Protein 8FIR (pdb70)

Radius of gyration: 29.41 Å; Cα contacts (8 Å, |Δi|>4): 1510; chains: 2; bounding box: 49×55×97 Å

Solvent-accessible surface area: 27388 Å² total; per-residue (Å²): 149,76,22,57,90,35,4,26,142,82,0,45,120,38,71,71,72,0,0,2,7,3,0,53,29,70,60,4,0,41,0,0,93,50,0,47,168,81,76,0,9,50,99,2,20,0,1,4,47,74,177,61,0,107,101,14,3,123,162,28,57,12,99,28,112,108,18,48,41,25,27,4,44,111,16,186,32,97,102,92,0,10,77,94,16,43,82,44,31,104,130,137,68,50,62,87,77,83,0,40,110,26,5,109,30,42,2,58,1,0,0,0,1,0,31,53,38,56,1,26,0,0,3,0,0,3,88,23,56,70,73,89,0,31,142,5,0,92,25,2,12,24,40,55,138,66,6,187,11,11,0,0,0,7,0,0,15,7,84,52,98,208,38,40,25,21,150,0,14,0,0,0,0,4,0,41,40,20,54,58,3,72,17,84,53,1,0,3,1,0,15,0,0,0,62,5,0,82,38,10,21,52,90,120,4,12,0,0,1,0,2,26,0,3,95,30,84,29,30,111,101,28,147,41,0,57,37,1,37,65,0,12,120,12,0,122,123,78,219,34,120,20,51,17,10,4,1,0,20,0,8,0,1,33,36,55,157,27,0,117,159,59,2,85,185,12,73,0,38,51,129,3,4,0,0,1,2,3,14,6,5,0,0,11,0,1,18,12,1,3,48,82,4,26,128,7,60,21,44,36,53,19,11,7,4,15,41,75,19,2,7,23,17,81,146,75,8,56,32,82,76,0,0,27,13,0,0,6,2,0,18,49,52,159,75,22,64,97,23,3,49,111,73,0,43,121,36,71,71,76,0,0,1,10,4,0,54,25,88,59,5,0,41,0,0,83,34,0,46,173,89,75,0,8,52,101,3,25,0,1,3,59,80,190,75,0,101,80,22,2,116,187,42,71,14,88,31,112,114,15,55,42,28,21,5,63,106,6,185,32,104,102,87,0,8,77,96,19,43,86,48,35,102,129,134,69,47,62,87,76,87,0,25,95,25,6,113,34,41,5,59,1,0,0,0,4,0,32,45,37,56,2,23,0,0,4,0,0,2,79,27,68,68,73,98,0,33,141,6,0,93,28,1,10,21,38,57,139,59,6,170,14,13,1,0,0,8,0,0,24,6,83,64,103,220,45,32,25,17,151,0,16,0,0,0,0,4,0,41,45,17,58,62,2,73,16,79,53,1,0,3,0,0,10,0,0,0,53,4,0,89,33,7,9,56,85,118,4,9,0,0,0,0,2,26,0,4,95,30,85,31,30,102,105,26,114,39,0,58,24,1,65,72,0,12,120,10,0,112,114,76,215,35,125,17,54,17,10,3,1,0,19,0,9,0,1,28,24,51,118,19,0,115,137,80,2,83,184,13,76,0,41,52,112,5,2,0,0,1,2,3,13,6,6,1,0,12,0,0,17,14,1,3,47,80,6,26,124,7,65,22,49,36,64,26,15,6,4,12,36,73,16,2,12,33,17,82,141,73,11,52,33,86,76,0,2,27,16,0,1,8,2,1,22,44,62

Foldseek 3Di:
DDLLVVLQVLLLVLAFFEEEAVLLDLLSLVLLQVCVVSSSHNAYEYEADVVSNVVSCVVNVGDCPRYHYAQLVDHPCLLVQLVLLCVLCCVVPDDSVVSSVVCNRSLLVVLLCCQVVNGFEYEDALPDPPVVNVVSLCRRQNFDPVARDKAWWKWKAQVAQVQFAQRRIAIFPRQPPFFADALRVLLVGQLFSQLVCCLRVVDGAAEEEEDPDFPANVHDPDPLQVSSVSNQVVNVVVVDPGHYDDDYHPCLQRPQVNVCVRPNPRPRRRHHRYYRYRGNVCRNVVSVCSCPVHVMDIGDGFMTRGNGGYHHDHNPDGSVNRNSNRSSSSSSD/DDLLVVLQVLLLVLAFFEEEAVLLDQLQLVLVQVCVVSSSHNAYEYEEDPVSNVVSCVVNVGDQDRYHYAQCVDHPCLLVQLVLQCVLCCVVPDDSVVSSVVCRRSLLVRLQCCQVVNGFEYEDALPDPPVVNVVSLCSRQNFDPVARDKAWWKWKAQCDQVQAAQRRIAIFPRQPDFFADALRRLLRRQVFQQLVCCLRVNDAAAEAEEDPAFPANVHDPPVLQVRSVSNQVVNVVVVDDGHYDDDHHPCLQRPQVVVCPRPNPRPRRRHHRYYRYRGNVCRNVVSVCSCPVHPMDIGDGAMTRGNGGYHHDHNPDGSVRSNSNSSSSSSSD

InterPro domains:
  IPR002505 Phosphate acetyl/butaryl transferase [PF01515] (3-329)
  IPR004614 Phosphate acetyltransferase [TIGR00651] (18-330)
  IPR012147 Phosphate acetyl/butyryltransferase [PIRSF000428] (2-334)
  IPR042112 Phosphate acetyltransferase, domain 2 [G3DSA:3.40.50.10750] (143-306)
  IPR042113 Phosphate acetyltransferase, domain 1 [G3DSA:3.40.50.10950] (14-332)
  IPR050500 Phosphate Acetyltransferase/Butyryltransferase [PTHR43356] (1-334)

Organism: Treponema pallidum (strain Nichols) (NCBI:txid243276)

Secondary structure (DSSP, 8-state):
--HHHHHHHHHHHH--EEEES-TTSHHHHHHHHHHHHHT--SEEEEES-HHHHHHHHHHHT---TTSEEE-TTT-TTHHHHHHHHHHHHGGGT--HHHHHHHTTSHHHHHHHHHHTTS-SEEEE-SSS-HHHHHHHIIIII-B-TT-S--EEEEEEE-S-TTSSTBTTEEEEESSSS-SS--HHHHHHHHHHHHHHIIIII-S--EEEEE-S-STTTT-S--HHHHHHHHHHHHHHHHT-SSEEEEEE-HHHHH-HHHHHHHSTT-TTTTT--EEE-SSHHHHHHHHHHHHHSSS-EEEEEEEESBSS-EEE--TT--HHHHHHHHHHHHHH-/--HHHHHHHHHHHH--EEEES-TTSHHHHHHHHHHHHTT--SEEEEES-HHHHHHHHHHHT---TTSEEE-TTT-TTHHHHHHHHHHHHGGGT--HHHHHHHTTSHHHHHHHHHHTTS-SEEEE-SSS-HHHHHHHIIIII-B-TT-S--EEEEEEE-S-GGGSTBTTEEEEESSSS-SS--HHHHHHHHHHHHHHHHHHT-S--EEEEE-SSSTTTT-S--HHHHHHHHHHHHHHHTT-SSEEEEEE-HHHHH-HHHHHHHSTT-TTTTT--EEE-SSHHHHHHHHHHHHHHSS-EEEEEEEESBSS-EEEPPTT--HHHHHHHHHHHHHH-

B-factor: mean 36.68, std 13.77, range [14.58, 102.54]

Structure (mmCIF, N/CA/C/O backbone):
data_8FIR
#
_entry.id   8FIR
#
_cell.length_a   66.195
_cell.length_b   66.195
_cell.length_c   337.642
_cell.angle_alpha   90.000
_cell.angle_beta   90.000
_cell.angle_gamma   120.000
#
_symmetry.space_group_name_H-M   'P 32 2 1'
#
loop_
_entity.id
_entity.type
_entity.pdbx_description
1 polymer 'Phosphate acetyltransferase'
2 non-polymer 1,2-ETHANEDIOL
3 non-polymer 'CITRIC ACID'
4 water water
#
loop_
_atom_site.group_PDB
_atom_site.id
_atom_site.type_symbol
_atom_site.label_atom_id
_atom_site.label_alt_id
_atom_site.label_comp_id
_atom_site.label_asym_id
_atom_site.label_entity_id
_atom_site.label_seq_id
_atom_site.pdbx_PDB_ins_code
_atom_site.Cartn_x
_atom_site.Cartn_y
_atom_site.Cartn_z
_atom_site.occupancy
_atom_site.B_iso_or_equiv
_atom_site.auth_seq_id
_atom_site.auth_comp_id
_atom_site.auth_asym_id
_atom_site.auth_atom_id
_atom_site.pdbx_PDB_model_num
ATOM 1 N N . MET A 1 20 ? 12.63688 12.24516 14.41259 1.000 55.98240 1 MET A N 1
ATOM 2 C CA . MET A 1 20 ? 11.77613 11.27645 13.67492 1.000 47.38884 1 MET A CA 1
ATOM 3 C C . MET A 1 20 ? 11.68682 9.93414 14.41311 1.000 43.11423 1 MET A C 1
ATOM 4 O O . MET A 1 20 ? 12.45128 9.65267 15.34345 1.000 45.44034 1 MET A O 1
ATOM 18 N N . THR A 1 21 ? 10.73881 9.10910 13.98389 1.000 38.17391 2 THR A N 1
ATOM 19 C CA . THR A 1 21 ? 10.68857 7.71537 14.39304 1.000 37.74617 2 THR A CA 1
ATOM 20 C C . THR A 1 21 ? 11.84677 6.92659 13.76585 1.000 36.02188 2 THR A C 1
ATOM 21 O O . THR A 1 21 ? 12.51524 7.39068 12.83574 1.000 33.39247 2 THR A O 1
ATOM 32 N N . PHE A 1 22 ? 12.04195 5.69385 14.24548 1.000 30.21353 3 PHE A N 1
ATOM 33 C CA . PHE A 1 22 ? 13.07364 4.83190 13.67923 1.000 31.93785 3 PHE A CA 1
ATOM 34 C C . PHE A 1 22 ? 12.77893 4.52374 12.21567 1.000 27.00124 3 PHE A C 1
ATOM 35 O O . PHE A 1 22 ? 13.64201 4.68374 11.35359 1.000 26.16003 3 PHE A O 1
ATOM 52 N N . VAL A 1 23 ? 11.53911 4.09979 11.91329 1.000 23.05734 4 VAL A N 1
ATOM 53 C CA . VAL A 1 23 ? 11.16803 3.76074 10.53552 1.000 29.33585 4 VAL A CA 1
ATOM 54 C C . VAL A 1 23 ? 11.36370 4.95947 9.61628 1.000 25.05627 4 VAL A C 1
ATOM 55 O O . VAL A 1 23 ? 11.86089 4.82950 8.48302 1.000 26.99664 4 VAL A O 1
ATOM 68 N N . GLU A 1 24 ? 10.96570 6.15606 10.07585 1.000 27.59833 5 GLU A N 1
ATOM 69 C CA . GLU A 1 24 ? 11.13748 7.34882 9.25110 1.000 29.39315 5 GLU A CA 1
ATOM 70 C C . GLU A 1 24 ? 12.60825 7.63048 9.00423 1.000 25.94209 5 GLU A C 1
ATOM 71 O O . GLU A 1 24 ? 13.00699 8.00263 7.88652 1.000 25.55034 5 GLU A O 1
ATOM 83 N N . SER A 1 25 ? 13.41710 7.51669 10.04991 1.000 28.20584 6 SER A N 1
ATOM 84 C CA . SER A 1 25 ? 14.84260 7.77190 9.91817 1.000 28.45604 6 SER A CA 1
ATOM 85 C C . SER A 1 25 ? 15.48499 6.79118 8.95924 1.000 22.04764 6 SER A C 1
ATOM 86 O O . SER A 1 25 ? 16.30287 7.18522 8.12015 1.000 22.59249 6 SER A O 1
ATOM 94 N N . MET A 1 26 ? 15.12371 5.50316 9.06721 1.000 21.22718 7 MET A N 1
ATOM 95 C CA . MET A 1 26 ? 15.69729 4.51170 8.16120 1.000 21.33797 7 MET A CA 1
ATOM 96 C C . MET A 1 26 ? 15.29286 4.78791 6.71928 1.000 24.21288 7 MET A C 1
ATOM 97 O O . MET A 1 26 ? 16.10068 4.63758 5.80099 1.000 20.85250 7 MET A O 1
ATOM 111 N N . GLN A 1 27 ? 14.04203 5.19688 6.49208 1.000 20.26667 8 GLN A N 1
ATOM 112 C CA . GLN A 1 27 ? 13.65577 5.48355 5.12217 1.000 16.84292 8 GLN A CA 1
ATOM 113 C C . GLN A 1 27 ? 14.40382 6.70609 4.58227 1.000 21.54876 8 GLN A C 1
ATOM 114 O O . GLN A 1 27 ? 14.89098 6.67967 3.45228 1.000 20.10575 8 GLN A O 1
ATOM 128 N N . ARG A 1 28 ? 14.54520 7.76037 5.37756 1.000 22.32409 9 ARG A N 1
ATOM 129 C CA . ARG A 1 28 ? 15.30240 8.90086 4.89372 1.000 21.54120 9 ARG A CA 1
ATOM 130 C C . ARG A 1 28 ? 16.76362 8.52411 4.61339 1.000 21.79849 9 ARG A C 1
ATOM 131 O O . ARG A 1 28 ? 17.35936 8.99778 3.64776 1.000 21.43757 9 ARG A O 1
ATOM 152 N N . ARG A 1 29 ? 17.37236 7.70960 5.47370 1.000 20.11610 10 ARG A N 1
ATOM 153 C CA . ARG A 1 29 ? 18.75524 7.34484 5.23040 1.000 19.59926 10 ARG A CA 1
ATOM 154 C C . ARG A 1 29 ? 18.89884 6.48828 3.98296 1.000 21.36842 10 ARG A C 1
ATOM 155 O O . ARG A 1 29 ? 19.87855 6.62716 3.25076 1.000 20.79116 10 ARG A O 1
ATOM 176 N N . ALA A 1 30 ? 17.92131 5.59003 3.70440 1.000 16.63475 11 ALA A N 1
ATOM 177 C CA . ALA A 1 30 ? 17.97679 4.82207 2.45965 1.000 16.12304 11 ALA A CA 1
ATOM 178 C C . ALA A 1 30 ? 17.89642 5.73205 1.24466 1.000 17.71558 11 ALA A C 1
ATOM 179 O O . ALA A 1 30 ? 18.60536 5.51810 0.25111 1.000 16.02459 11 ALA A O 1
ATOM 186 N N . VAL A 1 31 ? 17.03309 6.75892 1.30514 1.000 21.40471 12 VAL A N 1
ATOM 187 C CA . VAL A 1 31 ? 16.93568 7.71544 0.19907 1.000 17.50574 12 VAL A CA 1
ATOM 188 C C . VAL A 1 31 ? 18.29385 8.36311 -0.03039 1.000 17.95184 12 VAL A C 1
ATOM 189 O O . VAL A 1 31 ? 18.74804 8.49807 -1.16711 1.000 19.75020 12 VAL A O 1
ATOM 202 N N . LEU A 1 32 ? 18.97246 8.72173 1.05351 1.000 21.39095 13 LEU A N 1
ATOM 203 C CA . LEU A 1 32 ? 20.28723 9.33403 0.92942 1.000 24.16772 13 LEU A CA 1
ATOM 204 C C . LEU A 1 32 ? 21.30739 8.34713 0.36362 1.000 25.25141 13 LEU A C 1
ATOM 205 O O . LEU A 1 32 ? 22.17189 8.73013 -0.41663 1.000 24.43093 13 LEU A O 1
ATOM 221 N N . ALA A 1 33 ? 21.21351 7.07019 0.73575 1.000 24.61096 14 ALA A N 1
ATOM 222 C CA . ALA A 1 33 ? 22.25657 6.10390 0.36470 1.000 20.63765 14 ALA A CA 1
ATOM 223 C C . ALA A 1 33 ? 22.21508 5.72711 -1.10833 1.000 23.67748 14 ALA A C 1
ATOM 224 O O . ALA A 1 33 ? 23.27109 5.43385 -1.69823 1.000 23.13268 14 ALA A O 1
ATOM 231 N N . GLN A 1 34 ? 21.03480 5.73919 -1.73932 1.000 18.78562 15 GLN A N 1
ATOM 232 C CA . GLN A 1 34 ? 20.88413 5.47546 -3.17954 1.000 21.26640 15 GLN A CA 1
ATOM 233 C C . GLN A 1 34 ? 21.61478 4.21873 -3.63881 1.000 25.05352 15 GLN A C 1
ATOM 234 O O . GLN A 1 34 ? 22.52105 4.26124 -4.47231 1.000 23.19704 15 GLN A O 1
ATOM 248 N N . LYS A 1 35 ? 21.17569 3.08470 -3.10931 1.000 24.00944 16 LYS A N 1
ATOM 249 C CA . LYS A 1 35 ? 21.69510 1.75543 -3.39703 1.000 24.66285 16 LYS A CA 1
ATOM 250 C C . LYS A 1 35 ? 20.69083 0.93944 -4.21423 1.000 22.36348 16 LYS A C 1
ATOM 251 O O . LYS A 1 35 ? 19.54175 1.34022 -4.43625 1.000 19.94501 16 LYS A O 1
ATOM 270 N N . ARG A 1 36 ? 21.14886 -0.23929 -4.64599 1.000 22.51880 17 ARG A N 1
ATOM 271 C CA . ARG A 1 36 ? 20.42826 -1.09473 -5.56825 1.000 21.15629 17 ARG A CA 1
ATOM 272 C C . ARG A 1 36 ? 19.74777 -2.24988 -4.83724 1.000 18.01080 17 ARG A C 1
ATOM 273 O O . ARG A 1 36 ? 20.41383 -3.06371 -4.19315 1.000 19.02926 17 ARG A O 1
ATOM 294 N N . LEU A 1 37 ? 18.44551 -2.38686 -5.03751 1.000 19.19107 18 LEU A N 1
ATOM 295 C CA . LEU A 1 37 ? 17.62561 -3.39297 -4.38121 1.000 20.19900 18 LEU A CA 1
ATOM 296 C C . LEU A 1 37 ? 17.21862 -4.49065 -5.34589 1.000 22.13955 18 LEU A C 1
ATOM 297 O O . LEU A 1 37 ? 16.85924 -4.22044 -6.50724 1.000 19.15909 18 LEU A O 1
ATOM 313 N N . VAL A 1 38 ? 17.25444 -5.74361 -4.86733 1.000 16.02194 19 VAL A N 1
ATOM 314 C CA . VAL A 1 38 ? 16.76032 -6.85707 -5.66075 1.000 15.43521 19 VAL A CA 1
ATOM 315 C C . VAL A 1 38 ? 15.67602 -7.58089 -4.89068 1.000 17.91990 19 VAL A C 1
ATOM 316 O O . VAL A 1 38 ? 15.79497 -7.82209 -3.67898 1.000 18.99114 19 VAL A O 1
ATOM 329 N N . LEU A 1 39 ? 14.60959 -7.91961 -5.61384 1.000 17.93158 20 LEU A N 1
ATOM 330 C CA . LEU A 1 39 ? 13.40604 -8.53086 -5.05921 1.000 18.59895 20 LEU A CA 1
ATOM 331 C C . LEU A 1 39 ? 13.05767 -9.78930 -5.83619 1.000 21.56980 20 LEU A C 1
ATOM 332 O O . LEU A 1 39 ? 12.53140 -9.70305 -6.95748 1.000 18.97179 20 LEU A O 1
ATOM 348 N N . PRO A 1 40 ? 13.36597 -10.97110 -5.29760 1.000 18.58663 21 PRO A N 1
ATOM 349 C CA . PRO A 1 40 ? 13.07547 -12.20687 -6.04145 1.000 17.74550 21 PRO A CA 1
ATOM 350 C C . PRO A 1 40 ? 11.64818 -12.68654 -5.93673 1.000 20.64834 21 PRO A C 1
ATOM 351 O O . PRO A 1 40 ? 11.29037 -13.63429 -6.64454 1.000 25.96468 21 PRO A O 1
ATOM 362 N N . GLU A 1 41 ? 10.81738 -12.09405 -5.08502 1.000 21.07297 22 GLU A N 1
ATOM 363 C CA . GLU A 1 41 ? 9.41949 -12.52786 -4.98004 1.000 24.20279 22 GLU A CA 1
ATOM 364 C C . GLU A 1 41 ? 8.49816 -11.60572 -5.77401 1.000 24.05871 22 GLU A C 1
ATOM 365 O O . GLU A 1 41 ? 7.42333 -11.22123 -5.32642 1.000 26.51934 22 GLU A O 1
ATOM 377 N N . ALA A 1 42 ? 8.94181 -11.31273 -7.00544 1.000 27.54778 23 ALA A N 1
ATOM 378 C CA . ALA A 1 42 ? 8.33081 -10.30410 -7.87617 1.000 32.34415 23 ALA A CA 1
ATOM 379 C C . ALA A 1 42 ? 7.00592 -10.71470 -8.50555 1.000 30.49781 23 ALA A C 1
ATOM 380 O O . ALA A 1 42 ? 6.32308 -9.84182 -9.04504 1.000 29.31008 23 ALA A O 1
ATOM 387 N N . CYS A 1 43 ? 6.62053 -11.99160 -8.46261 1.000 26.52018 24 CYS A N 1
ATOM 388 C CA . CYS A 1 43 ? 5.27742 -12.37647 -8.88068 1.000 28.73986 24 CYS A CA 1
ATOM 389 C C . CYS A 1 43 ? 4.24671 -12.22881 -7.78090 1.000 33.47280 24 CYS A C 1
ATOM 390 O O . CYS A 1 43 ? 3.07441 -12.54984 -7.99559 1.000 37.80042 24 CYS A O 1
ATOM 398 N N . GLU A 1 44 ? 4.64050 -11.77881 -6.60529 1.000 31.39731 25 GLU A N 1
ATOM 399 C CA . GLU A 1 44 ? 3.72389 -11.64717 -5.48404 1.000 30.43223 25 GLU A CA 1
ATOM 400 C C . GLU A 1 44 ? 3.23059 -10.20867 -5.38165 1.000 37.63327 25 GLU A C 1
ATOM 401 O O . GLU A 1 44 ? 4.00038 -9.25688 -5.51752 1.000 24.44093 25 GLU A O 1
ATOM 413 N N . GLN A 1 45 ? 1.92528 -10.06411 -5.14901 1.000 34.81506 26 GLN A N 1
ATOM 414 C CA . GLN A 1 45 ? 1.29137 -8.75438 -5.21301 1.000 33.80230 26 GLN A CA 1
ATOM 415 C C . GLN A 1 45 ? 1.90251 -7.77763 -4.21410 1.000 26.21123 26 GLN A C 1
ATOM 416 O O . GLN A 1 45 ? 2.21297 -6.62909 -4.55947 1.000 25.13566 26 GLN A O 1
ATOM 430 N N . ARG A 1 46 ? 2.02557 -8.19396 -2.94604 1.000 23.83486 27 ARG A N 1
ATOM 431 C CA . ARG A 1 46 ? 2.54718 -7.29100 -1.93105 1.000 28.21370 27 ARG A CA 1
ATOM 432 C C . ARG A 1 46 ? 3.95480 -6.80951 -2.27667 1.000 24.82825 27 ARG A C 1
ATOM 433 O O . ARG A 1 46 ? 4.30549 -5.64792 -2.03148 1.000 21.57714 27 ARG A O 1
ATOM 454 N N . THR A 1 47 ? 4.79631 -7.71477 -2.78471 1.000 27.39281 28 THR A N 1
ATOM 455 C CA . THR A 1 47 ? 6.15501 -7.34254 -3.15049 1.000 24.01696 28 THR A CA 1
ATOM 456 C C . THR A 1 47 ? 6.14993 -6.27600 -4.21989 1.000 18.62628 28 THR A C 1
ATOM 457 O O . THR A 1 47 ? 6.95878 -5.34260 -4.18348 1.000 21.89681 28 THR A O 1
ATOM 468 N N . LEU A 1 48 ? 5.28314 -6.41811 -5.22115 1.000 21.91484 29 LEU A N 1
ATOM 469 C CA . LEU A 1 48 ? 5.28478 -5.46791 -6.32298 1.000 21.27270 29 LEU A CA 1
ATOM 470 C C . LEU A 1 48 ? 4.74254 -4.10678 -5.87343 1.000 21.07060 29 LEU A C 1
ATOM 471 O O . LEU A 1 48 ? 5.22856 -3.05509 -6.31515 1.000 20.69076 29 LEU A O 1
ATOM 487 N N . GLU A 1 49 ? 3.70112 -4.12091 -5.03019 1.000 20.31733 30 GLU A N 1
ATOM 488 C CA . GLU A 1 49 ? 3.21745 -2.88149 -4.42023 1.000 22.25746 30 GLU A CA 1
ATOM 489 C C . GLU A 1 49 ? 4.30172 -2.21247 -3.59016 1.000 23.89593 30 GLU A C 1
ATOM 490 O O . GLU A 1 49 ? 4.42720 -0.98781 -3.59357 1.000 19.90974 30 GLU A O 1
ATOM 502 N N . ALA A 1 50 ? 5.08617 -2.99396 -2.85423 1.000 20.17667 31 ALA A N 1
ATOM 503 C CA . ALA A 1 50 ? 6.18563 -2.39501 -2.11300 1.000 19.82942 31 ALA A CA 1
ATOM 504 C C . ALA A 1 50 ? 7.20765 -1.79796 -3.06754 1.000 18.07310 31 ALA A C 1
ATOM 505 O O . ALA A 1 50 ? 7.74385 -0.71190 -2.81255 1.000 19.79362 31 ALA A O 1
ATOM 512 N N . ALA A 1 51 ? 7.50070 -2.50399 -4.16075 1.000 16.89846 32 ALA A N 1
ATOM 513 C CA . ALA A 1 51 ? 8.48500 -1.99280 -5.09626 1.000 18.77922 32 ALA A CA 1
ATOM 514 C C . ALA A 1 51 ? 8.05688 -0.63709 -5.63708 1.000 22.75476 32 ALA A C 1
ATOM 515 O O . ALA A 1 51 ? 8.88233 0.26559 -5.80544 1.000 20.70509 32 ALA A O 1
ATOM 522 N N . ARG A 1 52 ? 6.76408 -0.47118 -5.90587 1.000 23.55934 33 ARG A N 1
ATOM 523 C CA . ARG A 1 52 ? 6.28489 0.80466 -6.42244 1.000 25.88317 33 ARG A CA 1
ATOM 524 C C . ARG A 1 52 ? 6.42425 1.91575 -5.38680 1.000 17.69304 33 ARG A C 1
ATOM 525 O O . ARG A 1 52 ? 6.77228 3.04696 -5.72420 1.000 21.54013 33 ARG A O 1
ATOM 546 N N . LEU A 1 53 ? 6.16777 1.60617 -4.11626 1.000 18.79491 34 LEU A N 1
ATOM 547 C CA . LEU A 1 53 ? 6.32959 2.60985 -3.08828 1.000 21.54956 34 LEU A CA 1
ATOM 548 C C . LEU A 1 53 ? 7.79170 2.97023 -2.91219 1.000 24.52889 34 LEU A C 1
ATOM 549 O O . LEU A 1 53 ? 8.12132 4.13826 -2.70241 1.000 21.15149 34 LEU A O 1
ATOM 565 N N . ILE A 1 54 ? 8.69090 1.97979 -3.03632 1.000 20.23362 35 ILE A N 1
ATOM 566 C CA . ILE A 1 54 ? 10.13300 2.24493 -2.97324 1.000 20.76655 35 ILE A CA 1
ATOM 567 C C . ILE A 1 54 ? 10.55266 3.21635 -4.08535 1.000 19.36140 35 ILE A C 1
ATOM 568 O O . ILE A 1 54 ? 11.32195 4.15721 -3.86875 1.000 21.14234 35 ILE A O 1
ATOM 584 N N . VAL A 1 55 ? 10.07808 2.97846 -5.29442 1.000 19.82781 36 VAL A N 1
ATOM 585 C CA . VAL A 1 55 ? 10.35819 3.89643 -6.40125 1.000 22.46623 36 VAL A CA 1
ATOM 586 C C . VAL A 1 55 ? 9.76913 5.27243 -6.11264 1.000 23.81078 36 VAL A C 1
ATOM 587 O O . VAL A 1 55 ? 10.46056 6.29300 -6.18692 1.000 22.60466 36 VAL A O 1
ATOM 600 N N . PHE A 1 56 ? 8.49482 5.30875 -5.72753 1.000 21.42494 37 PHE A N 1
ATOM 601 C CA . PHE A 1 56 ? 7.84322 6.58134 -5.42481 1.000 23.66883 37 PHE A CA 1
ATOM 602 C C . PHE A 1 56 ? 8.56415 7.34809 -4.32258 1.000 24.01773 37 PHE A C 1
ATOM 603 O O . PHE A 1 56 ? 8.64982 8.57485 -4.35889 1.000 23.55580 37 PHE A O 1
ATOM 620 N N . ARG A 1 57 ? 9.04954 6.65836 -3.29968 1.000 21.64332 38 ARG A N 1
ATOM 621 C CA . ARG A 1 57 ? 9.74049 7.32984 -2.21375 1.000 19.98891 38 ARG A CA 1
ATOM 622 C C . ARG A 1 57 ? 11.22910 7.55192 -2.47486 1.000 18.85419 38 ARG A C 1
ATOM 623 O O . ARG A 1 57 ? 11.88675 8.16208 -1.63740 1.000 21.34442 38 ARG A O 1
ATOM 644 N N . ASN A 1 58 ? 11.75627 7.07555 -3.59597 1.000 21.86129 39 ASN A N 1
ATOM 645 C CA . ASN A 1 58 ? 13.17943 7.18138 -3.93208 1.000 23.73277 39 ASN A CA 1
ATOM 646 C C . ASN A 1 58 ? 14.06722 6.47300 -2.90501 1.000 22.88036 39 ASN A C 1
ATOM 647 O O . ASN A 1 58 ? 15.17611 6.94038 -2.61284 1.000 19.67735 39 ASN A O 1
ATOM 658 N N . ILE A 1 59 ? 13.56925 5.36580 -2.34868 1.000 18.69140 40 ILE A N 1
ATOM 659 C CA . ILE A 1 59 ? 14.28522 4.61883 -1.32353 1.000 19.13634 40 ILE A CA 1
ATOM 660 C C . ILE A 1 59 ? 15.44605 3.82749 -1.89730 1.000 18.52322 40 ILE A C 1
ATOM 661 O O . ILE A 1 59 ? 16.38984 3.49975 -1.14622 1.000 18.97427 40 ILE A O 1
ATOM 677 N N . ALA A 1 60 ? 15.42127 3.54430 -3.21140 1.000 16.23765 41 ALA A N 1
ATOM 678 C CA . ALA A 1 60 ? 16.49491 2.84580 -3.88553 1.000 20.36282 41 ALA A CA 1
ATOM 679 C C . ALA A 1 60 ? 16.83892 3.52124 -5.19747 1.000 25.99740 41 ALA A C 1
ATOM 680 O O . ALA A 1 60 ? 15.96562 4.07011 -5.87348 1.000 24.95179 41 ALA A O 1
ATOM 687 N N . ALA A 1 61 ? 18.12130 3.43513 -5.57584 1.000 26.13610 42 ALA A N 1
ATOM 688 C CA . ALA A 1 61 ? 18.56206 3.91601 -6.89485 1.000 24.25636 42 ALA A CA 1
ATOM 689 C C . ALA A 1 61 ? 18.08557 3.00663 -8.01734 1.000 27.38643 42 ALA A C 1
ATOM 690 O O . ALA A 1 61 ? 17.86154 3.46422 -9.14212 1.000 23.38396 42 ALA A O 1
ATOM 697 N N . LYS A 1 62 ? 17.95246 1.71162 -7.75710 1.000 20.34699 43 LYS A N 1
ATOM 698 C CA . LYS A 1 62 ? 17.49667 0.78149 -8.79195 1.000 20.66654 43 LYS A CA 1
ATOM 699 C C . LYS A 1 62 ? 16.69955 -0.29287 -8.08454 1.000 20.83471 43 LYS A C 1
ATOM 700 O O . LYS A 1 62 ? 17.05648 -0.65736 -6.96574 1.000 20.20708 43 LYS A O 1
ATOM 719 N N . VAL A 1 63 ? 15.63249 -0.77715 -8.72796 1.000 19.07755 44 VAL A N 1
ATOM 720 C CA . VAL A 1 63 ? 14.80915 -1.84855 -8.20163 1.000 23.28866 44 VAL A CA 1
ATOM 721 C C . VAL A 1 63 ? 14.79101 -2.95361 -9.23323 1.000 22.00299 44 VAL A C 1
ATOM 722 O O . VAL A 1 63 ? 14.23613 -2.77699 -10.33679 1.000 23.85840 44 VAL A O 1
ATOM 735 N N . PHE A 1 64 ? 15.42100 -4.08375 -8.90133 1.000 21.44025 45 PHE A N 1
ATOM 736 C CA . PHE A 1 64 ? 15.47288 -5.24975 -9.77383 1.000 19.03569 45 PHE A CA 1
ATOM 737 C C . PHE A 1 64 ? 14.40947 -6.24113 -9.33187 1.000 23.26087 45 PHE A C 1
ATOM 738 O O . PHE A 1 64 ? 14.38883 -6.67659 -8.16880 1.000 21.04808 45 PHE A O 1
ATOM 755 N N . LEU A 1 65 ? 13.54408 -6.61252 -10.25575 1.000 18.53482 46 LEU A N 1
ATOM 756 C CA . LEU A 1 65 ? 12.53412 -7.63456 -10.00521 1.000 23.21386 46 LEU A CA 1
ATOM 757 C C . LEU A 1 65 ? 13.01236 -8.90514 -10.69818 1.000 21.89250 46 LEU A C 1
ATOM 758 O O . LEU A 1 65 ? 13.22887 -8.90307 -11.91667 1.000 23.08322 46 LEU A O 1
ATOM 774 N N . VAL A 1 66 ? 13.17224 -9.97854 -9.93672 1.000 21.47310 47 VAL A N 1
ATOM 775 C CA . VAL A 1 66 ? 13.75271 -11.22216 -10.43004 1.000 23.61580 47 VAL A CA 1
ATOM 776 C C . VAL A 1 66 ? 12.66217 -12.27673 -10.52710 1.000 22.07740 47 VAL A C 1
ATOM 777 O O . VAL A 1 66 ? 11.98293 -12.57707 -9.53506 1.000 26.84281 47 VAL A O 1
ATOM 790 N N . GLY A 1 67 ? 12.52450 -12.85950 -11.71497 1.000 22.28690 48 GLY A N 1
ATOM 791 C CA . GLY A 1 67 ? 11.55167 -13.91368 -11.92364 1.000 26.78567 48 GLY A CA 1
ATOM 792 C C . GLY A 1 67 ? 11.20083 -14.05912 -13.39302 1.000 30.03216 48 GLY A C 1
ATOM 793 O O . GLY A 1 67 ? 11.79998 -13.43638 -14.27060 1.000 26.43144 48 GLY A O 1
ATOM 797 N N . CYS A 1 68 ? 10.21917 -14.91300 -13.63771 1.000 34.72202 49 CYS A N 1
ATOM 798 C CA . CYS A 1 68 ? 9.70478 -15.13034 -14.98674 1.000 38.30430 49 CYS A CA 1
ATOM 799 C C . CYS A 1 68 ? 9.02626 -13.85683 -15.48512 1.000 26.73604 49 CYS A C 1
ATOM 800 O O . CYS A 1 68 ? 8.02050 -13.42742 -14.90754 1.000 32.88973 49 CYS A O 1
ATOM 808 N N . GLU A 1 69 ? 9.58476 -13.25479 -16.53246 1.000 32.97773 50 GLU A N 1
ATOM 809 C CA . GLU A 1 69 ? 9.14708 -11.92806 -16.96139 1.000 38.54124 50 GLU A CA 1
ATOM 810 C C . GLU A 1 69 ? 7.63762 -11.84465 -17.18210 1.000 39.90706 50 GLU A C 1
ATOM 811 O O . GLU A 1 69 ? 6.99516 -10.87688 -16.77124 1.000 39.35740 50 GLU A O 1
ATOM 823 N N . ARG A 1 70 ? 7.04440 -12.83139 -17.84364 1.000 42.23779 51 ARG A N 1
ATOM 824 C CA . ARG A 1 70 ? 5.61733 -12.68019 -18.12466 1.000 43.82377 51 ARG A CA 1
ATOM 825 C C . ARG A 1 70 ? 4.75233 -12.96710 -16.89855 1.000 38.27522 51 ARG A C 1
ATOM 826 O O . ARG A 1 70 ? 3.65866 -12.39714 -16.79474 1.000 31.41914 51 ARG A O 1
ATOM 847 N N . ASP A 1 71 ? 5.22606 -13.77200 -15.93239 1.000 33.98875 52 ASP A N 1
ATOM 848 C CA . ASP A 1 71 ? 4.49032 -13.90092 -14.67621 1.000 36.95599 52 ASP A CA 1
ATOM 849 C C . ASP A 1 71 ? 4.49853 -12.58176 -13.90207 1.000 31.90805 52 ASP A C 1
ATOM 850 O O . ASP A 1 71 ? 3.49332 -12.19971 -13.28941 1.000 31.06664 52 ASP A O 1
ATOM 859 N N . ILE A 1 72 ? 5.63938 -11.89241 -13.89525 1.000 25.48068 53 ILE A N 1
ATOM 860 C CA . ILE A 1 72 ? 5.72492 -10.60083 -13.21805 1.000 28.93638 53 ILE A CA 1
ATOM 861 C C . ILE A 1 72 ? 4.81656 -9.58377 -13.90653 1.000 29.07742 53 ILE A C 1
ATOM 862 O O . ILE A 1 72 ? 4.04594 -8.86489 -13.25868 1.000 26.60508 53 ILE A O 1
ATOM 878 N N . LYS A 1 73 ? 4.93137 -9.48171 -15.22784 1.000 31.01519 54 LYS A N 1
ATOM 879 C CA . LYS A 1 73 ? 4.11443 -8.52558 -15.98075 1.000 35.70505 54 LYS A CA 1
ATOM 880 C C . LYS A 1 73 ? 2.63150 -8.80557 -15.80464 1.000 35.35700 54 LYS A C 1
ATOM 881 O O . LYS A 1 73 ? 1.82090 -7.87771 -15.66122 1.000 40.32145 54 LYS A O 1
ATOM 900 N N . ASN A 1 74 ? 2.26827 -10.08139 -15.74287 1.000 33.75831 55 ASN A N 1
ATOM 901 C CA . ASN A 1 74 ? 0.88919 -10.47508 -15.50841 1.000 32.32853 55 ASN A CA 1
ATOM 902 C C . ASN A 1 74 ? 0.40074 -10.02205 -14.14195 1.000 40.59702 55 ASN A C 1
ATOM 903 O O . ASN A 1 74 ? -0.70385 -9.47740 -14.01519 1.000 33.23840 55 ASN A O 1
ATOM 914 N N . THR A 1 75 ? 1.21013 -10.23083 -13.09350 1.000 29.17812 56 THR A N 1
ATOM 915 C CA . THR A 1 75 ? 0.82098 -9.77578 -11.76872 1.000 36.24209 56 THR A CA 1
ATOM 916 C C . THR A 1 75 ? 0.69238 -8.26407 -11.73604 1.000 36.42381 56 THR A C 1
ATOM 917 O O . THR A 1 75 ? -0.23510 -7.72303 -11.11664 1.000 36.40713 56 THR A O 1
ATOM 928 N N . ALA A 1 76 ? 1.62786 -7.56630 -12.37644 1.000 29.92470 57 ALA A N 1
ATOM 929 C CA . ALA A 1 76 ? 1.58464 -6.11082 -12.38955 1.000 35.63796 57 ALA A CA 1
ATOM 930 C C . ALA A 1 76 ? 0.34330 -5.61927 -13.11147 1.000 40.14119 57 ALA A C 1
ATOM 931 O O . ALA A 1 76 ? -0.35738 -4.73051 -12.62845 1.000 31.53621 57 ALA A O 1
ATOM 938 N N . ASP A 1 77 ? 0.06526 -6.19050 -14.28409 1.000 37.73587 58 ASP A N 1
ATOM 939 C CA . ASP A 1 77 ? -1.13780 -5.84660 -15.04213 1.000 39.97351 58 ASP A CA 1
ATOM 940 C C . ASP A 1 77 ? -2.38305 -5.99691 -14.18392 1.000 37.56808 58 ASP A C 1
ATOM 941 O O . ASP A 1 77 ? -3.19364 -5.07332 -14.07591 1.000 40.11470 58 ASP A O 1
ATOM 950 N N . ARG A 1 78 ? -2.52419 -7.13739 -13.51087 1.000 40.85495 59 ARG A N 1
ATOM 951 C CA . ARG A 1 78 ? -3.71430 -7.39947 -12.70615 1.000 43.23978 59 ARG A CA 1
ATOM 952 C C . ARG A 1 78 ? -3.80813 -6.51992 -11.46064 1.000 50.54035 59 ARG A C 1
ATOM 953 O O . ARG A 1 78 ? -4.91255 -6.35112 -10.93332 1.000 52.85291 59 ARG A O 1
ATOM 974 N N . CYS A 1 79 ? -2.69562 -5.97634 -10.95974 1.000 44.63373 60 CYS A N 1
ATOM 975 C CA . CYS A 1 79 ? -2.71067 -5.11534 -9.78167 1.000 43.98045 60 CYS A CA 1
ATOM 976 C C . CYS A 1 79 ? -2.57209 -3.63613 -10.13131 1.000 42.80138 60 CYS A C 1
ATOM 977 O O . CYS A 1 79 ? -2.55423 -2.79509 -9.22611 1.000 43.33509 60 CYS A O 1
ATOM 985 N N . GLY A 1 80 ? -2.47916 -3.30853 -11.41767 1.000 34.81370 61 GLY A N 1
ATOM 986 C CA . GLY A 1 80 ? -2.37754 -1.93303 -11.86742 1.000 41.93362 61 GLY A CA 1
ATOM 987 C C . GLY A 1 80 ? -1.10507 -1.22672 -11.46730 1.000 44.40618 61 GLY A C 1
ATOM 988 O O . GLY A 1 80 ? -1.14751 -0.08494 -10.99727 1.000 46.08004 61 GLY A O 1
ATOM 992 N N . ILE A 1 81 ? 0.03290 -1.89003 -11.64966 1.000 42.29205 62 ILE A N 1
ATOM 993 C CA . ILE A 1 81 ? 1.31745 -1.39963 -11.16055 1.000 38.37488 62 ILE A CA 1
ATOM 994 C C . ILE A 1 81 ? 2.18799 -1.12262 -12.35920 1.000 29.27190 62 ILE A C 1
ATOM 995 O O . ILE A 1 81 ? 2.44386 -2.02737 -13.16086 1.000 35.40626 62 ILE A O 1
ATOM 1011 N N . ASP A 1 82 ? 2.68489 0.11710 -12.45488 1.000 37.34330 63 ASP A N 1
ATOM 1012 C CA . ASP A 1 82 ? 3.61714 0.50231 -13.50594 1.000 45.29478 63 ASP A CA 1
ATOM 1013 C C . ASP A 1 82 ? 5.02622 0.06246 -13.12037 1.000 39.25985 63 ASP A C 1
ATOM 1014 O O . ASP A 1 82 ? 5.49554 0.36160 -12.01571 1.000 39.42012 63 ASP A O 1
ATOM 1023 N N . LEU A 1 83 ? 5.69972 -0.61190 -14.04279 1.000 41.45872 64 LEU A N 1
ATOM 1024 C CA . LEU A 1 83 ? 7.03643 -1.12825 -13.82476 1.000 41.35790 64 LEU A CA 1
ATOM 1025 C C . LEU A 1 83 ? 8.10714 -0.31774 -14.53481 1.000 47.02045 64 LEU A C 1
ATOM 1026 O O . LEU A 1 83 ? 9.26685 -0.74858 -14.57119 1.000 41.80531 64 LEU A O 1
ATOM 1042 N N . THR A 1 84 ? 7.75786 0.84958 -15.08909 1.000 44.85945 65 THR A N 1
ATOM 1043 C CA . THR A 1 84 ? 8.65907 1.46778 -16.05344 1.000 51.24479 65 THR A CA 1
ATOM 1044 C C . THR A 1 84 ? 9.97637 1.89670 -15.41370 1.000 45.85698 65 THR A C 1
ATOM 1045 O O . THR A 1 84 ? 11.00151 1.95716 -16.10583 1.000 47.08745 65 THR A O 1
ATOM 1056 N N . ASP A 1 85 ? 9.98531 2.19322 -14.10920 1.000 32.11593 66 ASP A N 1
ATOM 1057 C CA . ASP A 1 85 ? 11.23813 2.52227 -13.43407 1.000 42.61896 66 ASP A CA 1
ATOM 1058 C C . ASP A 1 85 ? 11.83314 1.32430 -12.68585 1.000 37.53759 66 ASP A C 1
ATOM 1059 O O . ASP A 1 85 ? 12.67804 1.50183 -11.80405 1.000 42.05944 66 ASP A O 1
ATOM 1068 N N . MET A 1 86 ? 11.41760 0.11239 -13.02656 1.000 31.11879 67 MET A N 1
ATOM 1069 C CA . MET A 1 86 ? 11.97353 -1.10265 -12.43663 1.000 26.60117 67 MET A CA 1
ATOM 1070 C C . MET A 1 86 ? 12.58506 -1.93431 -13.55377 1.000 32.37621 67 MET A C 1
ATOM 1071 O O . MET A 1 86 ? 12.25309 -1.78799 -14.73131 1.000 29.99178 67 MET A O 1
ATOM 1085 N N . VAL A 1 87 ? 13.52129 -2.79016 -13.16900 1.000 24.45636 68 VAL A N 1
ATOM 1086 C CA . VAL A 1 87 ? 14.24818 -3.62144 -14.10146 1.000 21.12917 68 VAL A CA 1
ATOM 1087 C C . VAL A 1 87 ? 13.86957 -5.05715 -13.82419 1.000 27.78152 68 VAL A C 1
ATOM 1088 O O . VAL A 1 87 ? 14.10442 -5.56618 -12.73127 1.000 23.24851 68 VAL A O 1
ATOM 1101 N N . VAL A 1 88 ? 13.24300 -5.69886 -14.79419 1.000 21.52353 69 VAL A N 1
ATOM 1102 C CA . VAL A 1 88 ? 12.89306 -7.10669 -14.67767 1.000 28.53638 69 VAL A CA 1
ATOM 1103 C C . VAL A 1 88 ? 14.07024 -7.93714 -15.16692 1.000 30.42070 69 VAL A C 1
ATOM 1104 O O . VAL A 1 88 ? 14.53433 -7.75419 -16.29116 1.000 28.00712 69 VAL A O 1
ATOM 1117 N N . ILE A 1 89 ? 14.56673 -8.83821 -14.32725 1.000 26.63885 70 ILE A N 1
ATOM 1118 C CA . ILE A 1 89 ? 15.64682 -9.74096 -14.69707 1.000 28.92042 70 ILE A CA 1
ATOM 1119 C C . ILE A 1 89 ? 15.12672 -11.16047 -14.61191 1.000 27.40466 70 ILE A C 1
ATOM 1120 O O . ILE A 1 89 ? 14.73792 -11.61035 -13.54221 1.000 24.66818 70 ILE A O 1
ATOM 1136 N N . ASP A 1 90 ? 15.15982 -11.88039 -15.74668 1.000 23.62254 71 ASP A N 1
ATOM 1137 C CA . ASP A 1 90 ? 14.63141 -13.23644 -15.83326 1.000 25.43011 71 ASP A CA 1
ATOM 1138 C C . ASP A 1 90 ? 15.79503 -14.21630 -15.77172 1.000 30.02049 71 ASP A C 1
ATOM 1139 O O . ASP A 1 90 ? 16.64695 -14.18773 -16.66906 1.000 26.89222 71 ASP A O 1
ATOM 1148 N N . PRO A 1 91 ? 15.88915 -15.07748 -14.74345 1.000 26.98709 72 PRO A N 1
ATOM 1149 C CA . PRO A 1 91 ? 17.08664 -15.94276 -14.61957 1.000 27.61993 72 PRO A CA 1
ATOM 1150 C C . PRO A 1 91 ? 17.29336 -16.88209 -15.80909 1.000 29.81182 72 PRO A C 1
ATOM 1151 O O . PRO A 1 91 ? 18.42123 -17.34153 -16.04816 1.000 30.49737 72 PRO A O 1
ATOM 1162 N N . SER A 1 92 ? 16.23709 -17.20840 -16.54394 1.000 28.58008 73 SER A N 1
ATOM 1163 C CA . SER A 1 92 ? 16.37587 -18.07437 -17.71804 1.000 36.28688 73 SER A CA 1
ATOM 1164 C C . SER A 1 92 ? 16.99951 -17.36250 -18.91250 1.000 36.96152 73 SER A C 1
ATOM 1165 O O . SER A 1 92 ? 17.56646 -18.02717 -19.77915 1.000 39.44067 73 SER A O 1
ATOM 1173 N N . VAL A 1 93 ? 16.91205 -16.03498 -18.97822 1.000 33.89263 74 VAL A N 1
ATOM 1174 C CA . VAL A 1 93 ? 17.34648 -15.27925 -20.14788 1.000 34.07627 74 VAL A CA 1
ATOM 1175 C C . VAL A 1 93 ? 18.49979 -14.33849 -19.85743 1.000 40.50397 74 VAL A C 1
ATOM 1176 O O . VAL A 1 93 ? 19.13491 -13.82800 -20.80097 1.000 31.63745 74 VAL A O 1
ATOM 1189 N N . SER A 1 94 ? 18.78239 -14.06165 -18.59990 1.000 31.88619 75 SER A N 1
ATOM 1190 C CA . SER A 1 94 ? 19.74467 -13.03796 -18.25101 1.000 32.25244 75 SER A CA 1
ATOM 1191 C C . SER A 1 94 ? 21.06388 -13.27954 -18.96453 1.000 31.62590 75 SER A C 1
ATOM 1192 O O . SER A 1 94 ? 21.48194 -14.42022 -19.18363 1.000 30.99142 75 SER A O 1
ATOM 1200 N N . LYS A 1 95 ? 21.74341 -12.18568 -19.27645 1.000 29.70106 76 LYS A N 1
ATOM 1201 C CA . LYS A 1 95 ? 23.08678 -12.29480 -19.81299 1.000 34.82453 76 LYS A CA 1
ATOM 1202 C C . LYS A 1 95 ? 24.05859 -12.88109 -18.79669 1.000 33.79456 76 LYS A C 1
ATOM 1203 O O . LYS A 1 95 ? 25.11140 -13.37779 -19.18949 1.000 32.30954 76 LYS A O 1
ATOM 1222 N N . HIS A 1 96 ? 23.70722 -12.89470 -17.50678 1.000 31.65166 77 HIS A N 1
ATOM 1223 C CA . HIS A 1 96 ? 24.58593 -13.43225 -16.48378 1.000 28.79019 77 HIS A CA 1
ATOM 1224 C C . HIS A 1 96 ? 24.33016 -14.90064 -16.18695 1.000 28.85953 77 HIS A C 1
ATOM 1225 O O . HIS A 1 96 ? 24.96008 -15.44725 -15.27216 1.000 31.61946 77 HIS A O 1
ATOM 1239 N N . ARG A 1 97 ? 23.37937 -15.52278 -16.87943 1.000 27.85278 78 ARG A N 1
ATOM 1240 C CA . ARG A 1 97 ? 22.96992 -16.89806 -16.57669 1.000 33.04835 78 ARG A CA 1
ATOM 1241 C C . ARG A 1 97 ? 24.14868 -17.86548 -16.53377 1.000 32.17933 78 ARG A C 1
ATOM 1242 O O . ARG A 1 97 ? 24.31133 -18.62935 -15.56890 1.000 29.31115 78 ARG A O 1
ATOM 1263 N N . ASP A 1 98 ? 24.97571 -17.86624 -17.57076 1.000 29.39846 79 ASP A N 1
ATOM 1264 C CA . ASP A 1 98 ? 26.05817 -18.84530 -17.64398 1.000 29.94222 79 ASP A CA 1
ATOM 1265 C C . ASP A 1 98 ? 27.11794 -18.57634 -16.58545 1.000 26.35054 79 ASP A C 1
ATOM 1266 O O . ASP A 1 98 ? 27.61581 -19.51046 -15.94110 1.000 29.71046 79 ASP A O 1
ATOM 1275 N N . GLN A 1 99 ? 27.48785 -17.31697 -16.37844 1.000 22.56997 80 GLN A N 1
ATOM 1276 C CA . GLN A 1 99 ? 28.44954 -17.01449 -15.33818 1.000 26.97421 80 GLN A CA 1
ATOM 1277 C C . GLN A 1 99 ? 27.89585 -17.34944 -13.94483 1.000 26.33833 80 GLN A C 1
ATOM 1278 O O . GLN A 1 99 ? 28.64506 -17.77677 -13.06280 1.000 22.22421 80 GLN A O 1
ATOM 1292 N N . PHE A 1 100 ? 26.59194 -17.13930 -13.72261 1.000 23.22081 81 PHE A N 1
ATOM 1293 C CA . PHE A 1 100 ? 26.02770 -17.42070 -12.40626 1.000 23.33403 81 PHE A CA 1
ATOM 1294 C C . PHE A 1 100 ? 25.97657 -18.92463 -12.12979 1.000 23.17698 81 PHE A C 1
ATOM 1295 O O . PHE A 1 100 ? 26.16107 -19.36077 -10.97713 1.000 21.09998 81 PHE A O 1
ATOM 1312 N N . ALA A 1 101 ? 25.63929 -19.71478 -13.14839 1.000 19.10437 82 ALA A N 1
ATOM 1313 C CA . ALA A 1 101 ? 25.61862 -21.16936 -12.99714 1.000 24.33242 82 ALA A CA 1
ATOM 1314 C C . ALA A 1 101 ? 27.00666 -21.68538 -12.63791 1.000 26.17331 82 ALA A C 1
ATOM 1315 O O . ALA A 1 101 ? 27.16147 -22.51209 -11.71956 1.000 24.16800 82 ALA A O 1
ATOM 1322 N N . GLU A 1 102 ? 28.03047 -21.14502 -13.29160 1.000 25.97521 83 GLU A N 1
ATOM 1323 C CA . GLU A 1 102 ? 29.41561 -21.52077 -13.01060 1.000 27.85299 83 GLU A CA 1
ATOM 1324 C C . GLU A 1 102 ? 29.84947 -21.10881 -11.60896 1.000 25.98528 83 GLU A C 1
ATOM 1325 O O . GLU A 1 102 ? 30.44889 -21.90314 -10.86349 1.000 25.53565 83 GLU A O 1
ATOM 1337 N N . ARG A 1 103 ? 29.53093 -19.89099 -11.19965 1.000 22.25057 84 ARG A N 1
ATOM 1338 C CA . ARG A 1 103 ? 29.90102 -19.47001 -9.85662 1.000 22.99995 84 ARG A CA 1
ATOM 1339 C C . ARG A 1 103 ? 29.21861 -20.34611 -8.79872 1.000 19.17859 84 ARG A C 1
ATOM 1340 O O . ARG A 1 103 ? 29.85730 -20.75351 -7.83695 1.000 22.75053 84 ARG A O 1
ATOM 1361 N N . TYR A 1 104 ? 27.95256 -20.70642 -9.00021 1.000 23.78114 85 TYR A N 1
ATOM 1362 C CA . TYR A 1 104 ? 27.26190 -21.54081 -8.02836 1.000 21.18519 85 TYR A CA 1
ATOM 1363 C C . TYR A 1 104 ? 27.85725 -22.94646 -7.97795 1.000 21.02834 85 TYR A C 1
ATOM 1364 O O . TYR A 1 104 ? 28.00139 -23.53874 -6.89628 1.000 19.25724 85 TYR A O 1
ATOM 1382 N N . PHE A 1 105 ? 28.25142 -23.47380 -9.12860 1.000 21.05785 86 PHE A N 1
ATOM 1383 C CA . PHE A 1 105 ? 28.91533 -24.78067 -9.18489 1.000 21.89237 86 PHE A CA 1
ATOM 1384 C C . PHE A 1 105 ? 30.22022 -24.76340 -8.39935 1.000 20.12797 86 PHE A C 1
ATOM 1385 O O . PHE A 1 105 ? 30.48919 -25.65850 -7.57983 1.000 23.95077 86 PHE A O 1
ATOM 1402 N N . GLN A 1 106 ? 31.05424 -23.73664 -8.61977 1.000 22.65325 87 GLN A N 1
ATOM 1403 C CA . GLN A 1 106 ? 32.26892 -23.61033 -7.82973 1.000 25.49957 87 GLN A CA 1
ATOM 1404 C C . GLN A 1 106 ? 31.96056 -23.50566 -6.33757 1.000 25.96730 87 GLN A C 1
ATOM 1405 O O . GLN A 1 106 ? 32.67735 -24.06889 -5.49596 1.000 26.22795 87 GLN A O 1
ATOM 1419 N N . LYS A 1 107 ? 30.89411 -22.78844 -5.97783 1.000 22.01155 88 LYS A N 1
ATOM 1420 C CA . LYS A 1 107 ? 30.55016 -22.68682 -4.56430 1.000 19.18972 88 LYS A CA 1
ATOM 1421 C C . LYS A 1 107 ? 30.13795 -24.03554 -3.97397 1.000 23.07031 88 LYS A C 1
ATOM 1422 O O . LYS A 1 107 ? 30.41673 -24.31872 -2.80117 1.000 22.83708 88 LYS A O 1
ATOM 1441 N N . ARG A 1 108 ? 29.41285 -24.84456 -4.73770 1.000 19.51379 89 ARG A N 1
ATOM 1442 C CA . ARG A 1 108 ? 28.71219 -26.00186 -4.19119 1.000 22.39604 89 ARG A CA 1
ATOM 1443 C C . ARG A 1 108 ? 29.27741 -27.34692 -4.64207 1.000 20.51820 89 ARG A C 1
ATOM 1444 O O . ARG A 1 108 ? 28.78911 -28.38664 -4.20122 1.000 22.16740 89 ARG A O 1
ATOM 1465 N N . LYS A 1 109 ? 30.28792 -27.36027 -5.50246 1.000 24.05814 90 LYS A N 1
ATOM 1466 C CA . LYS A 1 109 ? 30.77985 -28.64013 -6.02543 1.000 24.86928 90 LYS A CA 1
ATOM 1467 C C . LYS A 1 109 ? 31.35423 -29.51168 -4.92606 1.000 27.30728 90 LYS A C 1
ATOM 1468 O O . LYS A 1 109 ? 31.42204 -30.74336 -5.09742 1.000 23.17165 90 LYS A O 1
ATOM 1487 N N . HIS A 1 110 ? 31.72057 -28.90889 -3.78179 1.000 23.02774 91 HIS A N 1
ATOM 1488 C CA . HIS A 1 110 ? 32.20111 -29.66460 -2.64033 1.000 23.08851 91 HIS A CA 1
ATOM 1489 C C . HIS A 1 110 ? 31.10251 -30.46644 -1.95806 1.000 27.42386 91 HIS A C 1
ATOM 1490 O O . HIS A 1 110 ? 31.41103 -31.26256 -1.06543 1.000 23.88583 91 HIS A O 1
ATOM 1504 N N . LYS A 1 111 ? 29.83847 -30.30791 -2.35531 1.000 23.27131 92 LYS A N 1
ATOM 1505 C CA . LYS A 1 111 ? 28.75215 -31.18048 -1.89876 1.000 20.62262 92 LYS A CA 1
ATOM 1506 C C . LYS A 1 111 ? 28.30990 -32.17884 -2.98083 1.000 21.03189 92 LYS A C 1
ATOM 1507 O O . LYS A 1 111 ? 27.29473 -32.86786 -2.81724 1.000 23.06121 92 LYS A O 1
ATOM 1526 N N . GLY A 1 112 ? 29.02964 -32.23733 -4.08302 1.000 20.16751 93 GLY A N 1
ATOM 1527 C CA . GLY A 1 112 ? 28.82555 -33.24907 -5.08683 1.000 26.23693 93 GLY A CA 1
ATOM 1528 C C . GLY A 1 112 ? 27.79042 -32.94020 -6.13866 1.000 25.73461 93 GLY A C 1
ATOM 1529 O O . GLY A 1 112 ? 27.36794 -33.85957 -6.84528 1.000 23.64509 93 GLY A O 1
ATOM 1533 N N . ILE A 1 113 ? 27.35487 -31.68885 -6.28697 1.000 24.67671 94 ILE A N 1
ATOM 1534 C CA . ILE A 1 113 ? 26.39169 -31.42773 -7.35260 1.000 24.69148 94 ILE A CA 1
ATOM 1535 C C . ILE A 1 113 ? 27.12378 -31.27462 -8.68179 1.000 27.25208 94 ILE A C 1
ATOM 1536 O O . ILE A 1 113 ? 28.32258 -30.93968 -8.74011 1.000 25.53864 94 ILE A O 1
ATOM 1552 N N . SER A 1 114 ? 26.37648 -31.49618 -9.75750 1.000 22.20796 95 SER A N 1
ATOM 1553 C CA . SER A 1 114 ? 26.85704 -31.35246 -11.12015 1.000 21.55982 95 SER A CA 1
ATOM 1554 C C . SER A 1 114 ? 26.65681 -29.92670 -11.63392 1.000 27.53257 95 SER A C 1
ATOM 1555 O O . SER A 1 114 ? 25.85690 -29.16625 -11.11222 1.000 24.43827 95 SER A O 1
ATOM 1563 N N . LEU A 1 115 ? 27.37646 -29.58596 -12.69807 1.000 24.44646 96 LEU A N 1
ATOM 1564 C CA . LEU A 1 115 ? 27.20638 -28.26436 -13.30054 1.000 30.64963 96 LEU A CA 1
ATOM 1565 C C . LEU A 1 115 ? 25.78020 -28.04896 -13.81318 1.000 26.31955 96 LEU A C 1
ATOM 1566 O O . LEU A 1 115 ? 25.22133 -26.95600 -13.65126 1.000 23.05681 96 LEU A O 1
ATOM 1582 N N . ALA A 1 116 ? 25.16026 -29.08048 -14.40724 1.000 23.57049 97 ALA A N 1
ATOM 1583 C CA . ALA A 1 116 ? 23.78744 -28.93316 -14.89324 1.000 24.95083 97 ALA A CA 1
ATOM 1584 C C . ALA A 1 116 ? 22.80082 -28.77207 -13.74102 1.000 26.66817 97 ALA A C 1
ATOM 1585 O O . ALA A 1 116 ? 21.80691 -28.04261 -13.86294 1.000 22.40690 97 ALA A O 1
ATOM 1592 N N A GLN A 1 117 ? 23.04809 -29.43398 -12.61473 0.856 16.21335 98 GLN A N 1
ATOM 1593 C CA A GLN A 1 117 ? 22.21567 -29.20007 -11.44170 0.856 18.87583 98 GLN A CA 1
ATOM 1594 C C A GLN A 1 117 ? 22.39795 -27.76893 -10.95180 0.856 19.03336 98 GLN A C 1
ATOM 1595 O O A GLN A 1 117 ? 21.41691 -27.07935 -10.64340 0.856 16.89202 98 GLN A O 1
ATOM 1609 N N . ALA A 1 118 ? 23.62740 -27.27782 -10.94761 1.000 24.23132 99 ALA A N 1
ATOM 1610 C CA . ALA A 1 118 ? 23.86008 -25.88926 -10.57781 1.000 26.44706 99 ALA A CA 1
ATOM 1611 C C . ALA A 1 118 ? 23.11017 -24.92272 -11.49102 1.000 24.16341 99 ALA A C 1
ATOM 1612 O O . ALA A 1 118 ? 22.52429 -23.94335 -11.01202 1.000 23.05701 99 ALA A O 1
ATOM 1619 N N . ALA A 1 119 ? 23.13987 -25.15717 -12.81581 1.000 24.15037 100 ALA A N 1
ATOM 1620 C CA . ALA A 1 119 ? 22.44863 -24.27225 -13.74709 1.000 25.21068 100 ALA A CA 1
ATOM 1621 C C . ALA A 1 119 ? 20.94785 -24.25780 -13.48420 1.000 26.26663 100 ALA A C 1
ATOM 1622 O O . ALA A 1 119 ? 20.31839 -23.19642 -13.46481 1.000 25.77717 100 ALA A O 1
ATOM 1629 N N . GLU A 1 120 ? 20.35762 -25.42972 -13.25509 1.000 23.59669 101 GLU A N 1
ATOM 1630 C CA . GLU A 1 120 ? 18.93047 -25.50947 -12.93460 1.000 25.28183 101 GLU A CA 1
ATOM 1631 C C . GLU A 1 120 ? 18.61350 -24.81690 -11.61867 1.000 26.83678 101 GLU A C 1
ATOM 1632 O O . GLU A 1 120 ? 17.59933 -24.10113 -11.51409 1.000 24.73692 101 GLU A O 1
ATOM 1644 N N . ASP A 1 121 ? 19.45744 -25.00966 -10.59655 1.000 21.30381 102 ASP A N 1
ATOM 1645 C CA . ASP A 1 121 ? 19.23220 -24.35639 -9.31386 1.000 25.94002 102 ASP A CA 1
ATOM 1646 C C . ASP A 1 121 ? 19.25972 -22.83129 -9.45752 1.000 21.52293 102 ASP A C 1
ATOM 1647 O O . ASP A 1 121 ? 18.54903 -22.10927 -8.74187 1.000 25.37958 102 ASP A O 1
ATOM 1656 N N . MET A 1 122 ? 20.13975 -22.32255 -10.32689 1.000 22.18669 103 MET A N 1
ATOM 1657 C CA . MET A 1 122 ? 20.26457 -20.88539 -10.52454 1.000 21.73007 103 MET A CA 1
ATOM 1658 C C . MET A 1 122 ? 19.14271 -20.31142 -11.38187 1.000 23.45813 103 MET A C 1
ATOM 1659 O O . MET A 1 122 ? 19.17001 -19.11411 -11.67368 1.000 26.12514 103 MET A O 1
ATOM 1673 N N . ARG A 1 123 ? 18.16890 -21.11877 -11.79714 1.000 24.50334 104 ARG A N 1
ATOM 1674 C CA . ARG A 1 123 ? 16.94080 -20.54956 -12.34956 1.000 26.80947 104 ARG A CA 1
ATOM 1675 C C . ARG A 1 123 ? 15.97793 -20.10241 -11.25850 1.000 24.67148 104 ARG A C 1
ATOM 1676 O O . ARG A 1 123 ? 15.00577 -19.38836 -11.54900 1.000 24.00400 104 ARG A O 1
ATOM 1697 N N . ASP A 1 124 ? 16.24450 -20.47082 -10.02135 1.000 23.04480 105 ASP A N 1
ATOM 1698 C CA . ASP A 1 124 ? 15.40483 -20.05250 -8.90445 1.000 22.05197 105 ASP A CA 1
ATOM 1699 C C . ASP A 1 124 ? 15.60854 -18.56803 -8.62409 1.000 22.63267 105 ASP A C 1
ATOM 1700 O O . ASP A 1 124 ? 16.74261 -18.13121 -8.44015 1.000 19.37602 105 ASP A O 1
ATOM 1709 N N . PRO A 1 125 ? 14.53532 -17.76526 -8.55752 1.000 23.93035 106 PRO A N 1
ATOM 1710 C CA . PRO A 1 125 ? 14.73411 -16.32275 -8.33687 1.000 22.91142 106 PRO A CA 1
ATOM 1711 C C . PRO A 1 125 ? 15.47550 -15.99628 -7.05503 1.000 17.91589 106 PRO A C 1
ATOM 1712 O O . PRO A 1 125 ? 16.28734 -15.07312 -7.06259 1.000 20.54928 106 PRO A O 1
ATOM 1723 N N . LEU A 1 126 ? 15.20283 -16.70585 -5.95499 1.000 20.32015 107 LEU A N 1
ATOM 1724 C CA . LEU A 1 126 ? 15.90017 -16.45757 -4.69342 1.000 21.39691 107 LEU A CA 1
ATOM 1725 C C . LEU A 1 126 ? 17.40515 -16.66876 -4.83440 1.000 19.31553 107 LEU A C 1
ATOM 1726 O O . LEU A 1 126 ? 18.20281 -15.79785 -4.48319 1.000 18.00831 107 LEU A O 1
ATOM 1742 N N . ARG A 1 127 ? 17.82287 -17.81461 -5.37544 1.000 20.50464 108 ARG A N 1
ATOM 1743 C CA . ARG A 1 127 ? 19.25510 -18.00290 -5.58960 1.000 18.12052 108 ARG A CA 1
ATOM 1744 C C . ARG A 1 127 ? 19.82245 -16.96649 -6.55648 1.000 17.94663 108 ARG A C 1
ATOM 1745 O O . ARG A 1 127 ? 20.93294 -16.45462 -6.35908 1.000 16.69375 108 ARG A O 1
ATOM 1766 N N . PHE A 1 128 ? 19.07830 -16.63853 -7.60631 1.000 20.14048 109 PHE A N 1
ATOM 1767 C CA . PHE A 1 128 ? 19.60328 -15.69872 -8.58440 1.000 17.14142 109 PHE A CA 1
ATOM 1768 C C . PHE A 1 128 ? 19.77365 -14.30675 -7.96369 1.000 19.16441 109 PHE A C 1
ATOM 1769 O O . PHE A 1 128 ?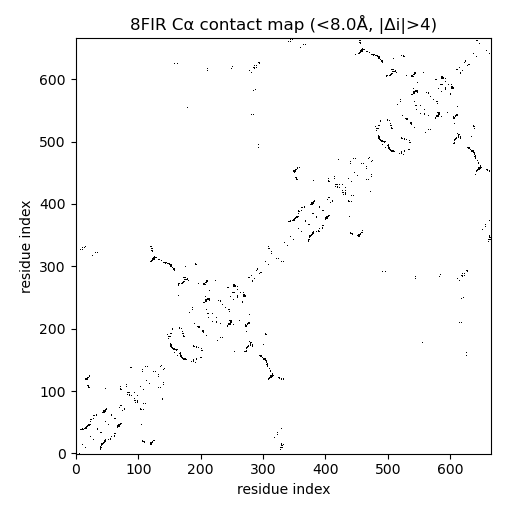 20.78483 -13.62830 -8.19081 1.000 20.00377 109 PHE A O 1
ATOM 1786 N N . ALA A 1 129 ? 18.82842 -13.88016 -7.13664 1.000 18.84815 110 ALA A N 1
ATOM 1787 C CA . ALA A 1 129 ? 18.99152 -12.59894 -6.48818 1.000 21.17320 110 ALA A CA 1
ATOM 1788 C C . ALA A 1 129 ? 20.16748 -12.61302 -5.50916 1.000 18.32804 110 ALA A C 1
ATOM 1789 O O . ALA A 1 129 ? 20.92197 -11.63936 -5.42124 1.000 15.24582 110 ALA A O 1
ATOM 1796 N N . ALA A 1 130 ? 20.32472 -13.69772 -4.74796 1.000 16.47142 111 ALA A N 1
ATOM 1797 C CA . ALA A 1 130 ? 21.45896 -13.75640 -3.83480 1.000 21.76794 111 ALA A CA 1
ATOM 1798 C C . ALA A 1 130 ? 22.76586 -13.69146 -4.60894 1.000 18.17261 111 ALA A C 1
ATOM 1799 O O . ALA A 1 130 ? 23.72798 -13.06000 -4.15525 1.000 20.91200 111 ALA A O 1
ATOM 1806 N N . MET A 1 131 ? 22.82000 -14.35233 -5.78180 1.000 18.79288 112 MET A N 1
ATOM 1807 C CA . MET A 1 131 ? 24.04169 -14.30942 -6.59625 1.000 18.68840 112 MET A CA 1
ATOM 1808 C C . MET A 1 131 ? 24.29608 -12.92406 -7.18482 1.000 20.68395 112 MET A C 1
ATOM 1809 O O . MET A 1 131 ? 25.45538 -12.50462 -7.31188 1.000 19.09654 112 MET A O 1
ATOM 1823 N N . MET A 1 132 ? 23.24095 -12.17824 -7.52039 1.000 17.26495 113 MET A N 1
ATOM 1824 C CA . MET A 1 132 ? 23.44203 -10.77403 -7.86066 1.000 17.24471 113 MET A CA 1
ATOM 1825 C C . MET A 1 132 ? 24.19745 -10.01819 -6.78647 1.000 20.07308 113 MET A C 1
ATOM 1826 O O . MET A 1 132 ? 25.08156 -9.21864 -7.09871 1.000 22.02013 113 MET A O 1
ATOM 1840 N N . LEU A 1 133 ? 23.87736 -10.25260 -5.50600 1.000 19.77739 114 LEU A N 1
ATOM 1841 C CA . LEU A 1 133 ? 24.63260 -9.60973 -4.44356 1.000 18.05864 114 LEU A CA 1
ATOM 1842 C C . LEU A 1 133 ? 26.08383 -10.09506 -4.40434 1.000 22.99370 114 LEU A C 1
ATOM 1843 O O . LEU A 1 133 ? 27.01779 -9.29556 -4.29794 1.000 20.63285 114 LEU A O 1
ATOM 1859 N N . ASP A 1 134 ? 26.28464 -11.41662 -4.42111 1.000 19.64920 115 ASP A N 1
ATOM 1860 C CA . ASP A 1 134 ? 27.64175 -11.96224 -4.41218 1.000 22.09601 115 ASP A CA 1
ATOM 1861 C C . ASP A 1 134 ? 28.48147 -11.39609 -5.55788 1.000 24.56819 115 ASP A C 1
ATOM 1862 O O . ASP A 1 134 ? 29.69075 -11.19778 -5.41371 1.000 25.79916 115 ASP A O 1
ATOM 1871 N N . GLN A 1 135 ? 27.87468 -11.18025 -6.70811 1.000 24.06148 116 GLN A N 1
ATOM 1872 C CA . GLN A 1 135 ? 28.62201 -10.76925 -7.90716 1.000 24.08882 116 GLN A CA 1
ATOM 1873 C C . GLN A 1 135 ? 28.64907 -9.24805 -8.12780 1.000 26.08242 116 GLN A C 1
ATOM 1874 O O . GLN A 1 135 ? 29.14597 -8.80044 -9.16042 1.000 24.37717 116 GLN A O 1
ATOM 1888 N N . GLY A 1 136 ? 28.12486 -8.45166 -7.20078 1.000 22.34253 117 GLY A N 1
ATOM 1889 C CA . GLY A 1 136 ? 28.21980 -7.00759 -7.29683 1.000 23.72833 117 GLY A CA 1
ATOM 1890 C C . GLY A 1 136 ? 27.22120 -6.31414 -8.19793 1.000 24.07821 117 GLY A C 1
ATOM 1891 O O . GLY A 1 136 ? 27.42903 -5.15131 -8.56456 1.000 23.14604 117 GLY A O 1
ATOM 1895 N N . HIS A 1 137 ? 26.11145 -6.96765 -8.55542 1.000 21.48164 118 HIS A N 1
ATOM 1896 C CA . HIS A 1 137 ? 25.10323 -6.34359 -9.40401 1.000 22.47481 118 HIS A CA 1
ATOM 1897 C C . HIS A 1 137 ? 23.94165 -5.72164 -8.64777 1.000 23.19291 118 HIS A C 1
ATOM 1898 O O . HIS A 1 137 ? 23.14733 -4.98658 -9.25299 1.000 20.36929 118 HIS A O 1
ATOM 1912 N N . ALA A 1 138 ? 23.82222 -5.99298 -7.36204 1.000 21.21571 119 ALA A N 1
ATOM 1913 C CA . ALA A 1 138 ? 22.88924 -5.28368 -6.48705 1.000 25.17246 119 ALA A CA 1
ATOM 1914 C C . ALA A 1 138 ? 23.49576 -5.25940 -5.08926 1.000 24.51073 119 ALA A C 1
ATOM 1915 O O . ALA A 1 138 ? 24.46779 -5.96827 -4.80448 1.000 22.76825 119 ALA A O 1
ATOM 1922 N N . ASP A 1 139 ? 22.89636 -4.46453 -4.20816 1.000 19.61875 120 ASP A N 1
ATOM 1923 C CA . ASP A 1 139 ? 23.45245 -4.17372 -2.89274 1.000 20.96431 120 ASP A CA 1
ATOM 1924 C C . ASP A 1 139 ? 22.68700 -4.76791 -1.72392 1.000 21.56895 120 ASP A C 1
ATOM 1925 O O . ASP A 1 139 ? 23.27430 -4.98492 -0.67726 1.000 23.46346 120 ASP A O 1
ATOM 1934 N N . ALA A 1 140 ? 21.38745 -5.00805 -1.87857 1.000 20.43186 121 ALA A N 1
ATOM 1935 C CA . ALA A 1 140 ? 20.50417 -5.40673 -0.79675 1.000 16.87157 121 ALA A CA 1
ATOM 1936 C C . ALA A 1 140 ? 19.43350 -6.31527 -1.38140 1.000 17.86462 121 ALA A C 1
ATOM 1937 O O . ALA A 1 140 ? 18.97969 -6.08987 -2.51887 1.000 20.36390 121 ALA A O 1
ATOM 1944 N N . MET A 1 141 ? 19.09826 -7.37465 -0.65228 1.000 17.38567 122 MET A N 1
ATOM 1945 C CA . MET A 1 141 ? 18.07247 -8.32515 -1.07667 1.000 17.93171 122 MET A CA 1
ATOM 1946 C C . MET A 1 141 ? 17.06501 -8.49853 0.05297 1.000 16.59557 122 MET A C 1
ATOM 1947 O O . MET A 1 141 ? 17.44231 -8.57977 1.22975 1.000 18.14714 122 MET A O 1
ATOM 1961 N N . VAL A 1 142 ? 15.78808 -8.60431 -0.30573 1.000 18.84008 123 VAL A N 1
ATOM 1962 C CA . VAL A 1 142 ? 14.72871 -8.82280 0.68118 1.000 20.25657 123 VAL A CA 1
ATOM 1963 C C . VAL A 1 142 ? 13.84725 -9.92510 0.12686 1.000 17.92201 123 VAL A C 1
ATOM 1964 O O . VAL A 1 142 ? 13.53009 -9.91826 -1.07045 1.000 19.30668 123 VAL A O 1
ATOM 1977 N N . ALA A 1 143 ? 13.51768 -10.89212 0.95201 1.000 17.02368 124 ALA A N 1
ATOM 1978 C CA . ALA A 1 143 ? 12.65914 -11.99770 0.55355 1.000 20.40543 124 ALA A CA 1
ATOM 1979 C C . ALA A 1 143 ? 11.99023 -12.54019 1.79868 1.000 19.74687 124 ALA A C 1
ATOM 1980 O O . ALA A 1 143 ? 12.26334 -12.09311 2.91104 1.000 20.06722 124 ALA A O 1
ATOM 1987 N N . GLY A 1 144 ? 11.13133 -13.53295 1.61093 1.000 21.70814 125 GLY A N 1
ATOM 1988 C CA . GLY A 1 144 ? 10.47770 -14.20145 2.72961 1.000 20.52430 125 GLY A CA 1
ATOM 1989 C C . GLY A 1 144 ? 8.99221 -13.94523 2.88640 1.000 23.36926 125 GLY A C 1
ATOM 1990 O O . GLY A 1 144 ? 8.36412 -14.55399 3.76304 1.000 27.80513 125 GLY A O 1
ATOM 1994 N N . ALA A 1 145 ? 8.40755 -13.05949 2.09086 1.000 25.43911 126 ALA A N 1
ATOM 1995 C CA . ALA A 1 145 ? 6.95138 -12.97303 2.02954 1.000 29.06570 126 ALA A CA 1
ATOM 1996 C C . ALA A 1 145 ? 6.32852 -14.26189 1.49493 1.000 27.65133 126 ALA A C 1
ATOM 1997 O O . ALA A 1 145 ? 5.18719 -14.58694 1.82989 1.000 33.73299 126 ALA A O 1
ATOM 2004 N N . GLU A 1 146 ? 7.03793 -14.98989 0.65111 1.000 24.00941 127 GLU A N 1
ATOM 2005 C CA . GLU A 1 146 ? 6.52478 -16.23906 0.11276 1.000 29.79934 127 GLU A CA 1
ATOM 2006 C C . GLU A 1 146 ? 7.47823 -17.41054 0.27300 1.000 33.27740 127 GLU A C 1
ATOM 2007 O O . GLU A 1 146 ? 7.00861 -18.54643 0.28532 1.000 45.27197 127 GLU A O 1
ATOM 2019 N N . ASN A 1 147 ? 8.76991 -17.18348 0.48388 1.000 29.07890 128 ASN A N 1
ATOM 2020 C CA . ASN A 1 147 ? 9.68748 -18.27565 0.79671 1.000 29.37091 128 ASN A CA 1
ATOM 2021 C C . ASN A 1 147 ? 9.81203 -18.48087 2.30425 1.000 27.68482 128 ASN A C 1
ATOM 2022 O O . ASN A 1 147 ? 9.59103 -17.56011 3.10018 1.000 27.55988 128 ASN A O 1
ATOM 2033 N N . THR A 1 148 ? 10.17968 -19.71107 2.68766 1.000 24.95175 129 THR A N 1
ATOM 2034 C CA . THR A 1 148 ? 10.39690 -20.00342 4.09789 1.000 28.51815 129 THR A CA 1
ATOM 2035 C C . THR A 1 148 ? 11.67603 -19.30908 4.58262 1.000 23.03726 129 THR A C 1
ATOM 2036 O O . THR A 1 148 ? 12.60358 -19.05400 3.81007 1.000 23.61515 129 THR A O 1
ATOM 2047 N N . THR A 1 149 ? 11.73556 -19.05994 5.88783 1.000 23.40967 130 THR A N 1
ATOM 2048 C CA . THR A 1 149 ? 12.93982 -18.50828 6.49140 1.000 26.04040 130 THR A CA 1
ATOM 2049 C C . THR A 1 149 ? 14.14037 -19.40101 6.21524 1.000 19.66710 130 THR A C 1
ATOM 2050 O O . THR A 1 149 ? 15.21376 -18.91595 5.86191 1.000 21.75353 130 THR A O 1
ATOM 2061 N N . ALA A 1 150 ? 13.95030 -20.71235 6.32726 1.000 26.18126 131 ALA A N 1
ATOM 2062 C CA . ALA A 1 150 ? 15.04061 -21.65333 6.09013 1.000 26.94200 131 ALA A CA 1
ATOM 2063 C C . ALA A 1 150 ? 15.62022 -21.47238 4.68898 1.000 23.84814 131 ALA A C 1
ATOM 2064 O O . ALA A 1 150 ? 16.84098 -21.40589 4.52991 1.000 28.44304 131 ALA A O 1
ATOM 2071 N N . ARG A 1 151 ? 14.75727 -21.33671 3.67813 1.000 22.74126 132 ARG A N 1
ATOM 2072 C CA . ARG A 1 151 ? 15.25293 -21.14319 2.31493 1.000 25.42455 132 ARG A CA 1
ATOM 2073 C C . ARG A 1 151 ? 15.98840 -19.81816 2.17158 1.000 21.15557 132 ARG A C 1
ATOM 2074 O O . ARG A 1 151 ? 17.03879 -19.75653 1.52908 1.000 21.61076 132 ARG A O 1
ATOM 2095 N N . VAL A 1 152 ? 15.46116 -18.74833 2.79016 1.000 22.89833 133 VAL A N 1
ATOM 2096 C CA . VAL A 1 152 ? 16.10884 -17.43956 2.66979 1.000 16.29106 133 VAL A CA 1
ATOM 2097 C C . VAL A 1 152 ? 17.49119 -17.45762 3.30517 1.000 20.25593 133 VAL A C 1
ATOM 2098 O O . VAL A 1 152 ? 18.46450 -16.99468 2.70225 1.000 19.23706 133 VAL A O 1
ATOM 2111 N N . LEU A 1 153 ? 17.59644 -17.97089 4.54668 1.000 20.20407 134 LEU A N 1
ATOM 2112 C CA . LEU A 1 153 ? 18.88237 -18.00641 5.22451 1.000 24.06147 134 LEU A CA 1
ATOM 2113 C C . LEU A 1 153 ? 19.86395 -18.93218 4.52072 1.000 19.86808 134 LEU A C 1
ATOM 2114 O O . LEU A 1 153 ? 21.05642 -18.62744 4.47209 1.000 23.88134 134 LEU A O 1
ATOM 2130 N N . ARG A 1 154 ? 19.36418 -20.02126 3.95288 1.000 21.58414 135 ARG A N 1
ATOM 2131 C CA . ARG A 1 154 ? 20.21641 -20.94892 3.21262 1.000 25.20288 135 ARG A CA 1
ATOM 2132 C C . ARG A 1 154 ? 20.79459 -20.30285 1.96045 1.000 24.80170 135 ARG A C 1
ATOM 2133 O O . ARG A 1 154 ? 22.00026 -20.42536 1.68951 1.000 22.97408 135 ARG A O 1
ATOM 2154 N N . ALA A 1 155 ? 19.95922 -19.63299 1.16754 1.000 22.52299 136 ALA A N 1
ATOM 2155 C CA . ALA A 1 155 ? 20.50637 -18.86732 0.04811 1.000 25.95943 136 ALA A CA 1
ATOM 2156 C C . ALA A 1 155 ? 21.55611 -17.88120 0.52644 1.000 25.02811 136 ALA A C 1
ATOM 2157 O O . ALA A 1 155 ? 22.60981 -17.72162 -0.10874 1.000 23.55889 136 ALA A O 1
ATOM 2164 N N . GLY A 1 156 ? 21.28494 -17.18265 1.62925 1.000 17.75869 137 GLY A N 1
ATOM 2165 C CA . GLY A 1 156 ? 22.25600 -16.23096 2.13808 1.000 22.26841 137 GLY A CA 1
ATOM 2166 C C . GLY A 1 156 ? 23.56379 -16.89714 2.52987 1.000 26.03736 137 GLY A C 1
ATOM 2167 O O . GLY A 1 156 ? 24.64325 -16.46995 2.11225 1.000 22.16484 137 GLY A O 1
ATOM 2171 N N . LEU A 1 157 ? 23.48054 -17.96008 3.33767 1.000 22.36050 138 LEU A N 1
ATOM 2172 C CA . LEU A 1 157 ? 24.68796 -18.62009 3.82430 1.000 23.54613 138 LEU A CA 1
ATOM 2173 C C . LEU A 1 157 ? 25.48434 -19.27167 2.69350 1.000 21.18052 138 LEU A C 1
ATOM 2174 O O . LEU A 1 157 ? 26.71077 -19.18464 2.66740 1.000 26.29312 138 LEU A O 1
ATOM 2190 N N . THR A 1 158 ? 24.82125 -19.92957 1.75921 1.000 18.48842 139 THR A N 1
ATOM 2191 C CA . THR A 1 158 ? 25.55513 -20.67274 0.74070 1.000 22.87635 139 THR A CA 1
ATOM 2192 C C . THR A 1 158 ? 25.96754 -19.84923 -0.47979 1.000 26.34955 139 THR A C 1
ATOM 2193 O O . THR A 1 158 ? 26.92180 -20.21997 -1.14994 1.000 20.53018 139 THR A O 1
ATOM 2204 N N . ILE A 1 159 ? 25.33324 -18.71808 -0.76308 1.000 18.48962 140 ILE A N 1
ATOM 2205 C CA . ILE A 1 159 ? 25.70696 -17.90303 -1.91348 1.000 23.56337 140 ILE A CA 1
ATOM 2206 C C . ILE A 1 159 ? 26.40613 -16.61221 -1.51276 1.000 25.25766 140 ILE A C 1
ATOM 2207 O O . ILE A 1 159 ? 27.45045 -16.27638 -2.07946 1.000 22.64615 140 ILE A O 1
ATOM 2223 N N . ILE A 1 160 ? 25.89719 -15.90692 -0.50198 1.000 20.65459 141 ILE A N 1
ATOM 2224 C CA . ILE A 1 160 ? 26.50772 -14.65250 -0.07566 1.000 21.70719 141 ILE A CA 1
ATOM 2225 C C . ILE A 1 160 ? 27.64340 -14.86565 0.92459 1.000 21.41735 141 ILE A C 1
ATOM 2226 O O . ILE A 1 160 ? 28.67837 -14.21836 0.82165 1.000 21.66455 141 ILE A O 1
ATOM 2242 N N . GLY A 1 161 ? 27.49697 -15.77632 1.87415 1.000 19.51602 142 GLY A N 1
ATOM 2243 C CA . GLY A 1 161 ? 28.52456 -16.00324 2.88488 1.000 21.90393 142 GLY A CA 1
ATOM 2244 C C . GLY A 1 161 ? 28.56909 -14.90653 3.94187 1.000 24.14990 142 GLY A C 1
ATOM 2245 O O . GLY A 1 161 ? 27.76609 -13.96384 3.96025 1.000 22.30671 142 GLY A O 1
ATOM 2249 N N . THR A 1 162 ? 29.55565 -15.01443 4.82606 1.000 21.47790 143 THR A N 1
ATOM 2250 C CA . THR A 1 162 ? 29.68568 -14.08722 5.94462 1.000 25.54773 143 THR A CA 1
ATOM 2251 C C . THR A 1 162 ? 30.81149 -13.09995 5.70330 1.000 25.53521 143 THR A C 1
ATOM 2252 O O . THR A 1 162 ? 31.66322 -13.30638 4.85689 1.000 24.11138 143 THR A O 1
ATOM 2263 N N . LEU A 1 163 ? 30.77599 -11.99862 6.46230 1.000 22.78613 144 LEU A N 1
ATOM 2264 C CA . LEU A 1 163 ? 31.89523 -11.08089 6.50466 1.000 26.50858 144 LEU A CA 1
ATOM 2265 C C . LEU A 1 163 ? 33.15357 -11.83225 6.96225 1.000 32.38746 144 LEU A C 1
ATOM 2266 O O . LEU A 1 163 ? 33.07917 -12.86014 7.63995 1.000 31.75747 144 LEU A O 1
ATOM 2282 N N . PRO A 1 164 ? 34.32829 -11.31997 6.61842 1.000 42.53384 145 PRO A N 1
ATOM 2283 C CA . PRO A 1 164 ? 35.55853 -12.02845 7.02185 1.000 42.19934 145 PRO A CA 1
ATOM 2284 C C . PRO A 1 164 ? 35.77454 -12.04836 8.53170 1.000 39.37190 145 PRO A C 1
ATOM 2285 O O . PRO A 1 164 ? 36.37514 -13.00319 9.03537 1.000 41.94990 145 PRO A O 1
ATOM 2296 N N . SER A 1 165 ? 35.26617 -11.03746 9.24676 1.000 35.01524 146 SER A N 1
ATOM 2297 C CA . SER A 1 165 ? 35.38262 -10.88344 10.68607 1.000 40.77906 146 SER A CA 1
ATOM 2298 C C . SER A 1 165 ? 34.53187 -11.83132 11.53200 1.000 37.78207 146 SER A C 1
ATOM 2299 O O . SER A 1 165 ? 34.70125 -11.84108 12.75294 1.000 40.06380 146 SER A O 1
ATOM 2307 N N . VAL A 1 166 ? 33.60681 -12.60432 10.94364 1.000 32.16857 147 VAL A N 1
ATOM 2308 C CA . VAL A 1 166 ? 32.81251 -13.58088 11.68989 1.000 25.15437 147 VAL A CA 1
ATOM 2309 C C . VAL A 1 166 ? 32.66072 -14.84388 10.85062 1.000 24.50575 147 VAL A C 1
ATOM 2310 O O . VAL A 1 166 ? 32.80331 -14.82651 9.63683 1.000 29.50861 147 VAL A O 1
ATOM 2323 N N . LYS A 1 167 ? 32.32710 -15.93966 11.50761 1.000 26.73925 148 LYS A N 1
ATOM 2324 C CA . LYS A 1 167 ? 32.01379 -17.18392 10.79987 1.000 29.89641 148 LYS A CA 1
ATOM 2325 C C . LYS A 1 167 ? 30.52722 -17.51090 10.88893 1.000 35.51322 148 LYS A C 1
ATOM 2326 O O . LYS A 1 167 ? 30.08853 -18.54946 10.39929 1.000 31.92700 148 LYS A O 1
ATOM 2345 N N . THR A 1 168 ? 29.74101 -16.60901 11.46869 1.000 26.70656 149 THR A N 1
ATOM 2346 C CA . THR A 1 168 ? 28.36722 -16.87006 11.85986 1.000 27.36281 149 THR A CA 1
ATOM 2347 C C . THR A 1 168 ? 27.48359 -15.71890 11.42382 1.000 23.94948 149 THR A C 1
ATOM 2348 O O . THR A 1 168 ? 27.79882 -14.55906 11.69014 1.000 28.07359 149 THR A O 1
ATOM 2359 N N . ALA A 1 169 ? 26.37678 -16.04026 10.76584 1.000 25.03356 150 ALA A N 1
ATOM 2360 C CA . ALA A 1 169 ? 25.33688 -15.06492 10.52391 1.000 27.03844 150 ALA A CA 1
ATOM 2361 C C . ALA A 1 169 ? 24.30686 -15.15818 11.64880 1.000 24.17931 150 ALA A C 1
ATOM 2362 O O . ALA A 1 169 ? 23.94552 -16.25545 12.10215 1.000 29.09291 150 ALA A O 1
ATOM 2369 N N . SER A 1 170 ? 23.80819 -14.00654 12.06442 1.000 19.91639 151 SER A N 1
ATOM 2370 C CA . SER A 1 170 ? 22.92876 -13.92481 13.22764 1.000 14.57970 151 SER A CA 1
ATOM 2371 C C . SER A 1 170 ? 21.87426 -12.86057 12.94155 1.000 17.28390 151 SER A C 1
ATOM 2372 O O . SER A 1 170 ? 21.63899 -12.49029 11.78415 1.000 17.84342 151 SER A O 1
ATOM 2380 N N . SER A 1 171 ? 21.26506 -12.33070 13.98552 1.000 16.95342 152 SER A N 1
ATOM 2381 C CA . SER A 1 171 ? 20.24492 -11.30862 13.84092 1.000 20.73837 152 SER A CA 1
ATOM 2382 C C . SER A 1 171 ? 20.13905 -10.48801 15.12014 1.000 22.78584 152 SER A C 1
ATOM 2383 O O . SER A 1 171 ? 20.63179 -10.88875 16.18911 1.000 19.91581 152 SER A O 1
ATOM 2391 N N . CYS A 1 172 ? 19.46560 -9.33787 14.99629 1.000 21.70156 153 CYS A N 1
ATOM 2392 C CA . CYS A 1 172 ? 19.18613 -8.50131 16.14955 1.000 17.23692 153 CYS A CA 1
ATOM 2393 C C . CYS A 1 172 ? 17.81328 -7.86862 15.99975 1.000 17.24496 153 CYS A C 1
ATOM 2394 O O . CYS A 1 172 ? 17.18763 -7.92045 14.93640 1.000 18.16398 153 CYS A O 1
ATOM 2402 N N . PHE A 1 173 ? 17.36233 -7.25766 17.09322 1.000 17.67084 154 PHE A N 1
ATOM 2403 C CA . PHE A 1 173 ? 16.25266 -6.31160 17.09409 1.000 19.86615 154 PHE A CA 1
ATOM 2404 C C . PHE A 1 173 ? 16.74777 -4.97233 17.58765 1.000 18.78779 154 PHE A C 1
ATOM 2405 O O . PHE A 1 173 ? 17.63163 -4.90954 18.45123 1.000 19.44133 154 PHE A O 1
ATOM 2422 N N . VAL A 1 174 ? 16.19416 -3.90546 17.03374 1.000 18.48206 155 VAL A N 1
ATOM 2423 C CA . VAL A 1 174 ? 16.34463 -2.57706 17.59645 1.000 16.96897 155 VAL A CA 1
ATOM 2424 C C . VAL A 1 174 ? 15.15680 -2.35744 18.53835 1.000 19.48602 155 VAL A C 1
ATOM 2425 O O . VAL A 1 174 ? 14.00916 -2.36489 18.09571 1.000 22.53109 155 VAL A O 1
ATOM 2438 N N . MET A 1 175 ? 15.44390 -2.13225 19.80999 1.000 18.66332 156 MET A N 1
ATOM 2439 C CA . MET A 1 175 ? 14.44178 -1.92980 20.84747 1.000 20.02443 156 MET A CA 1
ATOM 2440 C C . MET A 1 175 ? 14.44234 -0.45637 21.20344 1.000 22.79268 156 MET A C 1
ATOM 2441 O O . MET A 1 175 ? 15.47085 0.07563 21.64125 1.000 25.69517 156 MET A O 1
ATOM 2455 N N . ASP A 1 176 ? 13.28505 0.18519 21.04670 1.000 25.31817 157 ASP A N 1
ATOM 2456 C CA . ASP A 1 176 ? 13.09912 1.60708 21.35779 1.000 24.71111 157 ASP A CA 1
ATOM 2457 C C . ASP A 1 176 ? 12.15045 1.65731 22.54521 1.000 25.83778 157 ASP A C 1
ATOM 2458 O O . ASP A 1 176 ? 10.95354 1.40147 22.39588 1.000 25.18528 157 ASP A O 1
ATOM 2467 N N . THR A 1 177 ? 12.69595 1.94081 23.71538 1.000 23.73925 158 THR A N 1
ATOM 2468 C CA . THR A 1 177 ? 11.85273 2.00402 24.90529 1.000 38.62801 158 THR A CA 1
ATOM 2469 C C . THR A 1 177 ? 10.97318 3.26123 24.94044 1.000 40.90619 158 THR A C 1
ATOM 2470 O O . THR A 1 177 ? 10.13154 3.38018 25.84193 1.000 43.15374 158 THR A O 1
ATOM 2481 N N . ASN A 1 178 ? 11.12696 4.17008 23.96947 1.000 40.56422 159 ASN A N 1
ATOM 2482 C CA . ASN A 1 178 ? 10.43137 5.46278 23.97503 1.000 44.36910 159 ASN A CA 1
ATOM 2483 C C . ASN A 1 178 ? 10.53220 6.12722 25.34586 1.000 47.67108 159 ASN A C 1
ATOM 2484 O O . ASN A 1 178 ? 9.58221 6.75145 25.82026 1.000 55.45879 159 ASN A O 1
ATOM 2495 N N . ASN A 1 179 ? 11.69711 5.98476 25.98269 1.000 49.68028 160 ASN A N 1
ATOM 2496 C CA . ASN A 1 179 ? 11.94365 6.53312 27.31622 1.000 50.41929 160 ASN A CA 1
ATOM 2497 C C . ASN A 1 179 ? 13.43171 6.81908 27.47479 1.000 56.24692 160 ASN A C 1
ATOM 2498 O O . ASN A 1 179 ? 14.21424 5.93819 27.86548 1.000 51.92683 160 ASN A O 1
ATOM 2509 N N . PRO A 1 180 ? 13.86398 8.06599 27.19221 1.000 59.75763 161 PRO A N 1
ATOM 2510 C CA . PRO A 1 180 ? 15.27425 8.43957 27.40313 1.000 57.33918 161 PRO A CA 1
ATOM 2511 C C . PRO A 1 180 ? 15.91949 7.94465 28.68821 1.000 64.43212 161 PRO A C 1
ATOM 2512 O O . PRO A 1 180 ? 17.08257 7.51672 28.68198 1.000 60.22684 161 PRO A O 1
ATOM 2523 N N . ARG A 1 181 ? 15.17134 8.00518 29.79627 1.000 68.00809 162 ARG A N 1
ATOM 2524 C CA . ARG A 1 181 ? 15.74562 7.76249 31.11481 1.000 71.21382 162 ARG A CA 1
ATOM 2525 C C . ARG A 1 181 ? 16.12714 6.30442 31.35232 1.000 73.11604 162 ARG A C 1
ATOM 2526 O O . ARG A 1 181 ? 16.86913 6.02686 32.30621 1.000 74.75478 162 ARG A O 1
ATOM 2547 N N . LEU A 1 182 ? 15.64263 5.36978 30.52349 1.000 70.01922 163 LEU A N 1
ATOM 2548 C CA . LEU A 1 182 ? 15.93786 3.95363 30.73005 1.000 67.50364 163 LEU A CA 1
ATOM 2549 C C . LEU A 1 182 ? 17.32389 3.57156 30.21936 1.000 61.96541 163 LEU A C 1
ATOM 2550 O O . LEU A 1 182 ? 17.52151 2.44856 29.74938 1.000 66.22517 163 LEU A O 1
ATOM 2566 N N . GLY A 1 183 ? 18.28878 4.48139 30.32096 1.000 69.43152 164 GLY A N 1
ATOM 2567 C CA . GLY A 1 183 ? 19.65393 4.12002 29.97497 1.000 61.63134 164 GLY A CA 1
ATOM 2568 C C . GLY A 1 183 ? 19.78997 3.74285 28.50311 1.000 58.62571 164 GLY A C 1
ATOM 2569 O O . GLY A 1 183 ? 18.91414 3.98030 27.67052 1.000 54.43441 164 GLY A O 1
ATOM 2573 N N . GLY A 1 184 ? 20.93838 3.14961 28.19857 1.000 56.45303 165 GLY A N 1
ATOM 2574 C CA . GLY A 1 184 ? 21.22029 2.75896 26.82042 1.000 49.77754 165 GLY A CA 1
ATOM 2575 C C . GLY A 1 184 ? 21.70293 3.94547 26.02870 1.000 54.25842 165 GLY A C 1
ATOM 2576 O O . GLY A 1 184 ? 22.66943 4.62826 26.40290 1.000 59.33391 165 GLY A O 1
ATOM 2580 N N . THR A 1 185 ? 21.04027 4.19109 24.91076 1.000 50.53338 166 THR A N 1
ATOM 2581 C CA . THR A 1 185 ? 21.31557 5.34602 24.05765 1.000 52.92251 166 THR A CA 1
ATOM 2582 C C . THR A 1 185 ? 19.94813 5.99851 23.87986 1.000 46.86013 166 THR A C 1
ATOM 2583 O O . THR A 1 185 ? 19.21239 5.64787 22.95421 1.000 48.70763 166 THR A O 1
ATOM 2594 N N . ARG A 1 186 ? 19.60440 6.91804 24.78656 1.000 55.27751 167 ARG A N 1
ATOM 2595 C CA . ARG A 1 186 ? 18.27541 7.53987 24.83027 1.000 55.22135 167 ARG A CA 1
ATOM 2596 C C . ARG A 1 186 ? 17.17540 6.48127 24.67839 1.000 52.43180 167 ARG A C 1
ATOM 2597 O O . ARG A 1 186 ? 16.24392 6.60789 23.87783 1.000 48.81763 167 ARG A O 1
ATOM 2618 N N . GLY A 1 187 ? 17.30664 5.41304 25.46516 1.000 47.91624 168 GLY A N 1
ATOM 2619 C CA . GLY A 1 187 ? 16.34788 4.33144 25.44866 1.000 47.38396 168 GLY A CA 1
ATOM 2620 C C . GLY A 1 187 ? 16.36528 3.44303 24.22711 1.000 37.65108 168 GLY A C 1
ATOM 2621 O O . GLY A 1 187 ? 15.42516 2.66227 24.06000 1.000 31.28486 168 GLY A O 1
ATOM 2625 N N . LEU A 1 188 ? 17.39189 3.53456 23.37633 1.000 30.87804 169 LEU A N 1
ATOM 2626 C CA . LEU A 1 188 ? 17.56274 2.62816 22.23740 1.000 29.09034 169 LEU A CA 1
ATOM 2627 C C . LEU A 1 188 ? 18.58161 1.52585 22.55649 1.000 22.77897 169 LEU A C 1
ATOM 2628 O O . LEU A 1 188 ? 19.65907 1.81586 23.08774 1.000 26.57146 169 LEU A O 1
ATOM 2644 N N . PHE A 1 189 ? 18.23566 0.28709 22.24008 1.000 22.14721 170 PHE A N 1
ATOM 2645 C CA . PHE A 1 189 ? 19.11603 -0.85322 22.43877 1.000 18.83012 170 PHE A CA 1
ATOM 2646 C C . PHE A 1 189 ? 19.13609 -1.76037 21.22179 1.000 18.34015 170 PHE A C 1
ATOM 2647 O O . PHE A 1 189 ? 18.16938 -1.83252 20.46666 1.000 21.74544 170 PHE A O 1
ATOM 2664 N N . ILE A 1 190 ? 20.25577 -2.45828 21.05312 1.000 18.29446 171 ILE A N 1
ATOM 2665 C CA . ILE A 1 190 ? 20.34147 -3.64711 20.21384 1.000 15.66858 171 ILE A CA 1
ATOM 2666 C C . ILE A 1 190 ? 20.18070 -4.86787 21.12087 1.000 18.76492 171 ILE A C 1
ATOM 2667 O O . ILE A 1 190 ? 20.90376 -4.98301 22.12481 1.000 20.73971 171 ILE A O 1
ATOM 2683 N N . PHE A 1 191 ? 19.23236 -5.76541 20.78587 1.000 18.99308 172 PHE A N 1
ATOM 2684 C CA . PHE A 1 191 ? 19.09412 -7.07794 21.40755 1.000 17.03099 172 PHE A CA 1
ATOM 2685 C C . PHE A 1 191 ? 19.49375 -8.15030 20.38295 1.000 18.94741 172 PHE A C 1
ATOM 2686 O O . PHE A 1 191 ? 18.97065 -8.15139 19.27206 1.000 20.04876 172 PHE A O 1
ATOM 2703 N N . SER A 1 192 ? 20.38155 -9.08505 20.75628 1.000 17.24463 173 SER A N 1
ATOM 2704 C CA . SER A 1 192 ? 20.95404 -10.04979 19.81084 1.000 20.08635 173 SER A CA 1
ATOM 2705 C C . SER A 1 192 ? 21.38661 -11.29446 20.58037 1.000 18.70292 173 SER A C 1
ATOM 2706 O O . SER A 1 192 ? 21.87035 -11.15325 21.70040 1.000 19.27467 173 SER A O 1
ATOM 2714 N N . ASP A 1 193 ? 21.26199 -12.50342 20.00762 1.000 21.10235 174 ASP A N 1
ATOM 2715 C CA . ASP A 1 193 ? 20.59303 -12.88307 18.75519 1.000 21.59561 174 ASP A CA 1
ATOM 2716 C C . ASP A 1 193 ? 19.27133 -13.49001 19.18095 1.000 24.89134 174 ASP A C 1
ATOM 2717 O O . ASP A 1 193 ? 19.25072 -14.56498 19.81470 1.000 22.55055 174 ASP A O 1
ATOM 2726 N N . CYS A 1 194 ? 18.17304 -12.80991 18.88087 1.000 21.49175 175 CYS A N 1
ATOM 2727 C CA . CYS A 1 194 ? 16.86800 -13.21138 19.37822 1.000 25.26064 175 CYS A CA 1
ATOM 2728 C C . CYS A 1 194 ? 16.03232 -13.94626 18.33432 1.000 21.70171 175 CYS A C 1
ATOM 2729 O O . CYS A 1 194 ? 14.82863 -14.12018 18.54164 1.000 20.05937 175 CYS A O 1
ATOM 2737 N N . ALA A 1 195 ? 16.63122 -14.39266 17.23053 1.000 17.35234 176 ALA A N 1
ATOM 2738 C CA . ALA A 1 195 ? 15.84344 -15.06255 16.20893 1.000 20.11218 176 ALA A CA 1
ATOM 2739 C C . ALA A 1 195 ? 16.51577 -16.22820 15.47068 1.000 20.96742 176 ALA A C 1
ATOM 2740 O O . ALA A 1 195 ? 15.78880 -17.07592 14.95744 1.000 22.09978 176 ALA A O 1
ATOM 2747 N N . VAL A 1 196 ? 17.84801 -16.33919 15.37792 1.000 21.11482 177 VAL A N 1
ATOM 2748 C CA . VAL A 1 196 ? 18.48345 -17.28318 14.45318 1.000 24.40485 177 VAL A CA 1
ATOM 2749 C C . VAL A 1 196 ? 19.13538 -18.50111 15.17433 1.000 23.35367 177 VAL A C 1
ATOM 2750 O O . VAL A 1 196 ? 18.72363 -19.63626 14.94553 1.000 26.46711 177 VAL A O 1
ATOM 2763 N N . ILE A 1 197 ? 20.15347 -18.25155 15.98292 1.000 21.13735 178 ILE A N 1
ATOM 2764 C CA . ILE A 1 197 ? 21.03273 -19.35335 16.45214 1.000 25.77893 178 ILE A CA 1
ATOM 2765 C C . ILE A 1 197 ? 20.53051 -19.87965 17.79298 1.000 22.18720 178 ILE A C 1
ATOM 2766 O O . ILE A 1 197 ? 20.56605 -19.16553 18.79709 1.000 23.86212 178 ILE A O 1
ATOM 2782 N N . PRO A 1 198 ? 20.11198 -21.16076 17.84755 1.000 22.42421 179 PRO A N 1
ATOM 2783 C CA . PRO A 1 198 ? 19.50529 -21.68301 19.08332 1.000 26.18316 179 PRO A CA 1
ATOM 2784 C C . PRO A 1 198 ? 20.42313 -21.66897 20.29109 1.000 25.06366 179 PRO A C 1
ATOM 2785 O O . PRO A 1 198 ? 20.05578 -21.14125 21.34579 1.000 20.56121 179 PRO A O 1
ATOM 2796 N N . THR A 1 199 ? 21.62086 -22.22629 20.15952 1.000 22.76614 180 THR A N 1
ATOM 2797 C CA . THR A 1 199 ? 22.58731 -22.24836 21.24555 1.000 21.80967 180 THR A CA 1
ATOM 2798 C C . THR A 1 199 ? 23.97096 -21.93691 20.73242 1.000 24.88984 180 THR A C 1
ATOM 2799 O O . THR A 1 199 ? 24.72347 -22.83952 20.35155 1.000 27.43583 180 THR A O 1
ATOM 2810 N N . PRO A 1 200 ? 24.34223 -20.66529 20.70518 1.000 21.77734 181 PRO A N 1
ATOM 2811 C CA . PRO A 1 200 ? 25.65053 -20.29137 20.17051 1.000 23.72861 181 PRO A CA 1
ATOM 2812 C C . PRO A 1 200 ? 26.79904 -20.89320 20.96423 1.000 29.53205 181 PRO A C 1
ATOM 2813 O O . PRO A 1 200 ? 26.82500 -20.83491 22.19615 1.000 25.84704 181 PRO A O 1
ATOM 2824 N N . THR A 1 201 ? 27.77285 -21.45176 20.23734 1.000 28.39730 182 THR A N 1
ATOM 2825 C CA . THR A 1 201 ? 29.04040 -21.80686 20.85114 1.000 28.17204 182 THR A CA 1
ATOM 2826 C C . THR A 1 201 ? 29.70222 -20.53505 21.33872 1.000 28.13088 182 THR A C 1
ATOM 2827 O O . THR A 1 201 ? 29.28014 -19.43243 21.00609 1.000 26.47346 182 THR A O 1
ATOM 2838 N N . ALA A 1 202 ? 30.76812 -20.68677 22.13410 1.000 25.99437 183 ALA A N 1
ATOM 2839 C CA . ALA A 1 202 ? 31.45639 -19.50508 22.62846 1.000 26.90886 183 ALA A CA 1
ATOM 2840 C C . ALA A 1 202 ? 31.94535 -18.64499 21.47118 1.000 24.15972 183 ALA A C 1
ATOM 2841 O O . ALA A 1 202 ? 31.93572 -17.41220 21.54949 1.000 23.32564 183 ALA A O 1
ATOM 2848 N N . GLU A 1 203 ? 32.44998 -19.28792 20.40795 1.000 24.56158 184 GLU A N 1
ATOM 2849 C CA . GLU A 1 203 ? 32.93366 -18.57387 19.23286 1.000 28.07979 184 GLU A CA 1
ATOM 2850 C C . GLU A 1 203 ? 31.80046 -17.85837 18.49050 1.000 23.98008 184 GLU A C 1
ATOM 2851 O O . GLU A 1 203 ? 31.96681 -16.72804 18.02881 1.000 24.11818 184 GLU A O 1
ATOM 2863 N N . GLN A 1 204 ? 30.65695 -18.50915 18.36306 1.000 26.37603 185 GLN A N 1
ATOM 2864 C CA . GLN A 1 204 ? 29.49293 -17.87188 17.75911 1.000 27.68568 185 GLN A CA 1
ATOM 2865 C C . GLN A 1 204 ? 28.99399 -16.71030 18.59859 1.000 24.70863 185 GLN A C 1
ATOM 2866 O O . GLN A 1 204 ? 28.59364 -15.67772 18.05492 1.000 23.17120 185 GLN A O 1
ATOM 2880 N N . LEU A 1 205 ? 29.03690 -16.84486 19.94555 1.000 24.93694 186 LEU A N 1
ATOM 2881 C CA . LEU A 1 205 ? 28.61597 -15.75656 20.81895 1.000 23.50335 186 LEU A CA 1
ATOM 2882 C C . LEU A 1 205 ? 29.49793 -14.54001 20.63382 1.000 27.49570 186 LEU A C 1
ATOM 2883 O O . LEU A 1 205 ? 29.02077 -13.39731 20.67431 1.000 21.67357 186 LEU A O 1
ATOM 2899 N N . ALA A 1 206 ? 30.80634 -14.76417 20.48184 1.000 22.63339 187 ALA A N 1
ATOM 2900 C CA . ALA A 1 206 ? 31.69615 -13.65327 20.19307 1.000 22.51772 187 ALA A CA 1
ATOM 2901 C C . ALA A 1 206 ? 31.37845 -13.05139 18.82241 1.000 22.45447 187 ALA A C 1
ATOM 2902 O O . ALA A 1 206 ? 31.40087 -11.82508 18.67040 1.000 21.62619 187 ALA A O 1
ATOM 2909 N N . ASP A 1 207 ? 31.08868 -13.89920 17.82887 1.000 21.64639 188 ASP A N 1
ATOM 2910 C CA . ASP A 1 207 ? 30.63695 -13.39277 16.52582 1.000 25.03881 188 ASP A CA 1
ATOM 2911 C C . ASP A 1 207 ? 29.36614 -12.54065 16.67824 1.000 19.75960 188 ASP A C 1
ATOM 2912 O O . ASP A 1 207 ? 29.25484 -11.45799 16.09401 1.000 21.86406 188 ASP A O 1
ATOM 2921 N N . ILE A 1 208 ? 28.37331 -13.06660 17.39604 1.000 21.91319 189 ILE A N 1
ATOM 2922 C CA . ILE A 1 208 ? 27.12531 -12.32989 17.64289 1.000 25.03797 189 ILE A CA 1
ATOM 2923 C C . ILE A 1 208 ? 27.40843 -10.94553 18.24697 1.000 22.20381 189 ILE A C 1
ATOM 2924 O O . ILE A 1 208 ? 26.83448 -9.93153 17.81565 1.000 19.54326 189 ILE A O 1
ATOM 2940 N N . ALA A 1 209 ? 28.30583 -10.87871 19.24339 1.000 20.62575 190 ALA A N 1
ATOM 2941 C CA . ALA A 1 209 ? 28.66457 -9.59722 19.84475 1.000 18.80080 190 ALA A CA 1
ATOM 2942 C C . ALA A 1 209 ? 29.29495 -8.64797 18.83661 1.000 20.75468 190 ALA A C 1
ATOM 2943 O O . ALA A 1 209 ? 28.99247 -7.44659 18.83764 1.000 20.09047 190 ALA A O 1
ATOM 2950 N N . CYS A 1 210 ? 30.18891 -9.16902 17.97088 1.000 24.51748 191 CYS A N 1
ATOM 2951 C CA . CYS A 1 210 ? 30.82408 -8.32908 16.95388 1.000 21.12000 191 CYS A CA 1
ATOM 2952 C C . CYS A 1 210 ? 29.79000 -7.77754 15.96331 1.000 19.67913 191 CYS A C 1
ATOM 2953 O O . CYS A 1 210 ? 29.78975 -6.58717 15.63581 1.000 22.35226 191 CYS A O 1
ATOM 2961 N N . SER A 1 211 ? 28.91318 -8.64240 15.47995 1.000 20.32593 192 SER A N 1
ATOM 2962 C CA . SER A 1 211 ? 27.87674 -8.20150 14.53307 1.000 22.59871 192 SER A CA 1
ATOM 2963 C C . SER A 1 211 ? 26.86702 -7.26052 15.19297 1.000 19.18676 192 SER A C 1
ATOM 2964 O O . SER A 1 211 ? 26.38710 -6.31859 14.55504 1.000 22.22360 192 SER A O 1
ATOM 2972 N N . ALA A 1 212 ? 26.52461 -7.50212 16.47074 1.000 17.20252 193 ALA A N 1
ATOM 2973 C CA . ALA A 1 212 ? 25.60911 -6.61388 17.18324 1.000 17.24913 193 ALA A CA 1
ATOM 2974 C C . ALA A 1 212 ? 26.24191 -5.23997 17.37946 1.000 20.47859 193 ALA A C 1
ATOM 2975 O O . ALA A 1 212 ? 25.56955 -4.21554 17.27502 1.000 18.27551 193 ALA A O 1
ATOM 2982 N N . ALA A 1 213 ? 27.55598 -5.20201 17.60191 1.000 21.15514 194 ALA A N 1
ATOM 2983 C CA . ALA A 1 213 ? 28.27561 -3.93605 17.66999 1.000 19.97919 194 ALA A CA 1
ATOM 2984 C C . ALA A 1 213 ? 28.16570 -3.16565 16.36897 1.000 19.49206 194 ALA A C 1
ATOM 2985 O O . ALA A 1 213 ? 27.92913 -1.95384 16.38225 1.000 22.70656 194 ALA A O 1
ATOM 2992 N N . GLU A 1 214 ? 28.31837 -3.85066 15.22749 1.000 23.98273 195 GLU A N 1
ATOM 2993 C CA . GLU A 1 214 ? 28.15081 -3.18744 13.93571 1.000 22.64363 195 GLU A CA 1
ATOM 2994 C C . GLU A 1 214 ? 26.71055 -2.68904 13.76383 1.000 21.98092 195 GLU A C 1
ATOM 2995 O O . GLU A 1 214 ? 26.47310 -1.56215 13.29472 1.000 24.08649 195 GLU A O 1
ATOM 3007 N N . SER A 1 215 ? 25.74125 -3.52108 14.13396 1.000 23.08075 196 SER A N 1
ATOM 3008 C CA . SER A 1 215 ? 24.34229 -3.11779 14.06108 1.000 22.78761 196 SER A CA 1
ATOM 3009 C C . SER A 1 215 ? 24.05764 -1.89594 14.92387 1.000 21.66612 196 SER A C 1
ATOM 3010 O O . SER A 1 215 ? 23.28534 -1.01712 14.52612 1.000 19.39888 196 SER A O 1
ATOM 3018 N N . CYS A 1 216 ? 24.66013 -1.82703 16.11323 1.000 20.85153 197 CYS A N 1
ATOM 3019 C CA . CYS A 1 216 ? 24.48894 -0.64567 16.95495 1.000 20.01494 197 CYS A CA 1
ATOM 3020 C C . CYS A 1 216 ? 24.97119 0.60792 16.23094 1.000 22.01950 197 CYS A C 1
ATOM 3021 O O . CYS A 1 216 ? 24.27883 1.63082 16.20936 1.000 20.06305 197 CYS A O 1
ATOM 3029 N N . ARG A 1 217 ? 26.14521 0.53763 15.58951 1.000 20.47019 198 ARG A N 1
ATOM 3030 C CA . ARG A 1 217 ? 26.64308 1.70764 14.87099 1.000 24.95398 198 ARG A CA 1
ATOM 3031 C C . ARG A 1 217 ? 25.73793 2.07847 13.70236 1.000 20.19354 198 ARG A C 1
ATOM 3032 O O . ARG A 1 217 ? 25.46969 3.26245 13.47831 1.000 21.15424 198 ARG A O 1
ATOM 3053 N N . THR A 1 218 ? 25.21811 1.08870 12.97284 1.000 22.36849 199 THR A N 1
ATOM 3054 C CA . THR A 1 218 ? 24.39788 1.39123 11.80559 1.000 23.60750 199 THR A CA 1
ATOM 3055 C C . THR A 1 218 ? 23.02302 1.92571 12.21035 1.000 27.10796 199 THR A C 1
ATOM 3056 O O . THR A 1 218 ? 22.54896 2.91744 11.64472 1.000 24.35554 199 THR A O 1
ATOM 3067 N N . PHE A 1 219 ? 22.36574 1.28339 13.18537 1.000 22.90860 200 PHE A N 1
ATOM 3068 C CA . PHE A 1 219 ? 20.95118 1.54696 13.42978 1.000 21.87456 200 PHE A CA 1
ATOM 3069 C C . PHE A 1 219 ? 20.72791 2.57380 14.52163 1.000 22.97533 200 PHE A C 1
ATOM 3070 O O . PHE A 1 219 ? 19.84284 3.41157 14.40671 1.000 28.53668 200 PHE A O 1
ATOM 3087 N N . ILE A 1 220 ? 21.52581 2.54368 15.58247 1.000 25.87334 201 ILE A N 1
ATOM 3088 C CA . ILE A 1 220 ? 21.37055 3.53008 16.63059 1.000 25.64720 201 ILE A CA 1
ATOM 3089 C C . ILE A 1 220 ? 22.25930 4.73027 16.38590 1.000 30.83877 201 ILE A C 1
ATOM 3090 O O . ILE A 1 220 ? 21.91489 5.84979 16.77901 1.000 31.52623 201 ILE A O 1
ATOM 3106 N N . GLY A 1 221 ? 23.41284 4.50432 15.77469 1.000 25.35471 202 GLY A N 1
ATOM 3107 C CA . GLY A 1 221 ? 24.32787 5.58573 15.49171 1.000 28.80271 202 GLY A CA 1
ATOM 3108 C C . GLY A 1 221 ? 25.19707 6.01825 16.64564 1.000 31.45973 202 GLY A C 1
ATOM 3109 O O . GLY A 1 221 ? 25.80650 7.08613 16.55926 1.000 33.62649 202 GLY A O 1
ATOM 3113 N N . GLU A 1 222 ? 25.30777 5.20902 17.70462 1.000 29.88977 203 GLU A N 1
ATOM 3114 C CA . GLU A 1 222 ? 26.22516 5.48250 18.80201 1.000 27.54167 203 GLU A CA 1
ATOM 3115 C C . GLU A 1 222 ? 27.25062 4.36289 18.91861 1.000 23.36919 203 GLU A C 1
ATOM 3116 O O . GLU A 1 222 ? 27.06371 3.27624 18.37570 1.000 25.33289 203 GLU A O 1
ATOM 3128 N N . GLU A 1 223 ? 28.33505 4.64179 19.60886 1.000 26.37609 204 GLU A N 1
ATOM 3129 C CA . GLU A 1 223 ? 29.37684 3.63437 19.79878 1.000 27.37106 204 GLU A CA 1
ATOM 3130 C C . GLU A 1 223 ? 28.81883 2.49161 20.64690 1.000 27.62315 204 GLU A C 1
ATOM 3131 O O . GLU A 1 223 ? 28.07954 2.73549 21.61116 1.000 30.96377 204 GLU A O 1
ATOM 3143 N N . PRO A 1 224 ? 29.13714 1.24234 20.30090 1.000 27.55580 205 PRO A N 1
ATOM 3144 C CA . PRO A 1 224 ? 28.57053 0.10455 21.03519 1.000 26.80858 205 PRO A CA 1
ATOM 3145 C C . PRO A 1 224 ? 29.26842 -0.14692 22.36324 1.000 25.00953 205 PRO A C 1
ATOM 3146 O O . PRO A 1 224 ? 30.49309 -0.17498 22.45145 1.000 27.78097 205 PRO A O 1
ATOM 3157 N N . THR A 1 225 ? 28.46076 -0.35592 23.39450 1.000 23.22584 206 THR A N 1
ATOM 3158 C CA . THR A 1 225 ? 28.91962 -0.89621 24.66437 1.000 23.79768 206 THR A CA 1
ATOM 3159 C C . THR A 1 225 ? 28.08762 -2.13941 24.94402 1.000 22.79411 206 THR A C 1
ATOM 3160 O O . THR A 1 225 ? 26.85950 -2.04452 25.09926 1.000 21.88386 206 THR A O 1
ATOM 3171 N N . VAL A 1 226 ? 28.74271 -3.29383 24.99076 1.000 21.12019 207 VAL A N 1
ATOM 3172 C CA . VAL A 1 226 ? 28.08417 -4.58489 24.85054 1.000 21.10607 207 VAL A CA 1
ATOM 3173 C C . VAL A 1 226 ? 28.17024 -5.35852 26.16642 1.000 26.36394 207 VAL A C 1
ATOM 3174 O O . VAL A 1 226 ? 29.26097 -5.54394 26.72018 1.000 25.99915 207 VAL A O 1
ATOM 3187 N N . ALA A 1 227 ? 27.03487 -5.85920 26.64047 1.000 22.08466 208 ALA A N 1
ATOM 3188 C CA . ALA A 1 227 ? 26.98639 -6.75792 27.80337 1.000 21.50019 208 ALA A CA 1
ATOM 3189 C C . ALA A 1 227 ? 26.57424 -8.14726 27.33833 1.000 25.56474 208 ALA A C 1
ATOM 3190 O O . ALA A 1 227 ? 25.52811 -8.30027 26.70415 1.000 19.78116 208 ALA A O 1
ATOM 3197 N N . LEU A 1 228 ? 27.41424 -9.14946 27.61174 1.000 23.77626 209 LEU A N 1
ATOM 3198 C CA . LEU A 1 228 ? 27.06195 -10.54996 27.42431 1.000 24.15568 209 LEU A CA 1
ATOM 3199 C C . LEU A 1 228 ? 26.34357 -11.06184 28.67424 1.000 27.19007 209 LEU A C 1
ATOM 3200 O O . LEU A 1 228 ? 26.92535 -11.13248 29.77100 1.000 25.15543 209 LEU A O 1
ATOM 3216 N N . LEU A 1 229 ? 25.07734 -11.42000 28.51664 1.000 23.57524 210 LEU A N 1
ATOM 3217 C CA . LEU A 1 229 ? 24.20241 -11.64232 29.65126 1.000 21.93697 210 LEU A CA 1
ATOM 3218 C C . LEU A 1 229 ? 24.19327 -13.08859 30.12275 1.000 21.43931 210 LEU A C 1
ATOM 3219 O O . LEU A 1 229 ? 24.56359 -14.00575 29.40283 1.000 21.40970 210 LEU A O 1
ATOM 3235 N N . SER A 1 230 ? 23.71339 -13.27846 31.36431 1.000 23.72772 211 SER A N 1
ATOM 3236 C CA . SER A 1 230 ? 23.65327 -14.59197 32.00498 1.000 26.37983 211 SER A CA 1
ATOM 3237 C C . SER A 1 230 ? 22.78567 -14.44804 33.26068 1.000 21.53787 211 SER A C 1
ATOM 3238 O O . SER A 1 230 ? 22.37926 -13.34455 33.63208 1.000 18.78984 211 SER A O 1
ATOM 3246 N N . TYR A 1 231 ? 22.45489 -15.58303 33.87990 1.000 24.08641 212 TYR A N 1
ATOM 3247 C CA . TYR A 1 231 ? 21.95452 -15.50528 35.25128 1.000 23.51239 212 TYR A CA 1
ATOM 3248 C C . TYR A 1 231 ? 23.08464 -15.28172 36.24941 1.000 21.55437 212 TYR A C 1
ATOM 3249 O O . TYR A 1 231 ? 22.81331 -15.00054 37.42247 1.000 23.20998 212 TYR A O 1
ATOM 3267 N N . SER A 1 232 ? 24.33192 -15.36260 35.80452 1.000 25.93429 213 SER A N 1
ATOM 3268 C CA . SER A 1 232 ? 25.49773 -15.18271 36.65690 1.000 28.77105 213 SER A CA 1
ATOM 3269 C C . SER A 1 232 ? 26.14210 -13.83164 36.38396 1.000 30.92453 213 SER A C 1
ATOM 3270 O O . SER A 1 232 ? 26.13013 -13.36318 35.24584 1.000 23.85157 213 SER A O 1
ATOM 3278 N N . THR A 1 233 ? 26.67798 -13.18659 37.43123 1.000 24.87159 214 THR A N 1
ATOM 3279 C CA . THR A 1 233 ? 27.52332 -12.00560 37.25775 1.000 24.40818 214 THR A CA 1
ATOM 3280 C C . THR A 1 233 ? 28.94361 -12.28862 37.74415 1.000 36.48300 214 THR A C 1
ATOM 3281 O O . THR A 1 233 ? 29.17609 -12.43511 38.94663 1.000 29.50231 214 THR A O 1
ATOM 3292 N N . LYS A 1 234 ? 29.89784 -12.33281 36.82369 1.000 31.45261 215 LYS A N 1
ATOM 3293 C CA . LYS A 1 234 ? 31.31477 -12.42905 37.17681 1.000 39.61889 215 LYS A CA 1
ATOM 3294 C C . LYS A 1 234 ? 31.56185 -13.48620 38.25442 1.000 38.94424 215 LYS A C 1
ATOM 3295 O O . LYS A 1 234 ? 32.13861 -13.19684 39.29606 1.000 34.81246 215 LYS A O 1
ATOM 3314 N N . GLY A 1 235 ? 31.08766 -14.70873 38.02432 1.000 37.94430 216 GLY A N 1
ATOM 3315 C CA . GLY A 1 235 ? 31.37155 -15.83017 38.90114 1.000 38.61210 216 GLY A CA 1
ATOM 3316 C C . GLY A 1 235 ? 30.26179 -16.23337 39.85418 1.000 36.11824 216 GLY A C 1
ATOM 3317 O O . GLY A 1 235 ? 30.25907 -17.37717 40.31705 1.000 42.65473 216 GLY A O 1
ATOM 3321 N N . SER A 1 236 ? 29.32176 -15.33460 40.15169 1.000 33.43344 217 SER A N 1
ATOM 3322 C CA . SER A 1 236 ? 28.31279 -15.59682 41.16755 1.000 35.84788 217 SER A CA 1
ATOM 3323 C C . SER A 1 236 ? 27.54612 -16.90026 40.939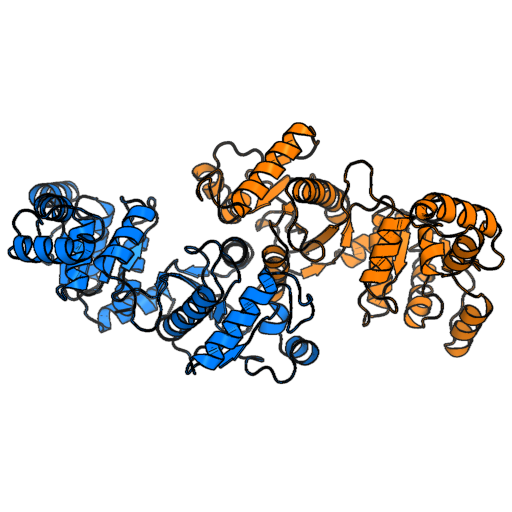53 1.000 40.89532 217 SER A C 1
ATOM 3324 O O . SER A 1 236 ? 27.01745 -17.46321 41.89514 1.000 44.15153 217 SER A O 1
ATOM 3332 N N . GLY A 1 237 ? 27.47258 -17.40673 39.71618 1.000 37.16618 218 GLY A N 1
ATOM 3333 C CA . GLY A 1 237 ? 26.73668 -18.62772 39.47588 1.000 27.51924 218 GLY A CA 1
ATOM 3334 C C . GLY A 1 237 ? 27.57821 -19.87845 39.50476 1.000 31.76086 218 GLY A C 1
ATOM 3335 O O . GLY A 1 237 ? 27.06543 -20.96947 39.24668 1.000 33.04279 218 GLY A O 1
ATOM 3339 N N . GLY A 1 238 ? 28.86014 -19.74990 39.76957 1.000 37.60572 219 GLY A N 1
ATOM 3340 C CA . GLY A 1 238 ? 29.73188 -20.89686 39.85881 1.000 37.45903 219 GLY A CA 1
ATOM 3341 C C . GLY A 1 238 ? 30.65146 -21.02914 38.66928 1.000 44.51851 219 GLY A C 1
ATOM 3342 O O . GLY A 1 238 ? 30.75835 -20.14646 37.80725 1.000 46.48236 219 GLY A O 1
ATOM 3346 N N . ASP A 1 239 ? 31.31456 -22.18606 38.62771 1.000 43.18171 220 ASP A N 1
ATOM 3347 C CA . ASP A 1 239 ? 32.31889 -22.47658 37.61906 1.000 38.97274 220 ASP A CA 1
ATOM 3348 C C . ASP A 1 239 ? 32.01486 -23.75951 36.86671 1.000 39.19550 220 ASP A C 1
ATOM 3349 O O . ASP A 1 239 ? 32.86885 -24.21576 36.10640 1.000 40.11158 220 ASP A O 1
ATOM 3358 N N . SER A 1 240 ? 30.85483 -24.38451 37.10079 1.000 32.43997 221 SER A N 1
ATOM 3359 C CA . SER A 1 240 ? 30.55512 -25.66786 36.47800 1.000 38.83876 221 SER A CA 1
ATOM 3360 C C . SER A 1 240 ? 29.51440 -25.61642 35.36916 1.000 38.01128 221 SER A C 1
ATOM 3361 O O . SER A 1 240 ? 29.57011 -26.44700 34.46470 1.000 43.75299 221 SER A O 1
ATOM 3369 N N . ASP A 1 241 ? 28.55419 -24.68634 35.41344 1.000 36.97013 222 ASP A N 1
ATOM 3370 C CA . ASP A 1 241 ? 27.47789 -24.66424 34.42213 1.000 34.22969 222 ASP A CA 1
ATOM 3371 C C . ASP A 1 241 ? 28.04105 -24.31167 33.05158 1.000 28.92861 222 ASP A C 1
ATOM 3372 O O . ASP A 1 241 ? 28.64467 -23.24713 32.88048 1.000 34.13940 222 ASP A O 1
ATOM 3381 N N . 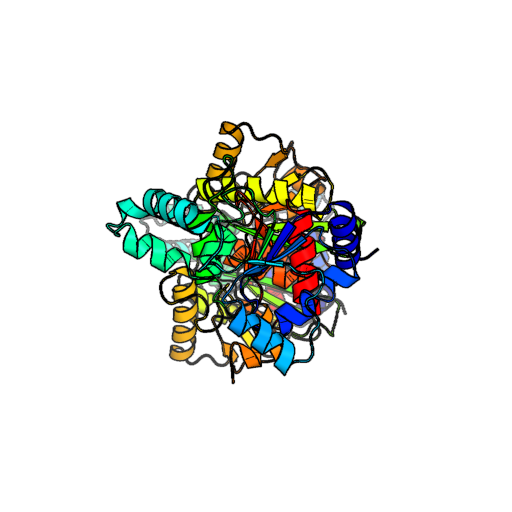GLU A 1 242 ? 27.87380 -25.21479 32.08712 1.000 30.80318 223 GLU A N 1
ATOM 3382 C CA . GLU A 1 242 ? 28.37103 -24.96104 30.73051 1.000 38.32888 223 GLU A CA 1
ATOM 3383 C C . GLU A 1 242 ? 27.82235 -23.65453 30.16146 1.000 32.60120 223 GLU A C 1
ATOM 3384 O O . GLU A 1 242 ? 28.53034 -22.92605 29.45513 1.000 35.94649 223 GLU A O 1
ATOM 3396 N N . ASN A 1 243 ? 26.56656 -23.33029 30.46663 1.000 35.11353 224 ASN A N 1
ATOM 3397 C CA . ASN A 1 243 ? 25.99566 -22.09093 29.95736 1.000 35.46665 224 ASN A CA 1
ATOM 3398 C C . ASN A 1 243 ? 26.75168 -20.86517 30.46382 1.000 36.07510 224 ASN A C 1
ATOM 3399 O O . ASN A 1 243 ? 26.93088 -19.89509 29.72158 1.000 40.05975 224 ASN A O 1
ATOM 3410 N N . ILE A 1 244 ? 27.20513 -20.87367 31.72216 1.000 28.45163 225 ILE A N 1
ATOM 3411 C CA . ILE A 1 244 ? 27.98947 -19.75453 32.21129 1.000 28.84346 225 ILE A CA 1
ATOM 3412 C C . ILE A 1 244 ? 29.34420 -19.72799 31.51822 1.000 36.07359 225 ILE A C 1
ATOM 3413 O O . ILE A 1 244 ? 29.83309 -18.66877 31.10402 1.000 33.08881 225 ILE A O 1
ATOM 3429 N N . LEU A 1 245 ? 29.97952 -20.88885 31.40631 1.000 35.81766 226 LEU A N 1
ATOM 3430 C CA . LEU A 1 245 ? 31.33068 -20.95329 30.86634 1.000 40.33606 226 LEU A CA 1
ATOM 3431 C C . LEU A 1 245 ? 31.34690 -20.56605 29.39880 1.000 32.81713 226 LEU A C 1
ATOM 3432 O O . LEU A 1 245 ? 32.28051 -19.89503 28.93702 1.000 34.17927 226 LEU A O 1
ATOM 3448 N N . ARG A 1 246 ? 30.31058 -20.95264 28.66615 1.000 31.86263 227 ARG A N 1
ATOM 3449 C CA . ARG A 1 246 ? 30.15299 -20.50848 27.28192 1.000 33.26433 227 ARG A CA 1
ATOM 3450 C C . ARG A 1 246 ? 30.22658 -18.98650 27.15717 1.000 34.42936 227 ARG A C 1
ATOM 3451 O O . ARG A 1 246 ? 30.90385 -18.45421 26.26813 1.000 29.83981 227 ARG A O 1
ATOM 3472 N N . VAL A 1 247 ? 29.51926 -18.26288 28.02861 1.000 29.33723 228 VAL A N 1
ATOM 3473 C CA . VAL A 1 247 ? 29.53595 -16.80324 27.95409 1.000 26.24231 228 VAL A CA 1
ATOM 3474 C C . VAL A 1 247 ? 30.89450 -16.27128 28.39236 1.000 31.33409 228 VAL A C 1
ATOM 3475 O O . VAL A 1 247 ? 31.42215 -15.32238 27.81545 1.000 28.30896 228 VAL A O 1
ATOM 3488 N N . ARG A 1 248 ? 31.46257 -16.84587 29.45753 1.000 28.73360 229 ARG A N 1
ATOM 3489 C CA . ARG A 1 248 ? 32.78343 -16.41993 29.90632 1.000 27.40820 229 ARG A CA 1
ATOM 3490 C C . ARG A 1 248 ? 33.82997 -16.61210 28.82521 1.000 24.71343 229 ARG A C 1
ATOM 3491 O O . ARG A 1 248 ? 34.67930 -15.73289 28.61282 1.000 33.66430 229 ARG A O 1
ATOM 3512 N N . GLU A 1 249 ? 33.79180 -17.75435 28.12996 1.000 28.78114 230 GLU A N 1
ATOM 3513 C CA . GLU A 1 249 ? 34.76320 -18.01944 27.07065 1.000 35.87018 230 GLU A CA 1
ATOM 3514 C C . GLU A 1 249 ? 34.60346 -17.03788 25.91431 1.000 32.86882 230 GLU A C 1
ATOM 3515 O O . GLU A 1 249 ? 35.60086 -16.56216 25.36022 1.000 26.66849 230 GLU A O 1
ATOM 3527 N N . ALA A 1 250 ? 33.35586 -16.70292 25.55244 1.000 27.86142 231 ALA A N 1
ATOM 3528 C CA . ALA A 1 250 ? 33.12470 -15.66721 24.53647 1.000 27.27953 231 ALA A CA 1
ATOM 3529 C C . ALA A 1 250 ? 33.79676 -14.36092 24.91814 1.000 23.13675 231 ALA A C 1
ATOM 3530 O O . ALA A 1 250 ? 34.38873 -13.67587 24.07076 1.000 25.79131 231 ALA A O 1
ATOM 3537 N N . VAL A 1 251 ? 33.72321 -13.99190 26.19694 1.000 24.69416 232 VAL A N 1
ATOM 3538 C CA . VAL A 1 251 ? 34.34288 -12.73927 26.62948 1.000 27.74708 232 VAL A CA 1
ATOM 3539 C C . VAL A 1 251 ? 35.85904 -12.81324 26.46776 1.000 31.87911 232 VAL A C 1
ATOM 3540 O O . VAL A 1 251 ? 36.49746 -11.85434 26.00999 1.000 25.65091 232 VAL A O 1
ATOM 3553 N N . ARG A 1 252 ? 36.45564 -13.96050 26.83199 1.000 33.40654 233 ARG A N 1
ATOM 3554 C CA . ARG A 1 252 ? 37.88832 -14.15872 26.61299 1.000 35.66815 233 ARG A CA 1
ATOM 3555 C C . ARG A 1 252 ? 38.23723 -14.05590 25.13054 1.000 26.51598 233 ARG A C 1
ATOM 3556 O O . ARG A 1 252 ? 39.22130 -13.40114 24.75365 1.000 30.35378 233 ARG A O 1
ATOM 3577 N N . ILE A 1 253 ? 37.42798 -14.69927 24.27485 1.000 28.47381 234 ILE A N 1
ATOM 3578 C CA . ILE A 1 253 ? 37.66137 -14.66225 22.81991 1.000 24.59750 234 ILE A CA 1
ATOM 3579 C C . ILE A 1 253 ? 37.61601 -13.24018 22.28700 1.000 32.01117 234 ILE A C 1
ATOM 3580 O O . ILE A 1 253 ? 38.35697 -12.88440 21.35061 1.000 29.78830 234 ILE A O 1
ATOM 3596 N N . LEU A 1 254 ? 36.72398 -12.41135 22.82739 1.000 29.17625 235 LEU A N 1
ATOM 3597 C CA . LEU A 1 254 ? 36.66316 -11.02453 22.36703 1.000 29.62864 235 LEU A CA 1
ATOM 3598 C C . LEU A 1 254 ? 37.94173 -10.26859 22.75061 1.000 26.94190 235 LEU A C 1
ATOM 3599 O O . LEU A 1 254 ? 38.45680 -9.47439 21.96331 1.000 30.21124 235 LEU A O 1
ATOM 3615 N N . HIS A 1 255 ? 38.45055 -10.49582 23.96029 1.000 31.42873 236 HIS A N 1
ATOM 3616 C CA . HIS A 1 255 ? 39.74789 -9.93823 24.33406 1.000 32.12317 236 HIS A CA 1
ATOM 3617 C C . HIS A 1 255 ? 40.83977 -10.42066 23.37971 1.000 29.37078 236 HIS A C 1
ATOM 3618 O O . HIS A 1 255 ? 41.65444 -9.63189 22.90668 1.000 34.16754 236 HIS A O 1
ATOM 3632 N N . GLU A 1 256 ? 40.87248 -11.72133 23.10159 1.000 30.45101 237 GLU A N 1
ATOM 3633 C CA . GLU A 1 256 ? 41.89749 -12.24895 22.22036 1.000 34.53530 237 GLU A CA 1
ATOM 3634 C C . GLU A 1 256 ? 41.82209 -11.58545 20.85705 1.000 39.31625 237 GLU A C 1
ATOM 3635 O O . GLU A 1 256 ? 42.85577 -11.28184 20.25283 1.000 34.80786 237 GLU A O 1
ATOM 3647 N N . ARG A 1 257 ? 40.60222 -11.32621 20.36297 1.000 33.26727 238 ARG A N 1
ATOM 3648 C CA . ARG A 1 257 ? 40.42634 -10.74076 19.04007 1.000 31.11728 238 ARG A CA 1
ATOM 3649 C C . ARG A 1 257 ? 40.78905 -9.26470 18.99862 1.000 27.01588 238 ARG A C 1
ATOM 3650 O O . ARG A 1 257 ? 40.84246 -8.68945 17.90354 1.000 37.53111 238 ARG A O 1
ATOM 3671 N N . ARG A 1 258 ? 41.02544 -8.63984 20.14354 1.000 27.33310 239 ARG A N 1
ATOM 3672 C CA . ARG A 1 258 ? 41.33349 -7.20953 20.20474 1.000 33.28602 239 ARG A CA 1
ATOM 3673 C C . ARG A 1 258 ? 40.28627 -6.37961 19.45237 1.000 37.22918 239 ARG A C 1
ATOM 3674 O O . ARG A 1 258 ? 40.60856 -5.57862 18.56602 1.000 36.75435 239 ARG A O 1
ATOM 3695 N N . VAL A 1 259 ? 39.01364 -6.58598 19.79175 1.000 31.80432 240 VAL A N 1
ATOM 3696 C CA . VAL A 1 259 ? 37.94248 -5.82494 19.13996 1.000 28.24642 240 VAL A CA 1
ATOM 3697 C C . VAL A 1 259 ? 37.99200 -4.36665 19.59241 1.000 31.02261 240 VAL A C 1
ATOM 3698 O O . VAL A 1 259 ? 38.55003 -4.02362 20.64214 1.000 31.41174 240 VAL A O 1
ATOM 3711 N N . ASP A 1 260 ? 37.40129 -3.48484 18.78942 1.000 31.59046 241 ASP A N 1
ATOM 3712 C CA . ASP A 1 260 ? 37.54370 -2.06132 19.06358 1.000 30.47036 241 ASP A CA 1
ATOM 3713 C C . ASP A 1 260 ? 36.35604 -1.47516 19.82170 1.000 33.87476 241 ASP A C 1
ATOM 3714 O O . ASP A 1 260 ? 36.26111 -0.25053 19.94160 1.000 38.83551 241 ASP A O 1
ATOM 3723 N N . PHE A 1 261 ? 35.47820 -2.30446 20.36857 1.000 30.49475 242 PHE A N 1
ATOM 3724 C CA . PHE A 1 261 ? 34.34617 -1.81507 21.14772 1.000 29.52135 242 PHE A CA 1
ATOM 3725 C C . PHE A 1 261 ? 34.45207 -2.26876 22.60448 1.000 29.26193 242 PHE A C 1
ATOM 3726 O O . PHE A 1 261 ? 35.19137 -3.19296 22.94339 1.000 26.30264 242 PHE A O 1
ATOM 3743 N N . THR A 1 262 ? 33.71104 -1.58531 23.48064 1.000 28.21097 243 THR A N 1
ATOM 3744 C CA . THR A 1 262 ? 33.70694 -1.91003 24.90171 1.000 28.64701 243 THR A CA 1
ATOM 3745 C C . THR A 1 262 ? 32.73661 -3.05775 25.16977 1.000 30.79020 243 THR A C 1
ATOM 3746 O O . THR A 1 262 ? 31.64206 -3.09919 24.61660 1.000 24.73538 243 THR A O 1
ATOM 3757 N N . PHE A 1 263 ? 33.14372 -4.00178 26.01765 1.000 28.67667 244 PHE A N 1
ATOM 3758 C CA . PHE A 1 263 ? 32.32989 -5.17012 26.30478 1.000 25.67782 244 PHE A CA 1
ATOM 3759 C C . PHE A 1 263 ? 32.69478 -5.72244 27.67302 1.000 32.64111 244 PHE A C 1
ATOM 3760 O O . PHE A 1 263 ? 33.77311 -5.45711 28.20275 1.000 28.05492 244 PHE A O 1
ATOM 3777 N N . ASP A 1 264 ? 31.77676 -6.50513 28.23523 1.000 25.69301 245 ASP A N 1
ATOM 3778 C CA . ASP A 1 264 ? 32.03766 -7.27010 29.44328 1.000 30.86074 245 ASP A CA 1
ATOM 3779 C C . ASP A 1 264 ? 30.99673 -8.37088 29.56931 1.000 27.30239 245 ASP A C 1
ATOM 3780 O O . ASP A 1 264 ? 29.89618 -8.28255 29.02699 1.000 26.43269 245 ASP A O 1
ATOM 3789 N N . GLY A 1 265 ? 31.37620 -9.41469 30.29621 1.000 25.74704 246 GLY A N 1
ATOM 3790 C CA . GLY A 1 265 ? 30.51292 -10.53408 30.65159 1.000 27.14229 246 GLY A CA 1
ATOM 3791 C C . GLY A 1 265 ? 31.28683 -11.43738 31.59350 1.000 29.19598 246 GLY A C 1
ATOM 3792 O O . GLY A 1 265 ? 32.48390 -11.23535 31.82073 1.000 30.14608 246 GLY A O 1
ATOM 3796 N N . GLU A 1 266 ? 30.58739 -12.42261 32.16888 1.000 27.10441 247 GLU A N 1
ATOM 3797 C CA . GLU A 1 266 ? 29.12924 -12.54565 32.06907 1.000 27.88611 247 GLU A CA 1
ATOM 3798 C C . GLU A 1 266 ? 28.43316 -11.65967 33.11187 1.000 26.93822 247 GLU A C 1
ATOM 3799 O O . GLU A 1 266 ? 28.89630 -11.52479 34.25021 1.000 32.15259 247 GLU A O 1
ATOM 3811 N N . LEU A 1 267 ? 27.30596 -11.05538 32.71012 1.000 20.14939 248 LEU A N 1
ATOM 3812 C CA . LEU A 1 267 ? 26.57980 -10.11762 33.53624 1.000 23.28736 248 LEU A CA 1
ATOM 3813 C C . LEU A 1 267 ? 25.09687 -10.45277 33.56440 1.000 26.77325 248 LEU A C 1
ATOM 3814 O O . LEU A 1 267 ? 24.49601 -10.77218 32.54505 1.000 22.06525 248 LEU A O 1
ATOM 3830 N N . GLN A 1 268 ? 24.51219 -10.37767 34.75239 1.000 21.93694 249 GLN A N 1
ATOM 3831 C CA . GLN A 1 268 ? 23.06409 -10.33755 34.87887 1.000 21.57854 249 GLN A CA 1
ATOM 3832 C C . GLN A 1 268 ? 22.55572 -9.01667 34.33346 1.000 22.69833 249 GLN A C 1
ATOM 3833 O O . GLN A 1 268 ? 23.29876 -8.03119 34.20870 1.000 21.93153 249 GLN A O 1
ATOM 3847 N N . LEU A 1 269 ? 21.26584 -9.01310 33.96310 1.000 21.78092 250 LEU A N 1
ATOM 3848 C CA . LEU A 1 269 ? 20.70569 -7.83126 33.31545 1.000 21.94404 250 LEU A CA 1
ATOM 3849 C C . LEU A 1 269 ? 20.78212 -6.60376 34.21586 1.000 24.50802 250 LEU A C 1
ATOM 3850 O O . LEU A 1 269 ? 21.00710 -5.49320 33.73045 1.000 24.13225 250 LEU A O 1
ATOM 3866 N N . ASP A 1 270 ? 20.51712 -6.76589 35.51794 1.000 25.25954 251 ASP A N 1
ATOM 3867 C CA . ASP A 1 270 ? 20.55043 -5.61264 36.42467 1.000 24.28612 251 ASP A CA 1
ATOM 3868 C C . ASP A 1 270 ? 21.98358 -5.11646 36.61830 1.000 24.74140 251 ASP A C 1
ATOM 3869 O O . ASP A 1 270 ? 22.23521 -3.90531 36.64044 1.000 25.20415 251 ASP A O 1
ATOM 3878 N N . ALA A 1 271 ? 22.94051 -6.02573 36.68614 1.000 26.66694 252 ALA A N 1
ATOM 3879 C CA . ALA A 1 271 ? 24.34122 -5.61429 36.70572 1.000 24.66924 252 ALA A CA 1
ATOM 3880 C C . ALA A 1 271 ? 24.75167 -4.90037 35.42437 1.000 25.54525 252 ALA A C 1
ATOM 3881 O O . ALA A 1 271 ? 25.65187 -4.04982 35.44937 1.000 26.21605 252 ALA A O 1
ATOM 3888 N N . ALA A 1 272 ? 24.14972 -5.25497 34.28359 1.000 24.69682 253 ALA A N 1
ATOM 3889 C CA . ALA A 1 272 ? 24.47306 -4.56075 33.04213 1.000 24.48608 253 ALA A CA 1
ATOM 3890 C C . ALA A 1 272 ? 23.92200 -3.13502 33.03172 1.000 24.43555 253 ALA A C 1
ATOM 3891 O O . ALA A 1 272 ? 24.59680 -2.20425 32.55594 1.000 24.54801 253 ALA A O 1
ATOM 3898 N N . LEU A 1 273 ? 22.70752 -2.93261 33.56785 1.000 27.57760 254 LEU A N 1
ATOM 3899 C CA . LEU A 1 273 ? 21.97889 -1.69323 33.31790 1.000 28.33630 254 LEU A CA 1
ATOM 3900 C C . LEU A 1 273 ? 21.85004 -0.75592 34.51656 1.000 25.43920 254 LEU A C 1
ATOM 3901 O O . LEU A 1 273 ? 21.39520 0.38424 34.32999 1.000 25.30228 254 LEU A O 1
ATOM 3917 N N . VAL A 1 274 ? 22.18960 -1.18226 35.72222 1.000 26.11118 255 VAL A N 1
ATOM 3918 C CA . VAL A 1 274 ? 22.00566 -0.36878 36.92861 1.000 28.87391 255 VAL A CA 1
ATOM 3919 C C . VAL A 1 274 ? 23.35582 -0.16565 37.58893 1.000 27.49501 255 VAL A C 1
ATOM 3920 O O . VAL A 1 274 ? 23.86630 -1.05521 38.27472 1.000 26.65647 255 VAL A O 1
ATOM 3933 N N . PRO A 1 275 ? 23.98185 1.00850 37.39417 1.000 28.39816 256 PRO A N 1
ATOM 3934 C CA . PRO A 1 275 ? 25.36674 1.18153 37.88028 1.000 30.31473 256 PRO A CA 1
ATOM 3935 C C . PRO A 1 275 ? 25.58144 0.86280 39.35619 1.000 29.68238 256 PRO A C 1
ATOM 3936 O O . PRO A 1 275 ? 26.61113 0.25992 39.69641 1.000 35.01449 256 PRO A O 1
ATOM 3947 N N . LYS A 1 276 ? 24.66319 1.25547 40.24631 1.000 34.27913 257 LYS A N 1
ATOM 3948 C CA . LYS A 1 276 ? 24.82054 0.89643 41.66029 1.000 40.68720 257 LYS A CA 1
ATOM 3949 C C . LYS A 1 276 ? 25.02708 -0.60220 41.82022 1.000 40.58909 257 LYS A C 1
ATOM 3950 O O . LYS A 1 276 ? 25.84425 -1.05231 42.63270 1.000 37.36346 257 LYS A O 1
ATOM 3969 N N . ILE A 1 277 ? 24.28678 -1.39747 41.05189 1.000 31.92715 258 ILE A N 1
ATOM 3970 C CA . ILE A 1 277 ? 24.44132 -2.84583 41.13745 1.000 29.04117 258 ILE A CA 1
ATOM 3971 C C . ILE A 1 277 ? 25.72247 -3.29563 40.45142 1.000 33.99792 258 ILE A C 1
ATOM 3972 O O . ILE A 1 277 ? 26.40353 -4.21108 40.93310 1.000 33.75159 258 ILE A O 1
ATOM 3988 N N . THR A 1 278 ? 26.07935 -2.68037 39.30994 1.000 33.64645 259 THR A N 1
ATOM 3989 C CA . THR A 1 278 ? 27.33809 -3.04702 38.66839 1.000 31.05718 259 THR A CA 1
ATOM 3990 C C . THR A 1 278 ? 28.50234 -2.87598 39.64682 1.000 34.28424 259 THR A C 1
ATOM 3991 O O . THR A 1 278 ? 29.47842 -3.63423 39.62560 1.000 32.90920 259 THR A O 1
ATOM 4002 N N . GLU A 1 279 ? 28.43632 -1.83867 40.47150 1.000 35.38126 260 GLU A N 1
ATOM 4003 C CA . GLU A 1 279 ? 29.56228 -1.53344 41.35431 1.000 40.92400 260 GLU A CA 1
ATOM 4004 C C . GLU A 1 279 ? 29.70170 -2.55050 42.47024 1.000 37.52324 260 GLU A C 1
ATOM 4005 O O . GLU A 1 279 ? 30.82783 -2.80353 42.92248 1.000 43.72003 260 GLU A O 1
ATOM 4017 N N . LYS A 1 280 ? 28.58998 -3.17324 42.89328 1.000 36.05083 261 LYS A N 1
ATOM 4018 C CA . LYS A 1 280 ? 28.66287 -4.24707 43.87954 1.000 36.36830 261 LYS A CA 1
ATOM 4019 C C . LYS A 1 280 ? 29.02083 -5.58659 43.23932 1.000 45.13287 261 LYS A C 1
ATOM 4020 O O . LYS A 1 280 ? 29.81145 -6.34825 43.79940 1.000 43.45630 261 LYS A O 1
ATOM 4039 N N . LYS A 1 281 ? 28.43148 -5.92157 42.08406 1.000 41.63910 262 LYS A N 1
ATOM 4040 C CA . LYS A 1 281 ? 28.58699 -7.27145 41.54895 1.000 36.93855 262 LYS A CA 1
ATOM 4041 C C . LYS A 1 281 ? 29.69651 -7.39076 40.50982 1.000 36.82164 262 LYS A C 1
ATOM 4042 O O . LYS A 1 281 ? 30.22892 -8.49236 40.32760 1.000 36.99123 262 LYS A O 1
ATOM 4061 N N . ALA A 1 282 ? 30.06067 -6.30378 39.82010 1.000 35.48555 263 ALA A N 1
ATOM 4062 C CA . ALA A 1 282 ? 31.11150 -6.33396 38.79499 1.000 36.44781 263 ALA A CA 1
ATOM 4063 C C . ALA A 1 282 ? 31.96265 -5.06844 38.88819 1.000 40.29396 263 ALA A C 1
ATOM 4064 O O . ALA A 1 282 ? 31.88467 -4.16905 38.04077 1.000 37.29601 263 ALA A O 1
ATOM 4071 N N . PRO A 1 283 ? 32.80682 -4.97421 39.91922 1.000 49.75380 264 PRO A N 1
ATOM 4072 C CA . PRO A 1 283 ? 33.57202 -3.73697 40.14012 1.000 42.64242 264 PRO A CA 1
ATOM 4073 C C . PRO A 1 283 ? 34.54871 -3.41316 39.02403 1.000 36.11281 264 PRO A C 1
ATOM 4074 O O . PRO A 1 283 ? 35.24732 -4.28217 38.50465 1.000 39.30288 264 PRO A O 1
ATOM 4085 N N . HIS A 1 284 ? 34.63500 -2.12484 38.70121 1.000 46.28365 265 HIS A N 1
ATOM 4086 C CA . HIS A 1 284 ? 35.52061 -1.61468 37.65718 1.000 44.21611 265 HIS A CA 1
ATOM 4087 C C . HIS A 1 284 ? 35.18263 -2.19254 36.28745 1.000 43.52936 265 HIS A C 1
ATOM 4088 O O . HIS A 1 284 ? 35.99348 -2.12381 35.36015 1.000 39.57423 265 HIS A O 1
ATOM 4102 N N . SER A 1 285 ? 33.99101 -2.75026 36.13589 1.000 34.42659 266 SER A N 1
ATOM 4103 C CA . SER A 1 285 ? 33.53666 -3.16523 34.82320 1.000 37.10922 266 SER A CA 1
ATOM 4104 C C . SER A 1 285 ? 33.61619 -1.98016 33.86006 1.000 27.68257 266 SER A C 1
ATOM 4105 O O . SER A 1 285 ? 33.13032 -0.89089 34.19101 1.000 34.63155 266 SER A O 1
ATOM 4113 N N . PRO A 1 286 ? 34.18726 -2.16162 32.66496 1.000 35.37578 267 PRO A N 1
ATOM 4114 C CA . PRO A 1 286 ? 34.24799 -1.04698 31.70325 1.000 32.29083 267 PRO A CA 1
ATOM 4115 C C . PRO A 1 286 ? 32.91429 -0.68382 31.05829 1.000 30.94516 267 PRO A C 1
ATOM 4116 O O . PRO A 1 286 ? 32.86951 0.33965 30.35847 1.000 29.86477 267 PRO A O 1
ATOM 4127 N N . ILE A 1 287 ? 31.82861 -1.42829 31.28126 1.000 30.48591 268 ILE A N 1
ATOM 4128 C CA . ILE A 1 287 ? 30.55082 -1.08506 30.65146 1.000 27.25677 268 ILE A CA 1
ATOM 4129 C C . ILE A 1 287 ? 29.63427 -0.24872 31.54324 1.000 27.99732 268 ILE A C 1
ATOM 4130 O O . ILE A 1 287 ? 28.57296 0.20060 31.07045 1.000 24.85739 268 ILE A O 1
ATOM 4146 N N . THR A 1 288 ? 30.00488 -0.01247 32.80399 1.000 30.72232 269 THR A N 1
ATOM 4147 C CA . THR A 1 288 ? 29.08691 0.57535 33.77091 1.000 27.67314 269 THR A CA 1
ATOM 4148 C C . THR A 1 288 ? 28.43695 1.85162 33.25625 1.000 30.08019 269 THR A C 1
ATOM 4149 O O . THR A 1 288 ? 29.11530 2.78743 32.82868 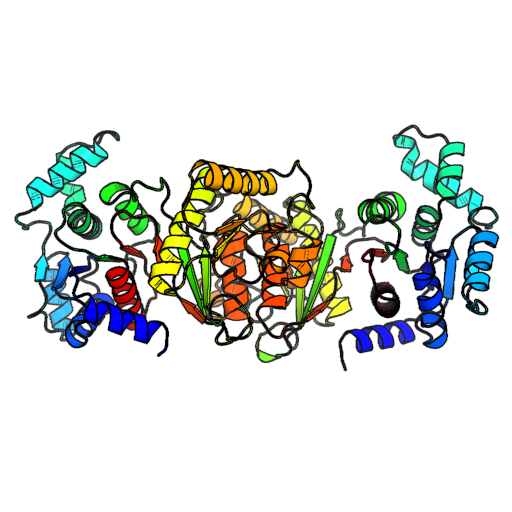1.000 35.92444 269 THR A O 1
ATOM 4160 N N . GLY A 1 289 ? 27.10557 1.87800 33.30406 1.000 28.28862 270 GLY A N 1
ATOM 4161 C CA . GLY A 1 289 ? 26.32803 3.04801 32.94420 1.000 26.27202 270 GLY A CA 1
ATOM 4162 C C . GLY A 1 289 ? 26.25857 3.36876 31.45794 1.000 28.78388 270 GLY A C 1
ATOM 4163 O O . GLY A 1 289 ? 25.60596 4.35101 31.09713 1.000 31.76981 270 GLY A O 1
ATOM 4167 N N . LYS A 1 290 ? 26.87048 2.56059 30.57698 1.000 27.96573 271 LYS A N 1
ATOM 4168 C CA . LYS A 1 290 ? 26.89070 2.86887 29.14591 1.000 30.24570 271 LYS A CA 1
ATOM 4169 C C . LYS A 1 290 ? 26.28980 1.80522 28.21225 1.000 29.05688 271 LYS A C 1
ATOM 4170 O O . LYS A 1 290 ? 26.28607 2.01040 26.99186 1.000 24.11054 271 LYS A O 1
ATOM 4189 N N . VAL A 1 291 ? 25.80176 0.67882 28.73577 1.000 28.54822 272 VAL A N 1
ATOM 4190 C CA . VAL A 1 291 ? 25.36630 -0.42086 27.87925 1.000 27.54525 272 VAL A CA 1
ATOM 4191 C C . VAL A 1 291 ? 24.23571 -0.00495 26.94253 1.000 25.01419 272 VAL A C 1
ATOM 4192 O O . VAL A 1 291 ? 23.19413 0.49545 27.38067 1.000 22.15245 272 VAL A O 1
ATOM 4205 N N . ASN A 1 292 ? 24.41231 -0.27563 25.63660 1.000 22.33074 273 ASN A N 1
ATOM 4206 C CA . ASN A 1 292 ? 23.33391 -0.14023 24.66473 1.000 23.31716 273 ASN A CA 1
ATOM 4207 C C . ASN A 1 292 ? 23.12710 -1.38510 23.81267 1.000 22.57377 273 ASN A C 1
ATOM 4208 O O . ASN A 1 292 ? 22.21518 -1.39816 22.98507 1.000 20.15550 273 ASN A O 1
ATOM 4219 N N . THR A 1 293 ? 23.88183 -2.45693 24.05344 1.000 18.80951 274 THR A N 1
ATOM 4220 C CA . THR A 1 293 ? 23.82241 -3.66724 23.24573 1.000 21.39730 274 THR A CA 1
ATOM 4221 C C . THR A 1 293 ? 23.83522 -4.86386 24.18750 1.000 22.05657 274 THR A C 1
ATOM 4222 O O . THR A 1 293 ? 24.74992 -5.00114 25.01045 1.000 21.24797 274 THR A O 1
ATOM 4233 N N . LEU A 1 294 ? 22.81339 -5.70968 24.07353 1.000 19.82810 275 LEU A N 1
ATOM 4234 C CA . LEU A 1 294 ? 22.63170 -6.86505 24.92552 1.000 19.72073 275 LEU A CA 1
ATOM 4235 C C . LEU A 1 294 ? 22.81265 -8.12426 24.10369 1.000 17.42244 275 LEU A C 1
ATOM 4236 O O . LEU A 1 294 ? 22.07439 -8.34434 23.13825 1.000 23.28571 275 LEU A O 1
ATOM 4252 N N . VAL A 1 295 ? 23.77011 -8.96732 24.50167 1.000 17.36430 276 VAL A N 1
ATOM 4253 C CA . VAL A 1 295 ? 23.97061 -10.25189 23.85618 1.000 16.55569 276 VAL A CA 1
ATOM 4254 C C . VAL A 1 295 ? 23.44004 -11.35063 24.74818 1.000 20.69058 276 VAL A C 1
ATOM 4255 O O . VAL A 1 295 ? 23.93003 -11.56147 25.86811 1.000 19.78312 276 VAL A O 1
ATOM 4268 N N . PHE A 1 296 ? 22.44185 -12.06788 24.23885 1.000 17.40514 277 PHE A N 1
ATOM 4269 C CA . PHE A 1 296 ? 21.80692 -13.10166 25.04431 1.000 18.81966 277 PHE A CA 1
ATOM 4270 C C . PHE A 1 296 ? 22.55892 -14.42175 24.90605 1.000 20.42015 277 PHE A C 1
ATOM 4271 O O . PHE A 1 296 ? 23.23557 -14.66747 23.89485 1.000 19.28612 277 PHE A O 1
ATOM 4288 N N . PRO A 1 297 ? 22.46321 -15.28154 25.92283 1.000 22.52454 278 PRO A N 1
ATOM 4289 C CA . PRO A 1 297 ? 23.26463 -16.52789 25.90217 1.000 19.02565 278 PRO A CA 1
ATOM 4290 C C . PRO A 1 297 ? 22.68076 -17.63572 25.04768 1.000 23.75144 278 PRO A C 1
ATOM 4291 O O . PRO A 1 297 ? 23.39662 -18.59799 24.72789 1.000 24.35480 278 PRO A O 1
ATOM 4302 N N . ASP A 1 298 ? 21.41517 -17.55960 24.67530 1.000 22.79488 279 ASP A N 1
ATOM 4303 C CA . ASP A 1 298 ? 20.77566 -18.58040 23.84559 1.000 24.35429 279 ASP A CA 1
ATOM 4304 C C . ASP A 1 298 ? 19.47260 -17.99916 23.31189 1.000 24.67880 279 ASP A C 1
ATOM 4305 O O . ASP A 1 298 ? 19.07209 -16.89228 23.66460 1.000 20.93856 279 ASP A O 1
ATOM 4314 N N . LEU A 1 299 ? 18.85019 -18.74064 22.40923 1.000 22.77288 280 LEU A N 1
ATOM 4315 C CA . LEU A 1 299 ? 17.74158 -18.19189 21.64375 1.000 21.68087 280 LEU A CA 1
ATOM 4316 C C . LEU A 1 299 ? 16.45933 -18.10192 22.45451 1.000 22.28962 280 LEU A C 1
ATOM 4317 O O . LEU A 1 299 ? 15.67608 -17.16709 22.26662 1.000 17.16292 280 LEU A O 1
ATOM 4333 N N . SER A 1 300 ? 16.23498 -19.01310 23.39577 1.000 22.93783 281 SER A N 1
ATOM 4334 C CA . SER A 1 300 ? 15.05676 -18.87303 24.24454 1.000 21.58899 281 SER A CA 1
ATOM 4335 C C . SER A 1 300 ? 15.14209 -17.61477 25.08895 1.000 21.17536 281 SER A C 1
ATOM 4336 O O . SER A 1 300 ? 14.16288 -16.86706 25.19228 1.000 20.33207 281 SER A O 1
ATOM 4344 N N . SER A 1 301 ? 16.30744 -17.34816 25.68140 1.000 21.27816 282 SER A N 1
ATOM 4345 C CA . SER A 1 301 ? 16.43393 -16.16392 26.52635 1.000 20.63129 282 SER A CA 1
ATOM 4346 C C . SER A 1 301 ? 16.26225 -14.89441 25.70365 1.000 20.73639 282 SER A C 1
ATOM 4347 O O . SER A 1 301 ? 15.59153 -13.95623 26.13383 1.000 18.50159 282 SER A O 1
ATOM 4355 N N . GLY A 1 302 ? 16.82268 -14.85622 24.49659 1.000 19.92801 283 GLY A N 1
ATOM 4356 C CA . GLY A 1 302 ? 16.65039 -13.65775 23.68392 1.000 19.39478 283 GLY A CA 1
ATOM 4357 C C . GLY A 1 302 ? 15.28475 -13.51256 23.03061 1.000 18.92651 283 GLY A C 1
ATOM 4358 O O . GLY A 1 302 ? 14.73441 -12.41230 22.98070 1.000 18.95761 283 GLY A O 1
ATOM 4362 N N . ASN A 1 303 ? 14.72781 -14.60146 22.50414 1.000 17.08228 284 ASN A N 1
ATOM 4363 C CA . ASN A 1 303 ? 13.40894 -14.52148 21.87516 1.000 18.80958 284 ASN A CA 1
ATOM 4364 C C . ASN A 1 303 ? 12.32050 -14.17568 22.90011 1.000 21.67057 284 ASN A C 1
ATOM 4365 O O . ASN A 1 303 ? 11.48303 -13.28546 22.65846 1.000 18.02832 284 ASN A O 1
ATOM 4376 N N . ILE A 1 304 ? 12.33400 -14.84019 24.06203 1.000 18.78915 285 ILE A N 1
ATOM 4377 C CA . ILE A 1 304 ? 11.42842 -14.47232 25.16216 1.000 18.15620 285 ILE A CA 1
ATOM 4378 C C . ILE A 1 304 ? 11.69872 -13.04526 25.64249 1.000 15.89772 285 ILE A C 1
ATOM 4379 O O . ILE A 1 304 ? 10.76835 -12.24958 25.84947 1.000 16.58126 285 ILE A O 1
ATOM 4395 N N . GLY A 1 305 ? 12.97633 -12.70434 25.82787 1.000 14.66225 286 GLY A N 1
ATOM 4396 C CA . GLY A 1 305 ? 13.33347 -11.41471 26.41484 1.000 17.55058 286 GLY A CA 1
ATOM 4397 C C . GLY A 1 305 ? 12.84960 -10.21111 25.62193 1.000 16.92427 286 GLY A C 1
ATOM 4398 O O . GLY A 1 305 ? 12.29380 -9.25231 26.18683 1.000 16.97980 286 GLY A O 1
ATOM 4402 N N . TYR A 1 306 ? 13.13355 -10.18869 24.31095 1.000 19.50050 287 TYR A N 1
ATOM 4403 C CA . TYR A 1 306 ? 12.72498 -9.02400 23.53699 1.000 17.17860 287 TYR A CA 1
ATOM 4404 C C . TYR A 1 306 ? 11.20690 -8.92961 23.46006 1.000 17.00280 287 TYR A C 1
ATOM 4405 O O . TYR A 1 306 ? 10.65640 -7.82769 23.46627 1.000 20.10298 287 TYR A O 1
ATOM 4423 N N . LYS A 1 307 ? 10.52344 -10.06294 23.40319 1.000 17.68254 288 LYS A N 1
ATOM 4424 C CA . LYS A 1 307 ? 9.06353 -10.03309 23.38846 1.000 21.27636 288 LYS A CA 1
ATOM 4425 C C . LYS A 1 307 ? 8.50043 -9.56247 24.72580 1.000 21.34486 288 LYS A C 1
ATOM 4426 O O . LYS A 1 307 ? 7.44992 -8.90433 24.75959 1.000 20.26374 288 LYS A O 1
ATOM 4445 N N . LEU A 1 308 ? 9.16068 -9.90969 25.83084 1.000 19.74156 289 LEU A N 1
ATOM 4446 C CA . LEU A 1 308 ? 8.72363 -9.40613 27.13022 1.000 22.05074 289 LEU A CA 1
ATOM 4447 C C . LEU A 1 308 ? 8.76319 -7.88670 27.12446 1.000 20.82809 289 LEU A C 1
ATOM 4448 O O . LEU A 1 308 ? 7.82664 -7.22889 27.58518 1.000 21.76057 289 LEU A O 1
ATOM 4464 N N . VAL A 1 309 ? 9.83872 -7.31075 26.57507 1.000 20.47690 290 VAL A N 1
ATOM 4465 C CA . VAL A 1 309 ? 9.95813 -5.86504 26.58731 1.000 21.21217 290 VAL A CA 1
ATOM 4466 C C . VAL A 1 309 ? 8.93227 -5.24633 25.65262 1.000 20.95653 290 VAL A C 1
ATOM 4467 O O . VAL A 1 309 ? 8.29425 -4.24061 25.97822 1.000 25.16471 290 VAL A O 1
ATOM 4480 N N . GLN A 1 310 ? 8.74944 -5.84594 24.47738 1.000 20.07887 291 GLN A N 1
ATOM 4481 C CA . GLN A 1 310 ? 7.77393 -5.33477 23.53028 1.000 20.22624 291 GLN A CA 1
ATOM 4482 C C . GLN A 1 310 ? 6.35386 -5.39187 24.09203 1.000 23.19270 291 GLN A C 1
ATOM 4483 O O . GLN A 1 310 ? 5.59867 -4.42408 23.98660 1.000 23.95921 291 GLN A O 1
ATOM 4497 N N . ARG A 1 311 ? 5.95764 -6.53361 24.64967 1.000 22.20915 292 ARG A N 1
ATOM 4498 C CA . ARG A 1 311 ? 4.54621 -6.767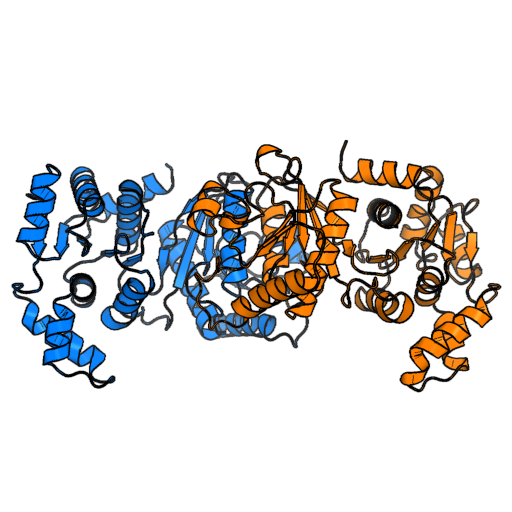10 24.95848 1.000 23.39810 292 ARG A CA 1
ATOM 4499 C C . ARG A 1 311 ? 4.11956 -6.29826 26.35533 1.000 29.73147 292 ARG A C 1
ATOM 4500 O O . ARG A 1 311 ? 2.92434 -6.06942 26.56942 1.000 28.35523 292 ARG A O 1
ATOM 4521 N N . LEU A 1 312 ? 5.04958 -6.14034 27.29791 1.000 25.99322 293 LEU A N 1
ATOM 4522 C CA . LEU A 1 312 ? 4.71331 -5.67986 28.64025 1.000 27.72042 293 LEU A CA 1
ATOM 4523 C C . LEU A 1 312 ? 5.21680 -4.27075 28.91198 1.000 26.08858 293 LEU A C 1
ATOM 4524 O O . LEU A 1 312 ? 5.28239 -3.85445 30.05737 1.000 28.21890 293 LEU A O 1
ATOM 4540 N N . SER A 1 313 ? 5.51583 -3.49091 27.87680 1.000 28.82777 294 SER A N 1
ATOM 4541 C CA . SER A 1 313 ? 5.88996 -2.10125 28.10044 1.000 28.46225 294 SER A CA 1
ATOM 4542 C C . SER A 1 313 ? 5.52523 -1.30295 26.87042 1.000 25.94995 294 SER A C 1
ATOM 4543 O O . SER A 1 313 ? 4.97434 -1.83349 25.89804 1.000 30.91195 294 SER A O 1
ATOM 4551 N N . ASP A 1 314 ? 5.79951 -0.01193 26.91639 1.000 29.64484 295 ASP A N 1
ATOM 4552 C CA . ASP A 1 314 ? 5.54087 0.86018 25.77989 1.000 32.61152 295 ASP A CA 1
ATOM 4553 C C . ASP A 1 314 ? 6.65077 0.81412 24.73374 1.000 28.43473 295 ASP A C 1
ATOM 4554 O O . ASP A 1 314 ? 6.61549 1.58562 23.76926 1.000 33.63810 295 ASP A O 1
ATOM 4563 N N . ALA A 1 315 ? 7.59469 -0.10355 24.88018 1.000 27.33629 296 ALA A N 1
ATOM 4564 C CA . ALA A 1 315 ? 8.68437 -0.25498 23.92511 1.000 27.57929 296 ALA A CA 1
ATOM 4565 C C . ALA A 1 315 ? 8.18811 -0.76417 22.58333 1.000 23.84762 296 ALA A C 1
ATOM 4566 O O . ALA A 1 315 ? 7.21379 -1.51113 22.49704 1.000 29.20183 296 ALA A O 1
ATOM 4573 N N . ASP A 1 316 ? 8.85788 -0.32974 21.51774 1.000 22.59554 297 ASP A N 1
ATOM 4574 C CA . ASP A 1 316 ? 8.70005 -0.86593 20.17298 1.000 21.66008 297 ASP A CA 1
ATOM 4575 C C . ASP A 1 316 ? 9.90792 -1.74661 19.84262 1.000 21.3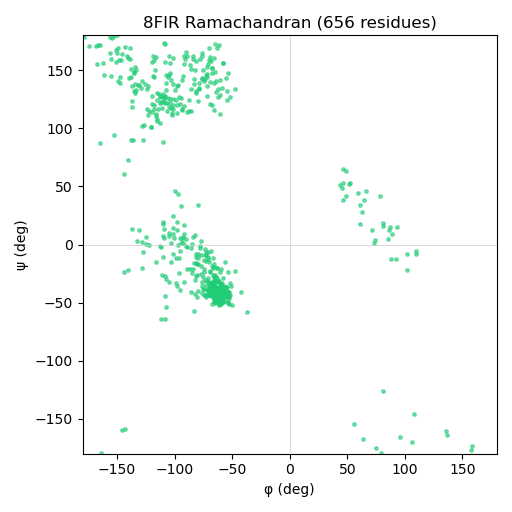0890 297 ASP A C 1
ATOM 4576 O O . ASP A 1 316 ? 11.02374 -1.47609 20.27896 1.000 25.14871 297 ASP A O 1
ATOM 4585 N N . ALA A 1 317 ? 9.67253 -2.80088 19.08024 1.000 21.04312 298 ALA A N 1
ATOM 4586 C CA . ALA A 1 317 ? 10.74267 -3.68770 18.62630 1.000 22.20748 298 ALA A CA 1
ATOM 4587 C C . ALA A 1 317 ? 10.75480 -3.66235 17.11070 1.000 22.01449 298 ALA A C 1
ATOM 4588 O O . ALA A 1 317 ? 9.71601 -3.86357 16.48936 1.000 24.72607 298 ALA A O 1
ATOM 4595 N N . TYR A 1 318 ? 11.91481 -3.40850 16.52675 1.000 18.76926 299 TYR A N 1
ATOM 4596 C CA . TYR A 1 318 ? 12.10544 -3.40334 15.07606 1.000 16.17163 299 TYR A CA 1
ATOM 4597 C C . TYR A 1 318 ? 13.05573 -4.53262 14.70681 1.000 20.16937 299 TYR A C 1
ATOM 4598 O O . TYR A 1 318 ? 14.13015 -4.65299 15.30993 1.000 19.85574 299 TYR A O 1
ATOM 4616 N N . GLY A 1 319 ? 12.65962 -5.33734 13.72216 1.000 18.46007 300 GLY A N 1
ATOM 4617 C CA . GLY A 1 319 ? 13.44622 -6.44977 13.21308 1.000 18.09632 300 GLY A CA 1
ATOM 4618 C C . GLY A 1 319 ? 12.58468 -7.67255 13.01809 1.000 21.01262 300 GLY A C 1
ATOM 4619 O O . GLY A 1 319 ? 11.36198 -7.58256 12.98054 1.000 24.13837 300 GLY A O 1
ATOM 4623 N N . PRO A 1 320 ? 13.19547 -8.85813 12.93736 1.000 19.23389 301 PRO A N 1
ATOM 4624 C CA . PRO A 1 320 ? 14.63604 -9.10521 13.13617 1.000 18.37014 301 PRO A CA 1
ATOM 4625 C C . PRO A 1 320 ? 15.43994 -8.65646 11.92574 1.000 19.58625 301 PRO A C 1
ATOM 4626 O O . PRO A 1 320 ? 15.00721 -8.79528 10.78939 1.000 21.48504 301 PRO A O 1
ATOM 4637 N N . PHE A 1 321 ? 16.61432 -8.11791 12.18711 1.000 20.49129 302 PHE A N 1
ATOM 4638 C CA . PHE A 1 321 ? 17.52880 -7.66907 11.14590 1.000 17.91326 302 PHE A CA 1
ATOM 4639 C C . PHE A 1 321 ? 18.69937 -8.63004 11.13268 1.000 18.47165 302 PHE A C 1
ATOM 4640 O O . PHE A 1 321 ? 19.31425 -8.86811 12.17090 1.000 15.79835 302 PHE A O 1
ATOM 4657 N N . LEU A 1 322 ? 18.99564 -9.17251 9.97335 1.000 20.18646 303 LEU A N 1
ATOM 4658 C CA . LEU A 1 322 ? 20.10745 -10.11935 9.82545 1.000 19.89429 303 LEU A CA 1
ATOM 4659 C C . LEU A 1 322 ? 21.41791 -9.34146 9.85562 1.000 20.54366 303 LEU A C 1
ATOM 4660 O O . LEU A 1 322 ? 21.48696 -8.17218 9.46192 1.000 20.04138 303 LEU A O 1
ATOM 4676 N N . GLN A 1 323 ? 22.45962 -10.00028 10.34948 1.000 18.30517 304 GLN A N 1
ATOM 4677 C CA . GLN A 1 323 ? 23.75781 -9.35799 10.51695 1.000 21.76052 304 GLN A CA 1
ATOM 4678 C C . GLN A 1 323 ? 24.82842 -10.42830 10.26979 1.000 17.98950 304 GLN A C 1
ATOM 4679 O O . GLN A 1 323 ? 24.57918 -11.63722 10.39155 1.000 18.41961 304 GLN A O 1
ATOM 4693 N N . GLY A 1 324 ? 26.02223 -9.97051 9.94404 1.000 19.05940 305 GLY A N 1
ATOM 4694 C CA . GLY A 1 324 ? 27.12099 -10.87794 9.67799 1.000 19.25668 305 GLY A CA 1
ATOM 4695 C C . GLY A 1 324 ? 27.23929 -11.35163 8.24124 1.000 24.18395 305 GLY A C 1
ATOM 4696 O O . GLY A 1 324 ? 28.25612 -11.95450 7.88927 1.000 21.67116 305 GLY A O 1
ATOM 4700 N N . PHE A 1 325 ? 26.22831 -11.13052 7.41355 1.000 21.56365 306 PHE A N 1
ATOM 4701 C CA . PHE A 1 325 ? 26.31951 -11.49512 6.01112 1.000 19.64221 306 PHE A CA 1
ATOM 4702 C C . PHE A 1 325 ? 27.24891 -10.54217 5.27226 1.000 21.19642 306 PHE A C 1
ATOM 4703 O O . PHE A 1 325 ? 27.34896 -9.34798 5.57921 1.000 20.53692 306 PHE A O 1
ATOM 4720 N N . ALA A 1 326 ? 27.96657 -11.10405 4.27344 1.000 20.24902 307 ALA A N 1
ATOM 4721 C CA . ALA A 1 326 ? 28.89314 -10.29248 3.49443 1.000 21.34673 307 ALA A CA 1
ATOM 4722 C C . ALA A 1 326 ? 28.16409 -9.18640 2.74575 1.000 24.77653 307 ALA A C 1
ATOM 4723 O O . ALA A 1 326 ? 28.73973 -8.13301 2.45522 1.000 20.47067 307 ALA A O 1
ATOM 4730 N N . LYS A 1 327 ? 26.94101 -9.43389 2.33105 1.000 18.58070 308 LYS A N 1
ATOM 4731 C CA . LYS A 1 327 ? 26.09439 -8.39531 1.75408 1.000 19.19737 308 LYS A CA 1
ATOM 4732 C C . LYS A 1 327 ? 24.70195 -8.51546 2.34978 1.000 22.47435 308 LYS A C 1
ATOM 4733 O O . LYS A 1 327 ? 24.25187 -9.61979 2.66505 1.000 20.28545 308 LYS A O 1
ATOM 4752 N N . PRO A 1 328 ? 23.99757 -7.39938 2.50515 1.000 17.22366 309 PRO A N 1
ATOM 4753 C CA . PRO A 1 328 ? 22.82428 -7.43298 3.39320 1.000 23.56914 309 PRO A CA 1
ATOM 4754 C C . PRO A 1 328 ? 21.59543 -8.06075 2.75751 1.000 19.78024 309 PRO A C 1
ATOM 4755 O O . PRO A 1 328 ? 21.26605 -7.84624 1.58903 1.000 18.53901 309 PRO A O 1
ATOM 4766 N N . LEU A 1 329 ? 20.90874 -8.85417 3.57311 1.000 17.42687 310 LEU A N 1
ATOM 4767 C CA . LEU A 1 329 ? 19.64175 -9.43854 3.18066 1.000 17.71189 310 LEU A CA 1
ATOM 4768 C C . LEU A 1 329 ? 18.71193 -9.41910 4.38058 1.000 18.65894 310 LEU A C 1
ATOM 4769 O O . LEU A 1 329 ? 19.13562 -9.26223 5.53223 1.000 18.18444 310 LEU A O 1
ATOM 4785 N N . SER A 1 330 ? 17.43833 -9.57426 4.08668 1.000 18.47770 311 SER A N 1
ATOM 4786 C CA . SER A 1 330 ? 16.40890 -9.60533 5.11913 1.000 19.34327 311 SER A CA 1
ATOM 4787 C C . SER A 1 330 ? 15.41323 -10.70929 4.77827 1.000 23.09444 311 SER A C 1
ATOM 4788 O O . SER A 1 330 ? 15.12619 -10.95638 3.59995 1.000 20.99714 311 SER A O 1
ATOM 4796 N N . ASP A 1 331 ? 14.92259 -11.36456 5.81158 1.000 18.13305 312 ASP A N 1
ATOM 4797 C CA . ASP A 1 331 ? 13.86330 -12.36200 5.74302 1.000 24.26746 312 ASP A CA 1
ATOM 4798 C C . ASP A 1 331 ? 12.58931 -11.83617 6.39684 1.000 26.64137 312 ASP A C 1
ATOM 4799 O O . ASP A 1 331 ? 12.54892 -11.60087 7.61279 1.000 28.30232 312 ASP A O 1
ATOM 4808 N N . LEU A 1 332 ? 11.54917 -11.72225 5.60063 1.000 23.88112 313 LEU A N 1
ATOM 4809 C CA . LEU A 1 332 ? 10.24501 -11.22225 6.02202 1.000 24.22654 313 LEU A CA 1
ATOM 4810 C C . LEU A 1 332 ? 9.41159 -12.33620 6.64131 1.000 30.86549 313 LEU A C 1
ATOM 4811 O O . LEU A 1 332 ? 9.62798 -13.52691 6.39790 1.000 23.47704 313 LEU A O 1
ATOM 4827 N N . SER A 1 333 ? 8.42029 -11.93150 7.42911 1.000 27.56445 314 SER A N 1
ATOM 4828 C CA . SER A 1 333 ? 7.36494 -12.84709 7.81976 1.000 30.34140 314 SER A CA 1
ATOM 4829 C C . SER A 1 333 ? 6.47389 -13.12991 6.61795 1.000 28.82706 314 SER A C 1
ATOM 4830 O O . SER A 1 333 ? 6.24640 -12.26162 5.76555 1.000 26.61563 314 SER A O 1
ATOM 4838 N N . ARG A 1 334 ? 5.94502 -14.34971 6.55194 1.000 28.96477 315 ARG A N 1
ATOM 4839 C CA . ARG A 1 334 ? 5.07807 -14.67184 5.42092 1.000 26.18645 315 ARG A CA 1
ATOM 4840 C C . ARG A 1 334 ? 3.73623 -13.92106 5.47816 1.000 23.54450 315 ARG A C 1
ATOM 4841 O O . ARG A 1 334 ? 3.14021 -13.64893 4.42643 1.000 31.66465 315 ARG A O 1
ATOM 4862 N N . GLY A 1 335 ? 3.30659 -13.49059 6.65091 1.000 28.71845 316 GLY A N 1
ATOM 4863 C CA . GLY A 1 335 ? 2.12491 -12.64453 6.70518 1.000 42.94621 316 GLY A CA 1
ATOM 4864 C C . GLY A 1 335 ? 2.38221 -11.14525 6.71476 1.000 44.12171 316 GLY A C 1
ATOM 4865 O O . GLY A 1 335 ? 1.60709 -10.39818 7.31849 1.000 39.34327 316 GLY A O 1
ATOM 4869 N N . CYS A 1 336 ? 3.43599 -10.67051 6.03953 1.000 32.19274 317 CYS A N 1
ATOM 4870 C CA . CYS A 1 336 ? 3.84065 -9.27778 6.22620 1.000 26.72860 317 CYS A CA 1
ATOM 4871 C C . CYS A 1 336 ? 2.99165 -8.34527 5.37058 1.000 22.00238 317 CYS A C 1
ATOM 4872 O O . CYS A 1 336 ? 2.55419 -8.69678 4.27477 1.000 26.54711 317 CYS A O 1
ATOM 4880 N N . SER A 1 337 ? 2.81262 -7.13102 5.86144 1.000 26.04574 318 SER A N 1
ATOM 4881 C CA . SER A 1 337 ? 2.19586 -6.04975 5.10569 1.000 27.58379 318 SER A CA 1
ATOM 4882 C C . SER A 1 337 ? 3.14713 -5.45983 4.06984 1.000 30.14923 318 SER A C 1
ATOM 4883 O O . SER A 1 337 ? 4.36443 -5.61649 4.14366 1.000 25.73263 318 SER A O 1
ATOM 4891 N N . VAL A 1 338 ? 2.57307 -4.74332 3.10459 1.000 22.45400 319 VAL A N 1
ATOM 4892 C CA . VAL A 1 338 ? 3.38501 -3.99916 2.14482 1.000 22.94088 319 VAL A CA 1
ATOM 4893 C C . VAL A 1 338 ? 4.35811 -3.08374 2.86478 1.000 23.25590 319 VAL A C 1
ATOM 4894 O O . VAL A 1 338 ? 5.54089 -3.01711 2.50999 1.000 23.12038 319 VAL A O 1
ATOM 4907 N N . GLU A 1 339 ? 3.89834 -2.38168 3.90671 1.000 22.76773 320 GLU A N 1
ATOM 4908 C CA . GLU A 1 339 ? 4.78123 -1.41026 4.55649 1.000 24.90101 320 GLU A CA 1
ATOM 4909 C C . GLU A 1 339 ? 5.90425 -2.09744 5.31651 1.000 24.68648 320 GLU A C 1
ATOM 4910 O O . GLU A 1 339 ? 7.00484 -1.54421 5.42175 1.000 20.91889 320 GLU A O 1
ATOM 4922 N N . ASP A 1 340 ? 5.63741 -3.29040 5.86617 1.000 23.92532 321 ASP A N 1
ATOM 4923 C CA . ASP A 1 340 ? 6.70604 -4.10424 6.44540 1.000 27.16061 321 ASP A CA 1
ATOM 4924 C C . ASP A 1 340 ? 7.78064 -4.39686 5.40182 1.000 18.89845 321 ASP A C 1
ATOM 4925 O O . ASP A 1 340 ? 8.98021 -4.33684 5.70627 1.000 21.34374 321 ASP A O 1
ATOM 4934 N N . ILE A 1 341 ? 7.37357 -4.75700 4.18313 1.000 20.17950 322 ILE A N 1
ATOM 4935 C CA . ILE A 1 341 ? 8.34317 -4.98492 3.11536 1.000 21.29076 322 ILE A CA 1
ATOM 4936 C C . ILE A 1 341 ? 9.15477 -3.71800 2.85544 1.000 23.84199 322 ILE A C 1
ATOM 4937 O O . ILE A 1 341 ? 10.38565 -3.75739 2.74458 1.000 16.78790 322 ILE A O 1
ATOM 4953 N N . VAL A 1 342 ? 8.48434 -2.57318 2.74276 1.000 19.97186 323 VAL A N 1
ATOM 4954 C CA . VAL A 1 342 ? 9.20438 -1.32834 2.46152 1.000 19.52933 323 VAL A CA 1
ATOM 4955 C C . VAL A 1 342 ? 10.21243 -1.04459 3.57014 1.000 18.56519 323 VAL A C 1
ATOM 4956 O O . VAL A 1 342 ? 11.36485 -0.69565 3.30267 1.000 19.05500 323 VAL A O 1
ATOM 4969 N N . ALA A 1 343 ? 9.77232 -1.17770 4.82180 1.000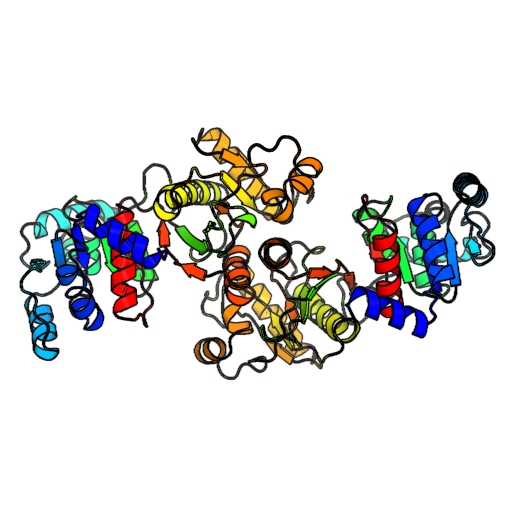 19.01865 324 ALA A N 1
ATOM 4970 C CA . ALA A 1 343 ? 10.62953 -0.94587 5.97480 1.000 19.57743 324 ALA A CA 1
ATOM 4971 C C . ALA A 1 343 ? 11.84888 -1.87002 5.96578 1.000 19.48902 324 ALA A C 1
ATOM 4972 O O . ALA A 1 343 ? 12.97923 -1.42780 6.22862 1.000 17.35051 324 ALA A O 1
ATOM 4979 N N . ALA A 1 344 ? 11.64214 -3.15107 5.66053 1.000 18.36614 325 ALA A N 1
ATOM 4980 C CA . ALA A 1 344 ? 12.76375 -4.08707 5.59202 1.000 18.92687 325 ALA A CA 1
ATOM 4981 C C . ALA A 1 344 ? 13.73800 -3.72627 4.47278 1.000 20.63262 325 ALA A C 1
ATOM 4982 O O . ALA A 1 344 ? 14.95718 -3.86590 4.62723 1.000 19.21753 325 ALA A O 1
ATOM 4989 N N . CYS A 1 345 ? 13.22482 -3.26265 3.33858 1.000 18.90512 326 CYS A N 1
ATOM 4990 C CA . CYS A 1 345 ? 14.10859 -2.87074 2.26019 1.000 18.24587 326 CYS A CA 1
ATOM 4991 C C . CYS A 1 345 ? 14.95473 -1.68092 2.65446 1.000 17.89727 326 CYS A C 1
ATOM 4992 O O . CYS A 1 345 ? 16.15277 -1.64130 2.35528 1.000 20.04054 326 CYS A O 1
ATOM 5000 N N . ALA A 1 346 ? 14.34636 -0.67895 3.29231 1.000 19.78255 327 ALA A N 1
ATOM 5001 C CA . ALA A 1 346 ? 15.08577 0.51009 3.67998 1.000 19.64575 327 ALA A CA 1
ATOM 5002 C C . ALA A 1 346 ? 16.22449 0.14799 4.61843 1.000 19.21293 327 ALA A C 1
ATOM 5003 O O . ALA A 1 346 ? 17.34979 0.61986 4.44318 1.000 17.20259 327 ALA A O 1
ATOM 5010 N N . VAL A 1 347 ? 15.93940 -0.67727 5.62554 1.000 19.20022 328 VAL A N 1
ATOM 5011 C CA . VAL A 1 347 ? 16.96267 -1.03313 6.60933 1.000 19.68846 328 VAL A CA 1
ATOM 5012 C C . VAL A 1 347 ? 18.11602 -1.78411 5.94333 1.000 17.41324 328 VAL A C 1
ATOM 5013 O O . VAL A 1 347 ? 19.29463 -1.51671 6.22253 1.000 20.51455 328 VAL A O 1
ATOM 5026 N N . THR A 1 348 ? 17.79275 -2.73874 5.05774 1.000 17.62290 329 THR A N 1
ATOM 5027 C CA . THR A 1 348 ? 18.81559 -3.52880 4.37528 1.000 18.79083 329 THR A CA 1
ATOM 5028 C C . THR A 1 348 ? 19.66316 -2.65172 3.44910 1.000 22.84004 329 THR A C 1
ATOM 5029 O O . THR A 1 348 ? 20.88787 -2.79394 3.40558 1.000 20.07036 329 THR A O 1
ATOM 5040 N N . LEU A 1 349 ? 19.04327 -1.68289 2.75795 1.000 19.01896 330 LEU A N 1
ATOM 5041 C CA . LEU A 1 349 ? 19.80308 -0.73706 1.95659 1.000 18.34407 330 LEU A CA 1
ATOM 5042 C C . LEU A 1 349 ? 20.71937 0.13004 2.81134 1.000 19.57870 330 LEU A C 1
ATOM 5043 O O . LEU A 1 349 ? 21.84281 0.43760 2.39369 1.000 20.90579 330 LEU A O 1
ATOM 5059 N N . VAL A 1 350 ? 20.25728 0.56700 3.98551 1.000 16.34613 331 VAL A N 1
ATOM 5060 C CA . VAL A 1 350 ? 21.10041 1.34930 4.88906 1.000 16.29616 331 VAL A CA 1
ATOM 5061 C C . VAL A 1 350 ? 22.24174 0.49867 5.42924 1.000 20.19372 331 VAL A C 1
ATOM 5062 O O . VAL A 1 350 ? 23.34970 1.00644 5.66545 1.000 21.06180 331 VAL A O 1
ATOM 5075 N N . GLN A 1 351 ? 22.01669 -0.80471 5.58574 1.000 18.23493 332 GLN A N 1
ATOM 5076 C CA . GLN A 1 351 ? 23.09064 -1.69766 6.00251 1.000 22.47367 332 GLN A CA 1
ATOM 5077 C C . GLN A 1 351 ? 24.19383 -1.83326 4.95335 1.000 22.51831 332 GLN A C 1
ATOM 5078 O O . GLN A 1 351 ? 25.32458 -2.19110 5.30643 1.000 23.16323 332 GLN A O 1
ATOM 5092 N N . SER A 1 352 ? 23.89663 -1.63278 3.66865 1.000 24.47519 333 SER A N 1
ATOM 5093 C CA . SER A 1 352 ? 24.95386 -1.85756 2.67591 1.000 26.36817 333 SER A CA 1
ATOM 5094 C C . SER A 1 352 ? 25.98678 -0.71398 2.57906 1.000 36.12490 333 SER A C 1
ATOM 5095 O O . SER A 1 352 ? 25.76408 0.45900 2.90422 1.000 28.81228 333 SER A O 1
ATOM 5103 N N . MET B 1 20 ? -4.75907 -0.65515 47.19179 1.000 48.59830 1 MET B N 1
ATOM 5104 C CA . MET B 1 20 ? -3.90965 -1.34195 48.20354 1.000 52.24121 1 MET B CA 1
ATOM 5105 C C . MET B 1 20 ? -2.68512 -2.04726 47.59752 1.000 51.64150 1 MET B C 1
ATOM 5106 O O . MET B 1 20 ? -2.82810 -2.98079 46.80357 1.000 52.82734 1 MET B O 1
ATOM 5120 N N . THR B 1 21 ? -1.48322 -1.62114 47.99721 1.000 51.28051 2 THR B N 1
ATOM 5121 C CA . THR B 1 21 ? -0.27246 -2.17223 47.40280 1.000 52.74055 2 THR B CA 1
ATOM 5122 C C . THR B 1 21 ? -0.18690 -3.68313 47.66408 1.000 47.96509 2 THR B C 1
ATOM 5123 O O . THR B 1 21 ? -0.96897 -4.25968 48.42708 1.000 49.46477 2 THR B O 1
ATOM 5134 N N . PHE B 1 22 ? 0.78965 -4.32889 47.01862 1.000 40.70956 3 PHE B N 1
ATOM 5135 C CA . PHE B 1 22 ? 0.95626 -5.77164 47.20987 1.000 43.38907 3 PHE B CA 1
ATOM 5136 C C . PHE B 1 22 ? 1.52001 -6.09332 48.59240 1.000 40.14461 3 PHE B C 1
ATOM 5137 O O . PHE B 1 22 ? 1.12770 -7.08563 49.22020 1.000 39.76416 3 PHE B O 1
ATOM 5154 N N . VAL B 1 23 ? 2.46448 -5.28150 49.08209 1.000 43.61739 4 VAL B N 1
ATOM 5155 C CA . VAL B 1 23 ? 3.07276 -5.56748 50.38088 1.000 42.60857 4 VAL B CA 1
ATOM 5156 C C . VAL B 1 23 ? 2.06353 -5.35014 51.50775 1.000 41.20816 4 VAL B C 1
ATOM 5157 O O . VAL B 1 23 ? 2.09207 -6.04012 52.52885 1.000 44.05680 4 VAL B O 1
ATOM 5170 N N . GLU B 1 24 ? 1.19605 -4.35164 51.36082 1.000 40.04963 5 GLU B N 1
ATOM 5171 C CA . GLU B 1 24 ? 0.17055 -4.09180 52.35840 1.000 46.26861 5 GLU B CA 1
ATOM 5172 C C . GLU B 1 24 ? -0.92051 -5.14215 52.30584 1.000 47.45218 5 GLU B C 1
ATOM 5173 O O . GLU B 1 24 ? -1.45359 -5.53011 53.35226 1.000 42.97925 5 GLU B O 1
ATOM 5185 N N . SER B 1 25 ? -1.23346 -5.63880 51.11303 1.000 44.04714 6 SER B N 1
ATOM 5186 C CA . SER B 1 25 ? -2.20453 -6.71729 50.97123 1.000 39.38894 6 SER B CA 1
ATOM 5187 C C . SER B 1 25 ? -1.73836 -7.96683 51.70548 1.000 36.81393 6 SER B C 1
ATOM 5188 O O . SER B 1 25 ? -2.51325 -8.60928 52.42092 1.000 41.29035 6 SER B O 1
ATOM 5196 N N . MET B 1 26 ? -0.46567 -8.33256 51.52830 1.000 33.91235 7 MET B N 1
ATOM 5197 C CA . MET B 1 26 ? 0.06601 -9.52506 52.18632 1.000 38.84396 7 MET B CA 1
ATOM 5198 C C . MET B 1 26 ? 0.15024 -9.34361 53.69900 1.000 35.36062 7 MET B C 1
ATOM 5199 O O . MET B 1 26 ? -0.09330 -10.29542 54.45503 1.000 28.99001 7 MET B O 1
ATOM 5213 N N . GLN B 1 27 ? 0.54819 -8.14486 54.14980 1.000 37.82597 8 GLN B N 1
ATOM 5214 C CA . GLN B 1 27 ? 0.60160 -7.85462 55.57962 1.000 37.99163 8 GLN B CA 1
ATOM 5215 C C . GLN B 1 27 ? -0.77872 -8.01198 56.21088 1.000 42.34739 8 GLN B C 1
ATOM 5216 O O . GLN B 1 27 ? -0.92556 -8.62694 57.27460 1.000 37.12954 8 GLN B O 1
ATOM 5230 N N . ARG B 1 28 ? -1.80418 -7.43992 55.57283 1.000 32.76493 9 ARG B N 1
ATOM 5231 C CA . ARG B 1 28 ? -3.16852 -7.60403 56.06376 1.000 40.39265 9 ARG B CA 1
ATOM 5232 C C . ARG B 1 28 ? -3.57766 -9.07198 56.09643 1.000 39.04047 9 ARG B C 1
ATOM 5233 O O . ARG B 1 28 ? -4.21932 -9.52859 57.04979 1.000 30.46058 9 ARG B O 1
ATOM 5254 N N . ARG B 1 29 ? -3.24076 -9.82479 55.05881 1.000 34.51252 10 ARG B N 1
ATOM 5255 C CA . ARG B 1 29 ? -3.68072 -11.21237 54.98623 1.000 30.51732 10 ARG B CA 1
ATOM 5256 C C . ARG B 1 29 ? -2.99669 -12.08630 56.03009 1.000 27.60372 10 ARG B C 1
ATOM 5257 O O . ARG B 1 29 ? -3.59110 -13.06676 56.51019 1.000 30.17186 10 ARG B O 1
ATOM 5278 N N . ALA B 1 30 ? -1.74111 -11.78270 56.35512 1.000 30.52717 11 ALA B N 1
ATOM 5279 C CA . ALA B 1 30 ? -1.05722 -12.52484 57.40244 1.000 30.12567 11 ALA B CA 1
ATOM 5280 C C . ALA B 1 30 ? -1.73214 -12.26290 58.74999 1.000 31.64973 11 ALA B C 1
ATOM 5281 O O . ALA B 1 30 ? -1.89061 -13.17946 59.55740 1.000 31.46203 11 ALA B O 1
ATOM 5288 N N . VAL B 1 31 ? -2.15723 -11.01965 58.98831 1.000 32.14101 12 VAL B N 1
ATOM 5289 C CA . VAL B 1 31 ? -2.87068 -10.69856 60.22689 1.000 32.40754 12 VAL B CA 1
ATOM 5290 C C . VAL B 1 31 ? -4.12476 -11.54701 60.33083 1.000 38.10577 12 VAL B C 1
ATOM 5291 O O . VAL B 1 31 ? -4.38498 -12.16624 61.36695 1.000 33.22033 12 VAL B O 1
ATOM 5304 N N . LEU B 1 32 ? -4.89123 -11.64657 59.23983 1.000 34.14442 13 LEU B N 1
ATOM 5305 C CA . LEU B 1 32 ? -6.09262 -12.47691 59.27234 1.000 35.73929 13 LEU B CA 1
ATOM 5306 C C . LEU B 1 32 ? -5.75890 -13.94709 59.44349 1.000 34.51864 13 LEU B C 1
ATOM 5307 O O . LEU B 1 32 ? -6.52769 -14.69839 60.06425 1.000 36.05207 13 LEU B O 1
ATOM 5323 N N . ALA B 1 33 ? -4.62922 -14.38422 58.90019 1.000 28.65085 14 ALA B N 1
ATOM 5324 C CA . ALA B 1 33 ? -4.31619 -15.81077 58.88786 1.000 32.48800 14 ALA B CA 1
ATOM 5325 C C . ALA B 1 33 ? -3.86451 -16.33609 60.25643 1.000 29.70154 14 ALA B C 1
ATOM 5326 O O . ALA B 1 33 ? -4.05779 -17.52381 60.54888 1.000 31.92209 14 ALA B O 1
ATOM 5333 N N . GLN B 1 34 ? -3.26359 -15.48870 61.08825 1.000 35.76155 15 GLN B N 1
ATOM 5334 C CA . GLN B 1 34 ? -2.87250 -15.83857 62.46866 1.000 36.28593 15 GLN B CA 1
ATOM 5335 C C . GLN B 1 34 ? -2.15708 -17.18413 62.55529 1.000 35.69955 15 GLN B C 1
ATOM 5336 O O . GLN B 1 34 ? -2.63378 -18.13574 63.18476 1.000 30.79446 15 GLN B O 1
ATOM 5350 N N . LYS B 1 35 ? -0.98059 -17.24912 61.93214 1.000 31.81274 16 LYS B N 1
ATOM 5351 C CA . LYS B 1 35 ? -0.15479 -18.44101 61.86633 1.000 31.38322 16 LYS B CA 1
ATOM 5352 C C . LYS B 1 35 ? 1.08449 -18.28308 62.75529 1.000 27.27618 16 LYS B C 1
ATOM 5353 O O . LYS B 1 35 ? 1.38930 -17.20266 63.24296 1.000 32.54398 16 LYS B O 1
ATOM 5372 N N . ARG B 1 36 ? 1.83265 -19.37038 62.88572 1.000 32.06451 17 ARG B N 1
ATOM 5373 C CA . ARG B 1 36 ? 2.99610 -19.45418 63.76582 1.000 33.71294 17 ARG B CA 1
ATOM 5374 C C . ARG B 1 36 ? 4.29360 -19.31727 62.97398 1.000 28.24616 17 ARG B C 1
ATOM 5375 O O . ARG B 1 36 ? 4.57181 -20.13628 62.08011 1.000 29.59885 17 ARG B O 1
ATOM 5396 N N . LEU B 1 37 ? 5.08177 -18.29320 63.31908 1.000 29.62862 18 LEU B N 1
ATOM 5397 C CA . LEU B 1 37 ? 6.34949 -17.94666 62.67777 1.000 24.49147 18 LEU B CA 1
ATOM 5398 C C . LEU B 1 37 ? 7.53482 -18.42350 63.50685 1.000 33.70706 18 LEU B C 1
ATOM 5399 O O . LEU B 1 37 ? 7.54507 -18.28397 64.74185 1.000 30.26481 18 LEU B O 1
ATOM 5415 N N . VAL B 1 38 ? 8.54954 -18.96455 62.83708 1.000 29.41617 19 VAL B N 1
ATOM 5416 C CA . VAL B 1 38 ? 9.79024 -19.35779 63.50884 1.000 28.49509 19 VAL B CA 1
ATOM 5417 C C . VAL B 1 38 ? 10.98195 -18.66841 62.86359 1.000 34.97323 19 VAL B C 1
ATOM 5418 O O . VAL B 1 38 ? 11.11138 -18.63142 61.63087 1.000 27.33432 19 VAL B O 1
ATOM 5431 N N . LEU B 1 39 ? 11.85650 -18.12420 63.70449 1.000 29.18341 20 LEU B N 1
ATOM 5432 C CA . LEU B 1 39 ? 13.00550 -17.32584 63.27819 1.000 28.12834 20 LEU B CA 1
ATOM 5433 C C . LEU B 1 39 ? 14.29618 -17.87182 63.88114 1.000 33.02307 20 LEU B C 1
ATOM 5434 O O . LEU B 1 39 ? 14.58015 -17.63450 65.06691 1.000 34.28568 20 LEU B O 1
ATOM 5450 N N . PRO B 1 40 ? 15.09974 -18.60072 63.09960 1.000 28.05782 21 PRO B N 1
ATOM 5451 C CA . PRO B 1 40 ? 16.32752 -19.17416 63.65246 1.000 27.16881 21 PRO B CA 1
ATOM 5452 C C . PRO B 1 40 ? 17.49419 -18.21031 63.76882 1.000 32.88101 21 PRO B C 1
ATOM 5453 O O . PRO B 1 40 ? 18.48936 -18.56232 64.41671 1.000 33.12298 21 PRO B O 1
ATOM 5464 N N . GLU B 1 41 ? 17.42475 -17.02501 63.17348 1.000 28.18075 22 GLU B N 1
ATOM 5465 C CA . GLU B 1 41 ? 18.50480 -16.03914 63.25886 1.000 35.30850 22 GLU B CA 1
ATOM 5466 C C . GLU B 1 41 ? 18.20977 -15.02778 64.35752 1.000 35.17367 22 GLU B C 1
ATOM 5467 O O . GLU B 1 41 ? 18.38334 -13.81697 64.20010 1.000 31.64102 22 GLU B O 1
ATOM 5479 N N . ALA B 1 42 ? 17.75141 -15.54214 65.50106 1.000 35.64397 23 ALA B N 1
ATOM 5480 C CA . ALA B 1 42 ? 17.25364 -14.72908 66.59767 1.000 37.48755 23 ALA B CA 1
ATOM 5481 C C . ALA B 1 42 ? 18.34481 -13.95657 67.32022 1.000 42.44196 23 ALA B C 1
ATOM 5482 O O . ALA B 1 42 ? 18.02246 -13.07150 68.11736 1.000 36.58883 23 ALA B O 1
ATOM 5489 N N . CYS B 1 43 ? 19.61227 -14.26687 67.08021 1.000 36.79617 24 CYS B N 1
ATOM 5490 C CA . CYS B 1 43 ? 20.69501 -13.46036 67.61369 1.000 36.56735 24 CYS B CA 1
ATOM 5491 C C . CYS B 1 43 ? 21.12357 -12.34983 66.68305 1.000 42.41950 24 CYS B C 1
ATOM 5492 O O . CYS B 1 43 ? 22.11183 -11.66832 66.96853 1.000 42.76605 24 CYS B O 1
ATOM 5500 N N . GLU B 1 44 ? 20.43742 -12.16742 65.56830 1.000 37.74993 25 GLU B N 1
ATOM 5501 C CA . GLU B 1 44 ? 20.75185 -11.09794 64.63721 1.000 37.86517 25 GLU B CA 1
ATOM 5502 C C . GLU B 1 44 ? 19.82037 -9.93175 64.92851 1.000 36.31785 25 GLU B C 1
ATOM 5503 O O . GLU B 1 44 ? 18.62351 -10.11788 65.15736 1.000 36.17408 25 GLU B O 1
ATOM 5515 N N . GLN B 1 45 ? 20.38170 -8.72874 64.92203 1.000 35.64618 26 GLN B N 1
ATOM 5516 C CA . GLN B 1 45 ? 19.65794 -7.54819 65.37893 1.000 39.28589 26 GLN B CA 1
ATOM 5517 C C . GLN B 1 45 ? 18.47377 -7.20799 64.47336 1.000 44.43399 26 GLN B C 1
ATOM 5518 O O . GLN B 1 45 ? 17.37289 -6.90784 64.96484 1.000 35.57108 26 GLN B O 1
ATOM 5532 N N . ARG B 1 46 ? 18.67619 -7.21143 63.14658 1.000 38.90079 27 ARG B N 1
ATOM 5533 C CA . ARG B 1 46 ? 17.56887 -6.87679 62.25526 1.000 39.55456 27 ARG B CA 1
ATOM 5534 C C . ARG B 1 46 ? 16.41005 -7.85281 62.44919 1.000 31.57473 27 ARG B C 1
ATOM 5535 O O . ARG B 1 46 ? 15.24211 -7.45382 62.43161 1.000 33.04611 27 ARG B O 1
ATOM 5556 N N . THR B 1 47 ? 16.72211 -9.13089 62.66736 1.000 34.60103 28 THR B N 1
ATOM 5557 C CA . THR B 1 47 ? 15.68178 -10.13913 62.86248 1.000 29.88614 28 THR B CA 1
ATOM 5558 C C . THR B 1 47 ? 14.88402 -9.87749 64.12895 1.000 34.58655 28 THR B C 1
ATOM 5559 O O . THR B 1 47 ? 13.65468 -9.99494 64.12253 1.000 28.82066 28 THR B O 1
ATOM 5570 N N . LEU B 1 48 ? 15.55757 -9.49936 65.22762 1.000 36.13295 29 LEU B N 1
ATOM 5571 C CA . LEU B 1 48 ? 14.82365 -9.17182 66.45364 1.000 35.64263 29 LEU B CA 1
ATOM 5572 C C . LEU B 1 48 ? 14.03116 -7.87234 66.29183 1.000 30.15703 29 LEU B C 1
ATOM 5573 O O . LEU B 1 48 ? 12.90420 -7.74986 66.79232 1.000 30.47362 29 LEU B O 1
ATOM 5589 N N . GLU B 1 49 ? 14.59262 -6.88665 65.59341 1.000 31.58963 30 GLU B N 1
ATOM 5590 C CA . GLU B 1 49 ? 13.81230 -5.67654 65.34117 1.000 33.92595 30 GLU B CA 1
ATOM 5591 C C . GLU B 1 49 ? 12.59251 -5.99227 64.47529 1.000 42.47795 30 GLU B C 1
ATOM 5592 O O . GLU B 1 49 ? 11.49620 -5.45795 64.70587 1.000 37.80811 30 GLU B O 1
ATOM 5604 N N . ALA B 1 50 ? 12.75452 -6.88388 63.48693 1.000 36.78463 31 ALA B N 1
ATOM 5605 C CA . ALA B 1 50 ? 11.60192 -7.30817 62.69548 1.000 39.59966 31 ALA B CA 1
ATOM 5606 C C . ALA B 1 50 ? 10.60078 -8.06341 63.55845 1.000 32.49289 31 ALA B C 1
ATOM 5607 O O . ALA B 1 50 ? 9.38639 -7.82027 63.48166 1.000 28.25138 31 ALA B O 1
ATOM 5614 N N . ALA B 1 51 ? 11.08476 -9.00674 64.36700 1.000 32.60517 32 ALA B N 1
ATOM 5615 C CA . ALA B 1 51 ? 10.19085 -9.74590 65.25788 1.000 31.46174 32 ALA B CA 1
ATOM 5616 C C . ALA B 1 51 ? 9.30151 -8.80218 66.07135 1.000 32.83070 32 ALA B C 1
ATOM 5617 O O . ALA B 1 51 ? 8.11477 -9.08104 66.28175 1.000 28.74106 32 ALA B O 1
ATOM 5624 N N A ARG B 1 52 ? 9.85710 -7.68157 66.54625 0.402 39.30797 33 ARG B N 1
ATOM 5625 N N B ARG B 1 52 ? 9.87408 -7.69570 66.55174 0.598 39.29567 33 ARG B N 1
ATOM 5626 C CA A ARG B 1 52 ? 9.05320 -6.76426 67.35632 0.402 44.30009 33 ARG B CA 1
ATOM 5627 C CA B ARG B 1 52 ? 9.10680 -6.73345 67.34086 0.598 44.32786 33 ARG B CA 1
ATOM 5628 C C A ARG B 1 52 ? 7.94302 -6.12035 66.53065 0.402 42.93394 33 ARG B C 1
ATOM 5629 C C B ARG B 1 52 ? 7.96081 -6.14201 66.52884 0.598 42.94175 33 ARG B C 1
ATOM 5630 O O A ARG B 1 52 ? 6.80605 -5.99059 67.00535 0.402 39.02963 33 ARG B O 1
ATOM 5631 O O B ARG B 1 52 ? 6.82258 -6.05795 67.00656 0.598 39.02144 33 ARG B O 1
ATOM 5672 N N . LEU B 1 53 ? 8.26103 -5.67858 65.30996 1.000 43.11080 34 LEU B N 1
ATOM 5673 C CA . LEU B 1 53 ? 7.22522 -5.12740 64.43600 1.000 41.36852 34 LEU B CA 1
ATOM 5674 C C . LEU B 1 53 ? 6.14994 -6.15897 64.15131 1.000 30.30151 34 LEU B C 1
ATOM 5675 O O . LEU B 1 53 ? 4.96054 -5.83619 64.11782 1.000 37.64438 34 LEU B O 1
ATOM 5692 N N . ILE B 1 54 ? 6.54963 -7.42144 63.96829 1.000 35.46872 35 ILE B N 1
ATOM 5693 C CA . ILE B 1 54 ? 5.57740 -8.47899 63.68626 1.000 30.68637 35 ILE B CA 1
ATOM 5694 C C . ILE B 1 54 ? 4.61103 -8.65451 64.85021 1.000 39.13638 35 ILE B C 1
ATOM 5695 O O . ILE B 1 54 ? 3.40778 -8.86471 64.64970 1.000 36.26445 35 ILE B O 1
ATOM 5711 N N . VAL B 1 55 ? 5.12867 -8.62816 66.08221 1.000 38.76704 36 VAL B N 1
ATOM 5712 C CA . VAL B 1 55 ? 4.24759 -8.70383 67.24735 1.000 39.87184 36 VAL B CA 1
ATOM 5713 C C . VAL B 1 55 ? 3.37236 -7.46020 67.31247 1.000 32.48054 36 VAL B C 1
ATOM 5714 O O . VAL B 1 55 ? 2.15470 -7.54631 67.49180 1.000 35.30333 36 VAL B O 1
ATOM 5727 N N . PHE B 1 56 ? 3.98957 -6.28728 67.13268 1.000 37.18978 37 PHE B N 1
ATOM 5728 C CA . PHE B 1 56 ? 3.27989 -5.01189 67.21578 1.000 40.73345 37 PHE B CA 1
ATOM 5729 C C . PHE B 1 56 ? 2.15682 -4.91712 66.19211 1.000 47.30049 37 PHE B C 1
ATOM 5730 O O . PHE B 1 56 ? 1.11636 -4.30730 66.46170 1.000 45.29540 37 PHE B O 1
ATOM 5747 N N . ARG B 1 57 ? 2.36239 -5.47198 64.99386 1.000 43.98919 38 ARG B N 1
ATOM 5748 C CA . ARG B 1 57 ? 1.35948 -5.42378 63.93128 1.000 40.26323 38 ARG B CA 1
ATOM 5749 C C . ARG B 1 57 ? 0.45438 -6.64894 63.91950 1.000 40.60829 38 ARG B C 1
ATOM 5750 O O . ARG B 1 57 ? -0.37460 -6.77896 63.01797 1.000 43.41122 38 ARG B O 1
ATOM 5771 N N . ASN B 1 58 ? 0.59879 -7.54099 64.90535 1.000 31.82302 39 ASN B N 1
ATOM 5772 C CA . ASN B 1 58 ? -0.13850 -8.81074 64.96554 1.000 39.30974 39 ASN B CA 1
ATOM 5773 C C . ASN B 1 58 ? -0.09042 -9.59189 63.64485 1.000 40.95507 39 ASN B C 1
ATOM 5774 O O . ASN B 1 58 ? -1.06994 -10.22109 63.21689 1.000 34.75116 39 ASN B O 1
ATOM 5785 N N . ILE B 1 59 ? 1.08811 -9.61682 63.02456 1.000 35.10967 40 ILE B N 1
ATOM 5786 C CA . ILE B 1 59 ? 1.23176 -10.33521 61.75317 1.000 39.42169 40 ILE B CA 1
ATOM 5787 C C . ILE B 1 59 ? 1.31438 -11.83522 61.95705 1.000 37.58694 40 ILE B C 1
ATOM 5788 O O . ILE B 1 59 ? 1.06438 -12.59114 61.00708 1.000 34.42249 40 ILE B O 1
ATOM 5804 N N . ALA B 1 60 ? 1.63319 -12.28646 63.18363 1.000 34.17227 41 ALA B N 1
ATOM 5805 C CA . ALA B 1 60 ? 1.67883 -13.69844 63.51341 1.000 26.04800 41 ALA B CA 1
ATOM 5806 C C . ALA B 1 60 ? 0.94683 -13.94416 64.82187 1.000 34.26389 41 ALA B C 1
ATOM 5807 O O . ALA B 1 60 ? 0.92080 -13.08282 65.69771 1.000 35.76265 41 ALA B O 1
ATOM 5814 N N . ALA B 1 61 ? 0.37704 -15.13381 64.94522 1.000 31.58637 42 ALA B N 1
ATOM 5815 C CA . ALA B 1 61 ? -0.17353 -15.58300 66.22029 1.000 37.54182 42 ALA B CA 1
ATOM 5816 C C . ALA B 1 61 ? 0.93244 -15.87823 67.23184 1.000 42.78886 42 ALA B C 1
ATOM 5817 O O . ALA B 1 61 ? 0.80280 -15.55174 68.41830 1.000 41.31495 42 ALA B O 1
ATOM 5824 N N . LYS B 1 62 ? 2.02260 -16.50242 66.79292 1.000 36.56685 43 LYS B N 1
ATOM 5825 C CA . LYS B 1 62 ? 3.13887 -16.82587 67.66673 1.000 39.82450 43 LYS B CA 1
ATOM 5826 C C . LYS B 1 62 ? 4.43673 -16.50632 66.94288 1.000 40.38024 43 LYS B C 1
ATOM 5827 O O . LYS B 1 62 ? 4.57600 -16.80222 65.75627 1.000 35.51630 43 LYS B O 1
ATOM 5846 N N . VAL B 1 63 ? 5.37795 -15.88785 67.66285 1.000 35.98629 44 VAL B N 1
ATOM 5847 C CA . VAL B 1 63 ? 6.72980 -15.64623 67.16755 1.000 26.70383 44 VAL B CA 1
ATOM 5848 C C . VAL B 1 63 ? 7.71768 -16.44345 68.02133 1.000 32.89363 44 VAL B C 1
ATOM 5849 O O . VAL B 1 63 ? 7.94688 -16.12661 69.19105 1.000 34.49716 44 VAL B O 1
ATOM 5862 N N . PHE B 1 64 ? 8.27613 -17.49342 67.43499 1.000 28.25458 45 PHE B N 1
ATOM 5863 C CA . PHE B 1 64 ? 9.28479 -18.33135 68.05695 1.000 30.57863 45 PHE B CA 1
ATOM 5864 C C . PHE B 1 64 ? 10.67814 -17.88259 67.64173 1.000 31.46120 45 PHE B C 1
ATOM 5865 O O . PHE B 1 64 ? 11.01270 -17.86656 66.44142 1.000 29.92931 45 PHE B O 1
ATOM 5882 N N . LEU B 1 65 ? 11.48847 -17.52047 68.62177 1.000 29.44501 46 LEU B N 1
ATOM 5883 C CA . LEU B 1 65 ? 12.90242 -17.24265 68.42626 1.000 24.78267 46 LEU B CA 1
ATOM 5884 C C . LEU B 1 65 ? 13.68833 -18.48879 68.80621 1.000 32.67449 46 LEU B C 1
ATOM 5885 O O . LEU B 1 65 ? 13.61506 -18.94396 69.94687 1.000 34.29682 46 LEU B O 1
ATOM 5901 N N . VAL B 1 66 ? 14.43613 -19.04918 67.86211 1.000 30.07248 47 VAL B N 1
ATOM 5902 C CA . VAL B 1 66 ? 15.10068 -20.32972 68.06812 1.000 29.03830 47 VAL B CA 1
ATOM 5903 C C . VAL B 1 66 ? 16.58164 -20.06375 68.27010 1.000 37.05854 47 VAL B C 1
ATOM 5904 O O . VAL B 1 66 ? 17.22007 -19.40449 67.43837 1.000 37.03989 47 VAL B O 1
ATOM 5917 N N . GLY B 1 67 ? 17.12030 -20.56205 69.36695 1.000 35.19583 48 GLY B N 1
ATOM 5918 C CA . GLY B 1 67 ? 18.54015 -20.40638 69.62918 1.000 37.22589 48 GLY B CA 1
ATOM 5919 C C . GLY B 1 67 ? 18.85461 -20.54266 71.09347 1.000 41.57816 48 GLY B C 1
ATOM 5920 O O . GLY B 1 67 ? 17.99826 -20.84014 71.93714 1.000 33.73391 48 GLY B O 1
ATOM 5924 N N . CYS B 1 68 ? 20.13431 -20.34049 71.39306 1.000 43.47192 49 CYS B N 1
ATOM 5925 C CA . CYS B 1 68 ? 20.59595 -20.25965 72.77843 1.000 49.94897 49 CYS B CA 1
ATOM 5926 C C . CYS B 1 68 ? 19.90774 -19.09424 73.48600 1.000 43.12718 49 CYS B C 1
ATOM 5927 O O . CYS B 1 68 ? 20.13719 -17.93216 73.13622 1.000 60.18837 49 CYS B O 1
ATOM 5935 N N . GLU B 1 69 ? 19.04492 -19.40142 74.46899 1.000 44.62361 50 GLU B N 1
ATOM 5936 C CA . GLU B 1 69 ? 18.26032 -18.35798 75.12703 1.000 42.03586 50 GLU B CA 1
ATOM 5937 C C . GLU B 1 69 ? 19.14698 -17.21233 75.60090 1.000 51.47908 50 GLU B C 1
ATOM 5938 O O . GLU B 1 69 ? 18.75290 -16.03958 75.55821 1.000 42.72069 50 GLU B O 1
ATOM 5950 N N . ARG B 1 70 ? 20.36080 -17.54798 76.04942 1.000 51.04802 51 ARG B N 1
ATOM 5951 C CA . ARG B 1 70 ? 21.24274 -16.54292 76.62872 1.000 55.56801 51 ARG B CA 1
ATOM 5952 C C . ARG B 1 70 ? 21.82818 -15.64948 75.55340 1.000 43.45225 51 ARG B C 1
ATOM 5953 O O . ARG B 1 70 ? 21.91051 -14.42590 75.72577 1.000 45.19569 51 ARG B O 1
ATOM 5974 N N . ASP B 1 71 ? 22.25869 -16.24079 74.44537 1.000 48.81498 52 ASP B N 1
ATOM 5975 C CA . ASP B 1 71 ? 22.73399 -15.45345 73.31469 1.000 46.82980 52 ASP B CA 1
ATOM 5976 C C . ASP B 1 71 ? 21.63405 -14.55558 72.75991 1.000 44.39617 52 ASP B C 1
ATOM 5977 O O . ASP B 1 71 ? 21.89780 -13.40875 72.38223 1.000 41.23833 52 ASP B O 1
ATOM 5985 N N . ILE B 1 72 ? 20.39522 -15.06073 72.70622 1.000 39.39488 53 ILE B N 1
ATOM 5986 C CA . ILE B 1 72 ? 19.26488 -14.26034 72.22900 1.000 38.04950 53 ILE B CA 1
ATOM 5987 C C . ILE B 1 72 ? 18.96304 -13.11865 73.19587 1.000 40.02228 53 ILE B C 1
ATOM 5988 O O . ILE B 1 72 ? 18.81721 -11.95842 72.78870 1.000 33.41354 53 ILE B O 1
ATOM 6004 N N . LYS B 1 73 ? 18.81474 -13.43635 74.48871 1.000 42.63502 54 LYS B N 1
ATOM 6005 C CA . LYS B 1 73 ? 18.57026 -12.38039 75.46796 1.000 44.10044 54 LYS B CA 1
ATOM 6006 C C . LYS B 1 73 ? 19.71090 -11.36669 75.45162 1.000 39.23778 54 LYS B C 1
ATOM 6007 O O . LYS B 1 73 ? 19.47638 -10.15467 75.53668 1.000 42.54500 54 LYS B O 1
ATOM 6026 N N . ASN B 1 74 ? 20.95551 -11.84580 75.31143 1.000 38.88336 55 ASN B N 1
ATOM 6027 C CA . ASN B 1 74 ? 22.09965 -10.94092 75.26531 1.000 40.02339 55 ASN B CA 1
ATOM 6028 C C . ASN B 1 74 ? 22.00008 -9.98249 74.08649 1.000 45.73524 55 ASN B C 1
ATOM 6029 O O . ASN B 1 74 ? 22.20931 -8.77674 74.24197 1.000 40.66146 55 ASN B O 1
ATOM 6040 N N . THR B 1 75 ? 21.69329 -10.49994 72.88767 1.000 40.21208 56 THR B N 1
ATOM 6041 C CA . THR B 1 75 ? 21.51003 -9.61650 71.74510 1.000 34.39462 56 THR B CA 1
ATOM 6042 C C . THR B 1 75 ? 20.41958 -8.59902 72.02888 1.000 27.90708 56 THR B C 1
ATOM 6043 O O . THR B 1 75 ? 20.59843 -7.39611 71.79421 1.000 32.14911 56 THR B O 1
ATOM 6054 N N . ALA B 1 76 ? 19.26846 -9.07306 72.51214 1.000 32.51403 57 ALA B N 1
ATOM 6055 C CA . ALA B 1 76 ? 18.15173 -8.19046 72.81500 1.000 39.95319 57 ALA B CA 1
ATOM 6056 C C . ALA B 1 76 ? 18.57965 -7.06768 73.75463 1.000 40.89845 57 ALA B C 1
ATOM 6057 O O . ALA B 1 76 ? 18.34349 -5.88598 73.48084 1.000 41.67693 57 ALA B O 1
ATOM 6064 N N . ASP B 1 77 ? 19.24171 -7.42094 74.85654 1.000 40.52482 58 ASP B N 1
ATOM 6065 C CA . ASP B 1 77 ? 19.65110 -6.39876 75.81887 1.000 41.32783 58 ASP B CA 1
ATOM 6066 C C . ASP B 1 77 ? 20.65798 -5.42673 75.20512 1.000 35.27378 58 ASP B C 1
ATOM 6067 O O . ASP B 1 77 ? 20.55896 -4.21044 75.39807 1.000 38.91527 58 ASP B O 1
ATOM 6076 N N . ARG B 1 78 ? 21.60986 -5.93157 74.42130 1.000 38.67610 59 ARG B N 1
ATOM 6077 C CA . ARG B 1 78 ? 22.59533 -5.03176 73.83061 1.000 36.00771 59 ARG B CA 1
ATOM 6078 C C . ARG B 1 78 ? 21.95632 -4.01173 72.89457 1.000 42.16630 59 ARG B C 1
ATOM 6079 O O . ARG B 1 78 ? 22.48368 -2.89497 72.74274 1.000 33.73763 59 ARG B O 1
ATOM 6100 N N . CYS B 1 79 ? 20.85368 -4.38823 72.22491 1.000 35.89604 60 CYS B N 1
ATOM 6101 C CA . CYS B 1 79 ? 20.19509 -3.54073 71.23623 1.000 43.44929 60 CYS B CA 1
ATOM 6102 C C . CYS B 1 79 ? 18.98691 -2.78795 71.77526 1.000 42.19126 60 CYS B C 1
ATOM 6103 O O . CYS B 1 79 ? 18.46308 -1.90986 71.07533 1.000 43.64335 60 CYS B O 1
ATOM 6111 N N . GLY B 1 80 ? 18.51417 -3.13727 72.96626 1.000 46.07940 61 GLY B N 1
ATOM 6112 C CA . GLY B 1 80 ? 17.35879 -2.48152 73.54933 1.000 54.01065 61 GLY B CA 1
ATOM 6113 C C . GLY B 1 80 ? 16.02744 -2.93720 72.99933 1.000 48.42009 61 GLY B C 1
ATOM 6114 O O . GLY B 1 80 ? 15.13346 -2.10673 72.80145 1.000 48.15611 61 GLY B O 1
ATOM 6118 N N . ILE B 1 81 ? 15.86097 -4.24324 72.78105 1.000 49.55515 62 ILE B N 1
ATOM 6119 C CA . ILE B 1 81 ? 14.69268 -4.81129 72.11692 1.000 45.12009 62 ILE B CA 1
ATOM 6120 C C . ILE B 1 81 ? 13.89295 -5.62462 73.12236 1.000 47.34627 62 ILE B C 1
ATOM 6121 O O . ILE B 1 81 ? 14.43314 -6.52555 73.77187 1.000 48.80113 62 ILE B O 1
ATOM 6137 N N . ASP B 1 82 ? 12.60146 -5.33333 73.22197 1.000 53.51657 63 ASP B N 1
ATOM 6138 C CA . ASP B 1 82 ? 11.70982 -6.03918 74.13239 1.000 59.13264 63 ASP B CA 1
ATOM 6139 C C . ASP B 1 82 ? 11.18621 -7.30060 73.45592 1.000 52.61360 63 ASP B C 1
ATOM 6140 O O . ASP B 1 82 ? 10.74347 -7.25230 72.30291 1.000 58.72684 63 ASP B O 1
ATOM 6149 N N . LEU B 1 83 ? 11.22639 -8.41737 74.19093 1.000 48.89657 64 LEU B N 1
ATOM 6150 C CA . LEU B 1 83 ? 10.92430 -9.74334 73.67238 1.000 53.66353 64 LEU B CA 1
ATOM 6151 C C . LEU B 1 83 ? 9.62111 -10.31791 74.21445 1.000 58.68799 64 LEU B C 1
ATOM 6152 O O . LEU B 1 83 ? 9.40277 -11.53073 74.12776 1.000 56.44420 64 LEU B O 1
ATOM 6168 N N . THR B 1 84 ? 8.75075 -9.48016 74.77707 1.000 69.21528 65 THR B N 1
ATOM 6169 C CA . THR B 1 84 ? 7.83940 -9.97022 75.81344 1.000 76.68142 65 THR B CA 1
ATOM 6170 C C . THR B 1 84 ? 6.84678 -10.99764 75.27351 1.000 68.60802 65 THR B C 1
ATOM 6171 O O . THR B 1 84 ? 6.64532 -12.06332 75.87854 1.000 66.59276 65 THR B O 1
ATOM 6182 N N . ASP B 1 85 ? 6.19574 -10.69039 74.15905 1.000 50.87859 66 ASP B N 1
ATOM 6183 C CA . ASP B 1 85 ? 5.19781 -11.58173 73.58917 1.000 54.74943 66 ASP B CA 1
ATOM 6184 C C . ASP B 1 85 ? 5.80443 -12.54704 72.56817 1.000 57.87504 66 ASP B C 1
ATOM 6185 O O . ASP B 1 85 ? 5.07160 -13.16791 71.79307 1.000 46.00640 66 ASP B O 1
ATOM 6194 N N . MET B 1 86 ? 7.12316 -12.70567 72.58042 1.000 54.93016 67 MET B N 1
ATOM 6195 C CA . MET B 1 86 ? 7.80879 -13.71303 71.78666 1.000 47.96562 67 MET B CA 1
ATOM 6196 C C . MET B 1 86 ? 8.21832 -14.85683 72.70097 1.000 41.55914 67 MET B C 1
ATOM 6197 O O . MET B 1 86 ? 8.38261 -14.68876 73.91101 1.000 37.19133 67 MET B O 1
ATOM 6211 N N . VAL B 1 87 ? 8.38737 -16.02835 72.10182 1.000 32.35908 68 VAL B N 1
ATOM 6212 C CA . VAL B 1 87 ? 8.68687 -17.25143 72.82804 1.000 31.38979 68 VAL B CA 1
ATOM 6213 C C . VAL B 1 87 ? 10.03940 -17.76854 72.37432 1.000 39.84334 68 VAL B C 1
ATOM 6214 O O . VAL B 1 87 ? 10.22829 -18.10355 71.19071 1.000 37.41380 68 VAL B O 1
ATOM 6227 N N . VAL B 1 88 ? 10.98988 -17.80241 73.30580 1.000 30.66082 69 VAL B N 1
ATOM 6228 C CA . VAL B 1 88 ? 12.31267 -18.35919 73.03703 1.000 30.16092 69 VAL B CA 1
ATOM 6229 C C . VAL B 1 88 ? 12.21810 -19.86943 73.13341 1.000 37.26503 69 VAL B C 1
ATOM 6230 O O . VAL B 1 88 ? 11.76919 -20.41397 74.13957 1.000 32.84706 69 VAL B O 1
ATOM 6243 N N . ILE B 1 89 ? 12.60648 -20.55800 72.07606 1.000 32.02443 70 ILE B N 1
ATOM 6244 C CA . ILE B 1 89 ? 12.61340 -22.01322 72.05813 1.000 36.76699 70 ILE B CA 1
ATOM 6245 C C . ILE B 1 89 ? 14.07007 -22.43139 71.89506 1.000 38.92608 70 ILE B C 1
ATOM 6246 O O . ILE B 1 89 ? 14.69581 -22.18371 70.85060 1.000 36.22427 70 ILE B O 1
ATOM 6262 N N . ASP B 1 90 ? 14.63332 -23.01756 72.95252 1.000 37.19246 71 ASP B N 1
ATOM 6263 C CA . ASP B 1 90 ? 16.06434 -23.27057 73.01899 1.000 33.38118 71 ASP B CA 1
ATOM 6264 C C . ASP B 1 90 ? 16.30374 -24.71221 72.61042 1.000 39.27250 71 ASP B C 1
ATOM 6265 O O . ASP B 1 90 ? 15.84727 -25.63111 73.31383 1.000 32.69373 71 ASP B O 1
ATOM 6274 N N . PRO B 1 91 ? 16.96599 -24.96681 71.47261 1.000 32.51444 72 PRO B N 1
ATOM 6275 C CA . PRO B 1 91 ? 17.16992 -26.36250 71.05479 1.000 40.46513 72 PRO B CA 1
ATOM 6276 C C . PRO B 1 91 ? 17.87647 -27.22197 72.08409 1.000 37.02986 72 PRO B C 1
ATOM 6277 O O . PRO B 1 91 ? 17.86293 -28.45298 71.94675 1.000 38.71284 72 PRO B O 1
ATOM 6288 N N . SER B 1 92 ? 18.51064 -26.61993 73.09465 1.000 47.39119 73 SER B N 1
ATOM 6289 C CA . SER B 1 92 ? 19.24043 -27.38311 74.10200 1.000 42.26897 73 SER B CA 1
ATOM 6290 C C . SER B 1 92 ? 18.33690 -27.95262 75.18008 1.000 41.79460 73 SER B C 1
ATOM 6291 O O . SER B 1 92 ? 18.67657 -28.97182 75.78862 1.000 44.39013 73 SER B O 1
ATOM 6299 N N . VAL B 1 93 ? 17.20213 -27.32151 75.44415 1.000 37.62506 74 VAL B N 1
ATOM 6300 C CA . VAL B 1 93 ? 16.38339 -27.72280 76.57712 1.000 41.54733 74 VAL B CA 1
ATOM 6301 C C . VAL B 1 93 ? 14.94771 -27.98085 76.15069 1.000 42.70662 74 VAL B C 1
ATOM 6302 O O . VAL B 1 93 ? 14.14619 -28.47632 76.94046 1.000 34.32761 74 VAL B O 1
ATOM 6315 N N . SER B 1 94 ? 14.61945 -27.69464 74.88883 1.000 34.51331 75 SER B N 1
ATOM 6316 C CA . SER B 1 94 ? 13.24425 -27.84946 74.44465 1.000 33.65873 75 SER B CA 1
ATOM 6317 C C . SER B 1 94 ? 12.74267 -29.26433 74.70096 1.000 31.67609 75 SER B C 1
ATOM 6318 O O . SER B 1 94 ? 13.46589 -30.24864 74.51736 1.000 36.45764 75 SER B O 1
ATOM 6326 N N . LYS B 1 95 ? 11.46755 -29.36303 75.06309 1.000 34.02384 76 LYS B N 1
ATOM 6327 C CA . LYS B 1 95 ? 10.83011 -30.65429 75.24965 1.000 32.96814 76 LYS B CA 1
ATOM 6328 C C . LYS B 1 95 ? 10.84824 -31.51190 73.99353 1.000 37.70866 76 LYS B C 1
ATOM 6329 O O . LYS B 1 95 ? 10.70435 -32.72948 74.10082 1.000 34.87192 76 LYS B O 1
ATOM 6348 N N . HIS B 1 96 ? 11.01193 -30.92421 72.79926 1.000 39.96322 77 HIS B N 1
ATOM 6349 C CA . HIS B 1 96 ? 11.05614 -31.72676 71.57277 1.000 36.26881 77 HIS B CA 1
ATOM 6350 C C . HIS B 1 96 ? 12.46596 -32.18446 71.21888 1.000 37.64531 77 HIS B C 1
ATOM 6351 O O . HIS B 1 96 ? 12.65312 -32.85095 70.19775 1.000 38.59849 77 HIS B O 1
ATOM 6365 N N . ARG B 1 97 ? 13.45693 -31.77629 72.01895 1.000 37.00743 78 ARG B N 1
ATOM 6366 C CA . ARG B 1 97 ? 14.85596 -32.15416 71.83290 1.000 38.37877 78 ARG B CA 1
ATOM 6367 C C . ARG B 1 97 ? 15.04399 -33.57797 71.34781 1.000 40.68030 78 ARG B C 1
ATOM 6368 O O . ARG B 1 97 ? 15.64291 -33.81791 70.28799 1.000 37.59330 78 ARG B O 1
ATOM 6389 N N . ASP B 1 98 ? 14.54174 -34.55539 72.10840 1.000 38.08324 79 ASP B N 1
ATOM 6390 C CA . ASP B 1 98 ? 14.87744 -35.93803 71.79816 1.000 37.62128 79 ASP B CA 1
ATOM 6391 C C . ASP B 1 98 ? 14.11062 -36.44725 70.59126 1.000 38.22780 79 ASP B C 1
ATOM 6392 O O . ASP B 1 98 ? 14.63216 -37.26099 69.82081 1.000 36.64286 79 ASP B O 1
ATOM 6401 N N . GLN B 1 99 ? 12.85956 -36.02030 70.43805 1.000 34.49096 80 GLN B N 1
ATOM 6402 C CA . GLN B 1 99 ? 12.09605 -36.43891 69.27292 1.000 37.41016 80 GLN B CA 1
ATOM 6403 C C . GLN B 1 99 ? 12.69676 -35.84930 67.99379 1.000 32.35771 80 GLN B C 1
ATOM 6404 O O . GLN B 1 99 ? 12.78030 -36.53358 66.97345 1.000 31.59053 80 GLN B O 1
ATOM 6418 N N . PHE B 1 100 ? 13.13524 -34.58947 68.03229 1.000 32.74435 81 PHE B N 1
ATOM 6419 C CA . PHE B 1 100 ? 13.68939 -33.99359 66.81717 1.000 35.11692 81 PHE B CA 1
ATOM 6420 C C . PHE B 1 100 ? 14.97725 -34.71403 66.42149 1.000 39.71796 81 PHE B C 1
ATOM 6421 O O . PHE B 1 100 ? 15.23813 -34.93088 65.23192 1.000 35.89868 81 PHE B O 1
ATOM 6438 N N . ALA B 1 101 ? 15.79128 -35.11398 67.41607 1.000 30.05995 82 ALA B N 1
ATOM 6439 C CA . ALA B 1 101 ? 17.03752 -35.81452 67.12710 1.000 33.35399 82 ALA B CA 1
ATOM 6440 C C . ALA B 1 101 ? 16.76249 -37.15139 66.47202 1.000 33.08508 82 ALA B C 1
ATOM 6441 O O . ALA B 1 101 ? 17.45765 -37.54046 65.52131 1.000 31.61436 82 ALA B O 1
ATOM 6448 N N . GLU B 1 102 ? 15.75150 -37.87147 66.96459 1.000 30.20720 83 GLU B N 1
ATOM 6449 C CA . GLU B 1 102 ? 15.38777 -39.15122 66.36987 1.000 36.67714 83 GLU B CA 1
ATOM 6450 C C . GLU B 1 102 ? 14.89141 -38.97006 64.94593 1.000 31.70807 83 GLU B C 1
ATOM 6451 O O . GLU B 1 102 ? 15.20737 -39.76881 64.06153 1.000 33.75026 83 GLU B O 1
ATOM 6463 N N . ARG B 1 103 ? 14.04587 -37.96291 64.73660 1.000 31.48940 84 ARG B N 1
ATOM 6464 C CA . ARG B 1 103 ? 13.52272 -37.68783 63.39782 1.000 40.81038 84 ARG B CA 1
ATOM 6465 C C . ARG B 1 103 ? 14.66256 -37.37375 62.42759 1.000 33.34198 84 ARG B C 1
ATOM 6466 O O . ARG B 1 103 ? 14.73911 -37.94161 61.33192 1.000 29.92846 84 ARG B O 1
ATOM 6487 N N . TYR B 1 104 ? 15.59266 -36.51049 62.83575 1.000 37.50462 85 TYR B N 1
ATOM 6488 C CA . TYR B 1 104 ? 16.71726 -36.20409 61.96333 1.000 31.71612 85 TYR B CA 1
ATOM 6489 C C . TYR B 1 104 ? 17.54941 -37.44661 61.70742 1.000 33.22123 85 TYR B C 1
ATOM 6490 O O . TYR B 1 104 ? 17.95606 -37.70496 60.57331 1.000 32.41958 85 TYR B O 1
ATOM 6508 N N . PHE B 1 105 ? 17.75893 -38.26612 62.73862 1.000 32.16307 86 PHE B N 1
ATOM 6509 C CA . PHE B 1 105 ? 18.51865 -39.49938 62.56318 1.000 32.12655 86 PHE B CA 1
ATOM 6510 C C . PHE B 1 105 ? 17.85218 -40.39329 61.52006 1.000 33.34488 86 PHE B C 1
ATOM 6511 O O . PHE B 1 105 ? 18.51898 -40.94796 60.64394 1.000 33.00560 86 PHE B O 1
ATOM 6528 N N . GLN B 1 106 ? 16.52832 -40.55636 61.60161 1.000 29.38788 87 GLN B N 1
ATOM 6529 C CA . GLN B 1 106 ? 15.86203 -41.40271 60.61722 1.000 34.13185 87 GLN B CA 1
ATOM 6530 C C . GLN B 1 106 ? 15.98758 -40.81687 59.20871 1.000 30.13498 87 GLN B C 1
ATOM 6531 O O . GLN B 1 106 ? 16.10531 -41.56367 58.23653 1.000 31.83879 87 GLN B O 1
ATOM 6545 N N . LYS B 1 107 ? 15.93727 -39.48612 59.08222 1.000 29.65081 88 LYS B N 1
ATOM 6546 C CA . LYS B 1 107 ? 16.04862 -38.85972 57.76552 1.000 33.56159 88 LYS B CA 1
ATOM 6547 C C . LYS B 1 107 ? 17.45114 -39.04658 57.19263 1.000 38.66329 88 LYS B C 1
ATOM 6548 O O . LYS B 1 107 ? 17.60986 -39.23985 55.98033 1.000 34.11970 88 LYS B O 1
ATOM 6567 N N . ARG B 1 108 ? 18.48622 -38.99117 58.04727 1.000 31.62725 89 ARG B N 1
ATOM 6568 C CA . ARG B 1 108 ? 19.86599 -38.86961 57.58084 1.000 29.71164 89 ARG B CA 1
ATOM 6569 C C . ARG B 1 108 ? 20.73513 -40.09193 57.84574 1.000 32.96680 89 ARG B C 1
ATOM 6570 O O . ARG B 1 108 ? 21.90906 -40.08949 57.48069 1.000 31.92573 89 ARG B O 1
ATOM 6591 N N . LYS B 1 109 ? 20.21292 -41.13438 58.47700 1.000 36.55878 90 LYS B N 1
ATOM 6592 C CA . LYS B 1 109 ? 21.07345 -42.26916 58.79120 1.000 34.09024 90 LYS B CA 1
ATOM 6593 C C . LYS B 1 109 ? 21.61628 -42.93522 57.54226 1.000 35.03896 90 LYS B C 1
ATOM 6594 O O . LYS B 1 109 ? 22.63293 -43.64097 57.62985 1.000 30.62095 90 LYS B O 1
ATOM 6613 N N . HIS B 1 110 ? 20.97818 -42.73057 56.37626 1.000 35.16612 91 HIS B N 1
ATOM 6614 C CA . HIS B 1 110 ? 21.49286 -43.35115 55.15466 1.000 30.92279 91 HIS B CA 1
ATOM 6615 C C . HIS B 1 110 ? 22.80119 -42.71681 54.67970 1.000 36.79008 91 HIS B C 1
ATOM 6616 O O . HIS B 1 110 ? 23.43856 -43.26278 53.77732 1.000 38.35776 91 HIS B O 1
ATOM 6630 N N . LYS B 1 111 ? 23.20638 -41.58775 55.24902 1.000 31.21217 92 LYS B N 1
ATOM 6631 C CA . LYS B 1 111 ? 24.52329 -41.02269 55.00882 1.000 31.86777 92 LYS B CA 1
ATOM 6632 C C . LYS B 1 111 ? 25.55735 -41.47099 56.04347 1.000 38.90673 92 LYS B C 1
ATOM 6633 O O . LYS B 1 111 ? 26.68373 -40.95813 56.03516 1.000 36.67556 92 LYS B O 1
ATOM 6652 N N . GLY B 1 112 ? 25.19820 -42.39366 56.93901 1.000 36.03781 93 GLY B N 1
ATOM 6653 C CA . GLY B 1 112 ? 26.13956 -42.99094 57.86969 1.000 37.64997 93 GLY B CA 1
ATOM 6654 C C . GLY B 1 112 ? 26.33199 -42.28137 59.19450 1.000 37.45295 93 GLY B C 1
ATOM 6655 O O . GLY B 1 112 ? 27.23698 -42.65877 59.94841 1.000 39.79071 93 GLY B O 1
ATOM 6659 N N . ILE B 1 113 ? 25.52289 -41.27263 59.50910 1.000 33.64921 94 ILE B N 1
ATOM 6660 C CA . ILE B 1 113 ? 25.74206 -40.53048 60.74036 1.000 35.02504 94 ILE B CA 1
ATOM 6661 C C . ILE B 1 113 ? 25.21266 -41.32456 61.93510 1.000 33.96916 94 ILE B C 1
ATOM 6662 O O . ILE B 1 113 ? 24.39312 -42.23333 61.80423 1.000 32.68007 94 ILE B O 1
ATOM 6678 N N . SER B 1 114 ? 25.70399 -40.97567 63.12672 1.000 35.42441 95 SER B N 1
ATOM 6679 C CA . SER B 1 114 ? 25.22444 -41.60268 64.34489 1.000 32.95916 95 SER B CA 1
ATOM 6680 C C . SER B 1 114 ? 24.03991 -40.82893 64.91261 1.000 25.35263 95 SER B C 1
ATOM 6681 O O . SER B 1 114 ? 23.80808 -39.67898 64.58448 1.000 28.31765 95 SER B O 1
ATOM 6689 N N . LEU B 1 115 ? 23.32910 -41.45405 65.85439 1.000 37.14625 96 LEU B N 1
ATOM 6690 C CA . LEU B 1 115 ? 22.27872 -40.73312 66.57093 1.000 35.03729 96 LEU B CA 1
ATOM 6691 C C . LEU B 1 115 ? 22.82765 -39.54972 67.35961 1.000 32.24234 96 LEU B C 1
ATOM 6692 O O . LEU B 1 115 ? 22.18787 -38.48956 67.44138 1.000 28.42029 96 LEU B O 1
ATOM 6708 N N . ALA B 1 116 ? 24.00748 -39.68963 67.94471 1.000 29.20693 97 ALA B N 1
ATOM 6709 C CA . ALA B 1 116 ? 24.53651 -38.56411 68.70129 1.000 29.16996 97 ALA B CA 1
ATOM 6710 C C . ALA B 1 116 ? 24.91207 -37.41184 67.77728 1.000 27.33034 97 ALA B C 1
ATOM 6711 O O . ALA B 1 116 ? 24.76848 -36.23960 68.14398 1.000 26.13387 97 ALA B O 1
ATOM 6718 N N . GLN B 1 117 ? 25.45300 -37.72013 66.59232 1.000 29.75335 98 GLN B N 1
ATOM 6719 C CA . GLN B 1 117 ? 25.69850 -36.65153 65.62674 1.000 30.04176 98 GLN B CA 1
ATOM 6720 C C . GLN B 1 117 ? 24.38390 -35.99379 65.22928 1.000 26.63825 98 GLN B C 1
ATOM 6721 O O . GLN B 1 117 ? 24.28210 -34.76526 65.19836 1.000 27.08548 98 GLN B O 1
ATOM 6735 N N . ALA B 1 118 ? 23.33814 -36.79592 65.00314 1.000 30.76297 99 ALA B N 1
ATOM 6736 C CA . ALA B 1 118 ? 22.03602 -36.21372 64.67330 1.000 29.82886 99 ALA B CA 1
ATOM 6737 C C . ALA B 1 118 ? 21.58076 -35.26028 65.75563 1.000 29.14864 99 ALA B C 1
ATOM 6738 O O . ALA B 1 118 ? 21.08866 -34.16580 65.46165 1.000 26.40497 99 ALA B O 1
ATOM 6745 N N . ALA B 1 119 ? 21.78357 -35.63690 67.02691 1.000 32.84277 100 ALA B N 1
ATOM 6746 C CA . ALA B 1 119 ? 21.38867 -34.77312 68.13738 1.000 28.78068 100 ALA B CA 1
ATOM 6747 C C . ALA B 1 119 ? 22.17791 -33.47483 68.15489 1.000 29.37119 100 ALA B C 1
ATOM 6748 O O . ALA B 1 119 ? 21.62155 -32.39587 68.39898 1.000 28.95027 100 ALA B O 1
ATOM 6755 N N . GLU B 1 120 ? 23.49038 -33.55616 67.95800 1.000 31.46483 101 GLU B N 1
ATOM 6756 C CA . GLU B 1 120 ? 24.27422 -32.33094 67.83594 1.000 28.31267 101 GLU B CA 1
ATOM 6757 C C . GLU B 1 120 ? 23.81554 -31.51193 66.63283 1.000 31.00532 101 GLU B C 1
ATOM 6758 O O . GLU B 1 120 ? 23.65771 -30.28664 66.73641 1.000 28.78745 101 GLU B O 1
ATOM 6770 N N . ASP B 1 121 ? 23.57401 -32.16618 65.49258 1.000 26.26083 102 ASP B N 1
ATOM 6771 C CA . ASP B 1 121 ? 23.10150 -31.41921 64.31971 1.000 33.30999 102 ASP B CA 1
ATOM 6772 C C . ASP B 1 121 ? 21.81208 -30.65915 64.64049 1.000 32.89163 102 ASP B C 1
ATOM 6773 O O . ASP B 1 121 ? 21.61040 -29.53129 64.18019 1.000 31.04126 102 ASP B O 1
ATOM 6782 N N . MET B 1 122 ? 20.94201 -31.25021 65.47282 1.000 28.16415 103 MET B N 1
ATOM 6783 C CA . MET B 1 122 ? 19.64907 -30.60092 65.75200 1.000 26.71811 103 MET B CA 1
ATOM 6784 C C . MET B 1 122 ? 19.71307 -29.55983 66.85085 1.000 32.78918 103 MET B C 1
ATOM 6785 O O . MET B 1 122 ? 18.67060 -29.00728 67.22743 1.000 32.19334 103 MET B O 1
ATOM 6799 N N . ARG B 1 123 ? 20.90234 -29.23896 67.35683 1.000 29.87649 104 ARG B N 1
ATOM 6800 C CA . ARG B 1 123 ? 21.05522 -28.04133 68.16804 1.000 31.68790 104 ARG B CA 1
ATOM 6801 C C . ARG B 1 123 ? 21.24380 -26.78661 67.32151 1.000 34.58576 104 ARG B C 1
ATOM 6802 O O . ARG B 1 123 ? 21.08212 -25.67545 67.84208 1.000 34.68700 104 ARG B O 1
ATOM 6823 N N . ASP B 1 124 ? 21.56243 -26.94070 66.04167 1.000 30.32636 105 ASP B N 1
ATOM 6824 C CA . ASP B 1 124 ? 21.65330 -25.80345 65.14028 1.000 32.16203 105 ASP B CA 1
ATOM 6825 C C . ASP B 1 124 ? 20.30084 -25.11604 65.01572 1.000 26.16060 105 ASP B C 1
ATOM 6826 O O . ASP B 1 124 ? 19.30606 -25.77121 64.68457 1.000 27.49577 105 ASP B O 1
ATOM 6835 N N . PRO B 1 125 ? 20.21766 -23.80805 65.24471 1.000 24.96722 106 PRO B N 1
ATOM 6836 C CA . PRO B 1 125 ? 18.89282 -23.17193 65.17523 1.000 29.31504 106 PRO B CA 1
ATOM 6837 C C . PRO B 1 125 ? 18.18985 -23.34821 63.82680 1.000 29.24385 106 PRO B C 1
ATOM 6838 O O . PRO B 1 125 ? 16.97663 -23.58199 63.78923 1.000 25.93406 106 PRO B O 1
ATOM 6849 N N . LEU B 1 126 ? 18.90986 -23.24584 62.71201 1.000 27.03336 107 LEU B N 1
ATOM 6850 C CA . LEU B 1 126 ? 18.26308 -23.38345 61.40752 1.000 28.08504 107 LEU B CA 1
ATOM 6851 C C . LEU B 1 126 ? 17.65600 -24.76377 61.24696 1.000 25.13972 107 LEU B C 1
ATOM 6852 O O . LEU B 1 126 ? 16.49628 -24.90514 60.84327 1.000 23.53465 107 LEU B O 1
ATOM 6868 N N . ARG B 1 127 ? 18.41127 -25.81073 61.58939 1.000 23.78901 108 ARG B N 1
ATOM 6869 C CA . ARG B 1 127 ? 17.85162 -27.14995 61.46561 1.000 26.26759 108 ARG B CA 1
ATOM 6870 C C . ARG B 1 127 ? 16.66655 -27.33021 62.40286 1.000 30.85656 108 ARG B C 1
ATOM 6871 O O . ARG B 1 127 ? 15.67314 -28.00314 62.06170 1.000 25.52293 108 ARG B O 1
ATOM 6892 N N . PHE B 1 128 ? 16.75223 -26.74300 63.59173 1.000 31.07665 109 PHE B N 1
ATOM 6893 C CA . PHE B 1 128 ? 15.68677 -26.90731 64.57003 1.000 32.09734 109 PHE B CA 1
ATOM 6894 C C . PHE B 1 128 ? 14.41090 -26.20925 64.11789 1.000 26.54674 109 PHE B C 1
ATOM 6895 O O . PHE B 1 128 ? 13.30880 -26.75214 64.28647 1.000 28.48115 109 PHE B O 1
ATOM 6912 N N . ALA B 1 129 ? 14.53530 -24.99175 63.58375 1.000 26.52738 110 ALA B N 1
ATOM 6913 C CA . ALA B 1 129 ? 13.36803 -24.29183 63.03541 1.000 27.16303 110 ALA B CA 1
ATOM 6914 C C . ALA B 1 129 ? 12.71887 -25.08746 61.90398 1.000 25.49351 110 ALA B C 1
ATOM 6915 O O . ALA B 1 129 ? 11.49700 -25.24061 61.86416 1.000 27.00237 110 ALA B O 1
ATOM 6922 N N . ALA B 1 130 ? 13.51513 -25.56757 60.94806 1.000 27.01516 111 ALA B N 1
ATOM 6923 C CA . ALA B 1 130 ? 12.92292 -26.37367 59.88294 1.000 27.01693 111 ALA B CA 1
ATOM 6924 C C . ALA B 1 130 ? 12.20825 -27.59446 60.46185 1.000 29.00211 111 ALA B C 1
ATOM 6925 O O . ALA B 1 130 ? 11.14839 -27.99817 59.98244 1.000 28.55378 111 ALA B O 1
ATOM 6932 N N . MET B 1 131 ? 12.79046 -28.21261 61.48553 1.000 30.55707 112 MET B N 1
ATOM 6933 C CA . MET B 1 131 ? 12.14955 -29.38969 62.06669 1.000 31.55066 112 MET B CA 1
ATOM 6934 C C . MET B 1 131 ? 10.84342 -29.03154 62.78312 1.000 22.17156 112 MET B C 1
ATOM 6935 O O . MET B 1 131 ? 9.91873 -29.86454 62.81637 1.000 26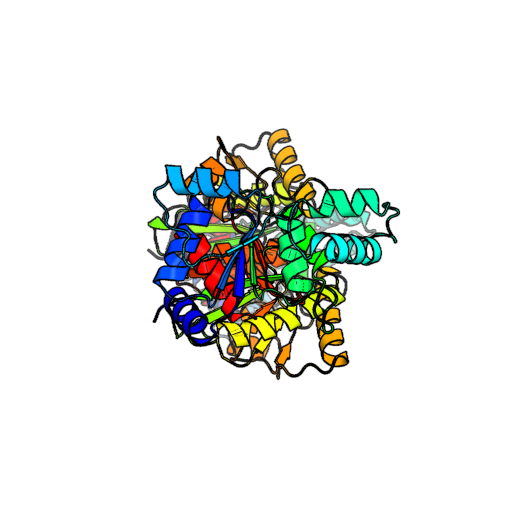.76810 112 MET B O 1
ATOM 6949 N N A MET B 1 132 ? 10.71764 -27.81298 63.31791 0.486 26.19861 113 MET B N 1
ATOM 6950 N N B MET B 1 132 ? 10.74042 -27.81875 63.34121 0.514 26.17833 113 MET B N 1
ATOM 6951 C CA A MET B 1 132 ? 9.43696 -27.40041 63.88576 0.486 26.61987 113 MET B CA 1
ATOM 6952 C CA B MET B 1 132 ? 9.46518 -27.35588 63.88335 0.514 26.63757 113 MET B CA 1
ATOM 6953 C C A MET B 1 132 ? 8.34293 -27.36107 62.82377 0.486 31.57233 113 MET B C 1
ATOM 6954 C C B MET B 1 132 ? 8.37179 -27.39550 62.81930 0.514 31.57509 113 MET B C 1
ATOM 6955 O O A MET B 1 132 ? 7.17343 -27.65645 63.10981 0.486 30.55670 113 MET B O 1
ATOM 6956 O O B MET B 1 132 ? 7.23438 -27.80407 63.09505 0.514 30.63379 113 MET B O 1
ATOM 6983 N N . LEU B 1 133 ? 8.69251 -26.95084 61.59784 1.000 28.12928 114 LEU B N 1
ATOM 6984 C CA . LEU B 1 133 ? 7.72541 -27.02503 60.50587 1.000 29.96252 114 LEU B CA 1
ATOM 6985 C C . LEU B 1 133 ? 7.37185 -28.46891 60.19981 1.000 27.05009 114 LEU B C 1
ATOM 6986 O O . LEU B 1 133 ? 6.18955 -28.82669 60.11758 1.000 32.65729 114 LEU B O 1
ATOM 7003 N N . ASP B 1 134 ? 8.38446 -29.32193 60.03798 1.000 27.67005 115 ASP B N 1
ATOM 7004 C CA . ASP B 1 134 ? 8.13914 -30.71216 59.65180 1.000 26.47440 115 ASP B CA 1
ATOM 7005 C C . ASP B 1 134 ? 7.27673 -31.42488 60.67995 1.000 31.94163 115 ASP B C 1
ATOM 7006 O O . ASP B 1 134 ? 6.47735 -32.29258 60.33528 1.000 33.94963 115 ASP B O 1
ATOM 7015 N N . GLN B 1 135 ? 7.42662 -31.07665 61.93908 1.000 30.23494 116 GLN B N 1
ATOM 7016 C CA . GLN B 1 135 ? 6.77710 -31.79430 63.02912 1.000 40.62062 116 GLN B CA 1
ATOM 7017 C C . GLN B 1 135 ? 5.48864 -31.13109 63.49139 1.000 38.40241 116 GLN B C 1
ATOM 7018 O O . GLN B 1 135 ? 4.85539 -31.62546 64.41650 1.000 37.11143 116 GLN B O 1
ATOM 7032 N N . GLY B 1 136 ? 5.09905 -30.01356 62.88432 1.000 37.61209 117 GLY B N 1
ATOM 7033 C CA . GLY B 1 136 ? 3.78985 -29.44152 63.14074 1.000 37.15373 117 GLY B CA 1
ATOM 7034 C C . GLY B 1 136 ? 3.70312 -28.40141 64.22497 1.000 37.08162 117 GLY B C 1
ATOM 7035 O O . GLY B 1 136 ? 2.59176 -28.08154 64.65909 1.000 37.81776 117 GLY B O 1
ATOM 7039 N N . HIS B 1 137 ? 4.82932 -27.83533 64.66827 1.000 31.32973 118 HIS B N 1
ATOM 7040 C CA . HIS B 1 137 ? 4.84317 -26.88144 65.77530 1.000 35.41494 118 HIS B CA 1
ATOM 7041 C C . HIS B 1 137 ? 4.96149 -25.43436 65.33816 1.000 38.15648 118 HIS B C 1
ATOM 7042 O O . HIS B 1 137 ? 4.84219 -24.53108 66.18589 1.000 31.66314 118 HIS B O 1
ATOM 7056 N N . ALA B 1 138 ? 5.19609 -25.18833 64.05113 1.000 27.63312 119 ALA B N 1
ATOM 7057 C CA . ALA B 1 138 ? 5.11658 -23.84598 63.49744 1.000 30.71171 119 ALA B CA 1
ATOM 7058 C C . ALA B 1 138 ? 4.71108 -23.97238 62.02997 1.000 26.65443 119 ALA B C 1
ATOM 7059 O O . ALA B 1 138 ? 4.71809 -25.06409 61.45418 1.000 27.44100 119 ALA B O 1
ATOM 7066 N N . ASP B 1 139 ? 4.34234 -22.84191 61.43241 1.000 28.90281 120 ASP B N 1
ATOM 7067 C CA . ASP B 1 139 ? 3.77079 -22.82682 60.08980 1.000 34.89538 120 ASP B CA 1
ATOM 7068 C C . ASP B 1 139 ? 4.68728 -22.25416 59.01784 1.000 30.21453 120 ASP B C 1
ATOM 7069 O O . ASP B 1 139 ? 4.57279 -22.64769 57.85393 1.000 29.25155 120 ASP B O 1
ATOM 7078 N N . ALA B 1 140 ? 5.60341 -21.36668 59.38144 1.000 28.67484 121 ALA B N 1
ATOM 7079 C CA . ALA B 1 140 ? 6.40958 -20.63633 58.40669 1.000 30.47721 121 ALA B CA 1
ATOM 7080 C C . ALA B 1 140 ? 7.76712 -20.32572 59.00725 1.000 31.12274 121 ALA B C 1
ATOM 7081 O O . ALA B 1 140 ? 7.85018 -19.96949 60.18773 1.000 27.44045 121 ALA B O 1
ATOM 7088 N N . MET B 1 141 ? 8.82105 -20.43169 58.19142 1.000 25.14576 122 MET B N 1
ATOM 7089 C CA . MET B 1 141 ? 10.18767 -20.14156 58.60801 1.000 22.03183 122 MET B CA 1
ATOM 7090 C C . MET B 1 141 ? 10.81991 -19.12368 57.67110 1.000 28.97151 122 MET B C 1
ATOM 7091 O O . MET B 1 141 ? 10.66885 -19.20481 56.44789 1.000 26.82541 122 MET B O 1
ATOM 7105 N N . VAL B 1 142 ? 11.54282 -18.18389 58.25137 1.000 26.83995 123 VAL B N 1
ATOM 7106 C CA . VAL B 1 142 ? 12.28482 -17.17859 57.51888 1.000 26.01096 123 VAL B CA 1
ATOM 7107 C C . VAL B 1 142 ? 13.70914 -17.17086 58.04916 1.000 34.09658 123 VAL B C 1
ATOM 7108 O O . VAL B 1 142 ? 13.93513 -17.20218 59.26499 1.000 30.84484 123 VAL B O 1
ATOM 7121 N N . ALA B 1 143 ? 14.66369 -17.14241 57.14140 1.000 27.03036 124 ALA B N 1
ATOM 7122 C CA . ALA B 1 143 ? 16.08271 -17.14092 57.47643 1.000 31.66934 124 ALA B CA 1
ATOM 7123 C C . ALA B 1 143 ? 16.81832 -16.51731 56.29166 1.000 37.26298 124 ALA B C 1
ATOM 7124 O O . ALA B 1 143 ? 16.20865 -16.13106 55.28879 1.000 30.04883 124 ALA B O 1
ATOM 7131 N N . GLY B 1 144 ? 18.13582 -16.39808 56.42587 1.000 34.11024 125 GLY B N 1
ATOM 7132 C CA . GLY B 1 144 ? 18.99572 -15.94306 55.35649 1.000 35.82492 125 GLY B CA 1
ATOM 7133 C C . GLY B 1 144 ? 19.59508 -14.57923 55.55171 1.000 42.83864 125 GLY B C 1
ATOM 7134 O O . GLY B 1 144 ? 20.46314 -14.19684 54.75824 1.000 41.05583 125 GLY B O 1
ATOM 7138 N N . ALA B 1 145 ? 19.17011 -13.82813 56.57741 1.000 38.32094 126 ALA B N 1
ATOM 7139 C CA . ALA B 1 145 ? 19.84706 -12.57516 56.90844 1.000 45.98288 126 ALA B CA 1
ATOM 7140 C C . ALA B 1 145 ? 21.32033 -12.81292 57.23844 1.000 49.86729 126 ALA B C 1
ATOM 7141 O O . ALA B 1 145 ? 22.16613 -11.96334 56.93166 1.000 51.55802 126 ALA B O 1
ATOM 7148 N N . GLU B 1 146 ? 21.64821 -13.97121 57.83267 1.000 38.52920 127 GLU B N 1
ATOM 7149 C CA . GLU B 1 146 ? 23.02751 -14.29451 58.16209 1.000 40.66245 127 GLU B CA 1
ATOM 7150 C C . GLU B 1 146 ? 23.38661 -15.74169 57.83554 1.000 51.10471 127 GLU B C 1
ATOM 7151 O O . GLU B 1 146 ? 24.42986 -16.21920 58.29885 1.000 56.58454 127 GLU B O 1
ATOM 7163 N N . ASN B 1 147 ? 22.56372 -16.45710 57.06689 1.000 43.97546 128 ASN B N 1
ATOM 7164 C CA . ASN B 1 147 ? 22.91948 -17.76049 56.53068 1.000 42.96063 128 ASN B CA 1
ATOM 7165 C C . ASN B 1 147 ? 22.95508 -17.69386 55.00739 1.000 42.51482 128 ASN B C 1
ATOM 7166 O O . ASN B 1 147 ? 22.22898 -16.91685 54.37789 1.000 45.66118 128 ASN B O 1
ATOM 7177 N N . THR B 1 148 ? 23.80231 -18.51147 54.41393 1.000 41.55566 129 THR B N 1
ATOM 7178 C CA . THR B 1 148 ? 23.83966 -18.57467 52.96369 1.000 39.65439 129 THR B CA 1
ATOM 7179 C C . THR B 1 148 ? 22.55380 -19.17928 52.40802 1.000 36.15670 129 THR B C 1
ATOM 7180 O O . THR B 1 148 ? 21.89977 -20.01249 53.04194 1.000 29.35409 129 THR B O 1
ATOM 7191 N N . THR B 1 149 ? 22.21738 -18.78166 51.18345 1.000 39.35253 130 THR B N 1
ATOM 7192 C CA . THR B 1 149 ? 21.06812 -19.36714 50.51727 1.000 30.83486 130 THR B CA 1
ATOM 7193 C C . THR B 1 149 ? 21.19623 -20.87121 50.48134 1.000 34.49126 130 THR B C 1
ATOM 7194 O O . THR B 1 149 ? 20.21983 -21.59998 50.69318 1.000 34.15407 130 THR B O 1
ATOM 7205 N N . ALA B 1 150 ? 22.40990 -21.36115 50.22610 1.000 34.60465 131 ALA B N 1
ATOM 7206 C CA . ALA B 1 150 ? 22.60876 -22.79871 50.10367 1.000 36.57002 131 ALA B CA 1
ATOM 7207 C C . ALA B 1 150 ? 22.26736 -23.51837 51.39971 1.000 33.38198 131 ALA B C 1
ATOM 7208 O O . ALA B 1 150 ? 21.65179 -24.59467 51.37580 1.000 34.97393 131 ALA B O 1
ATOM 7215 N N . ARG B 1 151 ? 22.69371 -22.94865 52.53770 1.000 37.08063 132 ARG B N 1
ATOM 7216 C CA . ARG B 1 151 ? 22.38279 -23.51667 53.85285 1.000 36.06158 132 ARG B CA 1
ATOM 7217 C C . ARG B 1 151 ? 20.87882 -23.54529 54.10094 1.000 29.42226 132 ARG B C 1
ATOM 7218 O O . ARG B 1 151 ? 20.32864 -24.56462 54.52736 1.000 32.27356 132 ARG B O 1
ATOM 7239 N N . VAL B 1 152 ? 20.20094 -22.42576 53.83155 1.000 31.03920 133 VAL B N 1
ATOM 7240 C CA . VAL B 1 152 ? 18.76058 -22.35557 54.04743 1.000 27.41617 133 VAL B CA 1
ATOM 7241 C C . VAL B 1 152 ? 18.04394 -23.36577 53.17241 1.000 32.42633 133 VAL B C 1
ATOM 7242 O O . VAL B 1 152 ? 17.14022 -24.07067 53.61715 1.000 28.30182 133 VAL B O 1
ATOM 7255 N N . LEU B 1 153 ? 18.41892 -23.43796 51.89485 1.000 34.25999 134 LEU B N 1
ATOM 7256 C CA . LEU B 1 153 ? 17.74704 -24.37033 51.00747 1.000 34.10319 134 LEU B CA 1
ATOM 7257 C C . LEU B 1 153 ? 18.04384 -25.80872 51.40290 1.000 29.68903 134 LEU B C 1
ATOM 7258 O O . LEU B 1 153 ? 17.18063 -26.68636 51.28842 1.000 28.30718 134 LEU B O 1
ATOM 7274 N N . ARG B 1 154 ? 19.26412 -26.09200 51.85143 1.000 30.54148 135 ARG B N 1
ATOM 7275 C CA . ARG B 1 154 ? 19.56405 -27.48329 52.16454 1.000 33.47302 135 ARG B CA 1
ATOM 7276 C C . ARG B 1 154 ? 18.74619 -27.94791 53.36452 1.000 31.43260 135 ARG B C 1
ATOM 7277 O O . ARG B 1 154 ? 18.21920 -29.06382 53.37120 1.000 30.17682 135 ARG B O 1
ATOM 7298 N N . ALA B 1 155 ? 18.62908 -27.08359 54.37451 1.000 29.25775 136 ALA B N 1
ATOM 7299 C CA . ALA B 1 155 ? 17.75605 -27.36932 55.50626 1.000 36.83447 136 ALA B CA 1
ATOM 7300 C C . ALA B 1 155 ? 16.33515 -27.61600 55.02736 1.000 31.89269 136 ALA B C 1
ATOM 7301 O O . ALA B 1 155 ? 15.71346 -28.62231 55.37628 1.000 30.61955 136 ALA B O 1
ATOM 7308 N N . GLY B 1 156 ? 15.82632 -26.72228 54.17612 1.000 38.76257 137 GLY B N 1
ATOM 7309 C CA . GLY B 1 156 ? 14.52534 -26.94983 53.56637 1.000 31.66794 137 GLY B CA 1
ATOM 7310 C C . GLY B 1 156 ? 14.38751 -28.31889 52.93696 1.000 32.03663 137 GLY B C 1
ATOM 7311 O O . GLY B 1 156 ? 13.44174 -29.05099 53.22317 1.000 32.93747 137 GLY B O 1
ATOM 7315 N N . LEU B 1 157 ? 15.32458 -28.69673 52.07371 1.000 30.98440 138 LEU B N 1
ATOM 7316 C CA . LEU B 1 157 ? 15.14288 -29.93294 51.32560 1.000 32.31578 138 LEU B CA 1
ATOM 7317 C C . LEU B 1 157 ? 15.36660 -31.17580 52.18022 1.000 31.02491 138 LEU B C 1
ATOM 7318 O O . LEU B 1 157 ? 14.67751 -32.18140 51.99097 1.000 33.34663 138 LEU B O 1
ATOM 7334 N N . THR B 1 158 ? 16.34844 -31.14872 53.09848 1.000 29.45291 139 THR B N 1
ATOM 7335 C CA . THR B 1 158 ? 16.66724 -32.36858 53.83335 1.000 30.44958 139 THR B CA 1
ATOM 7336 C C . THR B 1 158 ? 15.70400 -32.61321 54.99759 1.000 31.66314 139 THR B C 1
ATOM 7337 O O . THR B 1 158 ? 15.52519 -33.76519 55.41843 1.000 31.48243 139 THR B O 1
ATOM 7348 N N . ILE B 1 159 ? 15.10534 -31.55714 55.53398 1.000 26.67554 140 ILE B N 1
ATOM 7349 C CA . ILE B 1 159 ? 14.27369 -31.64301 56.72649 1.000 30.34819 140 ILE B CA 1
ATOM 7350 C C . ILE B 1 159 ? 12.79497 -31.47268 56.39350 1.000 31.37653 140 ILE B C 1
ATOM 7351 O O . ILE B 1 159 ? 11.97715 -32.30961 56.76885 1.000 30.21535 140 ILE B O 1
ATOM 7367 N N . ILE B 1 160 ? 12.43273 -30.38533 55.70236 1.000 29.29802 141 ILE B N 1
ATOM 7368 C CA . ILE B 1 160 ? 11.02709 -30.10494 55.40996 1.000 31.20922 141 ILE B CA 1
ATOM 7369 C C . ILE B 1 160 ? 10.53148 -30.91546 54.21313 1.000 31.51612 141 ILE B C 1
ATOM 7370 O O . ILE B 1 160 ? 9.42414 -31.46591 54.22978 1.000 32.14026 141 ILE B O 1
ATOM 7386 N N . GLY B 1 161 ? 11.31953 -30.96882 53.13404 1.000 26.77943 142 GLY B N 1
ATOM 7387 C CA . GLY B 1 161 ? 10.91465 -31.72565 51.97186 1.000 25.97433 142 GLY B CA 1
ATOM 7388 C C . GLY B 1 161 ? 9.90736 -30.94929 51.12255 1.000 27.18625 142 GLY B C 1
ATOM 7389 O O . GLY B 1 161 ? 9.52203 -29.81580 51.42008 1.000 27.43844 142 GLY B O 1
ATOM 7393 N N . THR B 1 162 ? 9.47679 -31.58677 50.04304 1.000 30.75401 143 THR B N 1
ATOM 7394 C CA . THR B 1 162 ? 8.54972 -30.97220 49.10279 1.000 28.01240 143 THR B CA 1
ATOM 7395 C C . THR B 1 162 ? 7.11645 -31.45806 49.30077 1.000 33.02014 143 THR B C 1
ATOM 7396 O O . THR B 1 162 ? 6.86224 -32.51322 49.87954 1.000 29.37090 143 THR B O 1
ATOM 7407 N N . LEU B 1 163 ? 6.16779 -30.66540 48.78228 1.000 33.79677 144 LEU B N 1
ATOM 7408 C CA . LEU B 1 163 ? 4.78539 -31.11047 48.73036 1.000 34.82691 144 LEU B CA 1
ATOM 7409 C C . LEU B 1 163 ? 4.71863 -32.41294 47.93240 1.000 31.25778 144 LEU B C 1
ATOM 7410 O O . LEU B 1 163 ? 5.60284 -32.72175 47.15186 1.000 36.74298 144 LEU B O 1
ATOM 7426 N N . PRO B 1 164 ? 3.67204 -33.21626 48.16682 1.000 41.02602 145 PRO B N 1
ATOM 7427 C CA . PRO B 1 164 ? 3.59912 -34.50356 47.44779 1.000 45.58875 145 PRO B CA 1
ATOM 7428 C C . PRO B 1 164 ? 3.39218 -34.33855 45.94928 1.000 42.02443 145 PRO B C 1
ATOM 7429 O O . PRO B 1 164 ? 3.69940 -35.26328 45.18976 1.000 44.51877 145 PRO B O 1
ATOM 7440 N N . SER B 1 165 ? 2.89820 -33.19387 45.49316 1.000 41.43383 146 SER B N 1
ATOM 7441 C CA . SER B 1 165 ? 2.65081 -33.00650 44.07693 1.000 42.01635 146 SER B CA 1
ATOM 7442 C C . SER B 1 165 ? 3.90934 -32.71214 43.27324 1.000 39.80728 146 SER B C 1
ATOM 7443 O O . SER B 1 165 ? 3.81074 -32.57695 42.04900 1.000 44.17248 146 SER B O 1
ATOM 7451 N N . VAL B 1 166 ? 5.08042 -32.59049 43.91347 1.000 33.59673 147 VAL B N 1
ATOM 7452 C CA . VAL B 1 166 ? 6.32040 -32.26357 43.20859 1.000 28.19491 147 VAL B CA 1
ATOM 7453 C C . VAL B 1 166 ? 7.50479 -32.91678 43.90976 1.000 34.16140 147 VAL B C 1
ATOM 7454 O O . VAL B 1 166 ? 7.44975 -33.24607 45.08820 1.000 39.33687 147 VAL B O 1
ATOM 7467 N N . LYS B 1 167 ? 8.59737 -33.08322 43.17423 1.000 34.78121 148 LYS B N 1
ATOM 7468 C CA . LYS B 1 167 ? 9.85980 -33.57644 43.71512 1.000 31.71618 148 LYS B CA 1
ATOM 7469 C C . LYS B 1 167 ? 10.91453 -32.48626 43.74074 1.000 32.95560 148 LYS B C 1
ATOM 7470 O O . LYS B 1 167 ? 12.06832 -32.74027 44.07662 1.000 35.18838 148 LYS B O 1
ATOM 7489 N N . THR B 1 168 ? 10.52374 -31.26473 43.42504 1.000 28.11083 149 THR B N 1
ATOM 7490 C CA . THR B 1 168 ? 11.45997 -30.17604 43.21084 1.000 34.36164 149 THR B CA 1
ATOM 7491 C C . THR B 1 168 ? 10.96611 -28.92941 43.91270 1.000 26.22810 149 THR B C 1
ATOM 7492 O O . THR B 1 168 ? 9.80540 -28.54218 43.76911 1.000 31.11176 149 THR B O 1
ATOM 7503 N N . ALA B 1 169 ? 11.84490 -28.28709 44.64293 1.000 29.24410 150 ALA B N 1
ATOM 7504 C CA . ALA B 1 169 ? 11.54314 -26.95962 45.12127 1.000 31.72409 150 ALA B CA 1
ATOM 7505 C C . ALA B 1 169 ? 12.08743 -25.94292 44.12136 1.000 26.80221 150 ALA B C 1
ATOM 7506 O O . ALA B 1 169 ? 13.16387 -26.12881 43.55375 1.000 27.84410 150 ALA B O 1
ATOM 7513 N N . SER B 1 170 ? 11.36650 -24.83831 43.97071 1.000 26.53681 151 SER B N 1
ATOM 7514 C CA . SER B 1 170 ? 11.79270 -23.79738 43.03723 1.000 22.21002 151 SER B CA 1
ATOM 7515 C C . SER B 1 170 ? 11.40446 -22.43982 43.60628 1.000 28.73682 151 SER B C 1
ATOM 7516 O O . SER B 1 170 ? 11.23346 -22.30398 44.81508 1.000 25.34999 151 SER B O 1
ATOM 7524 N N . SER B 1 171 ? 11.32309 -21.42787 42.74450 1.000 24.99505 152 SER B N 1
ATOM 7525 C CA . SER B 1 171 ? 10.95873 -20.08539 43.19944 1.000 24.56979 152 SER B CA 1
ATOM 7526 C C . SER B 1 171 ? 10.14599 -19.38888 42.11797 1.000 26.96511 152 SER B C 1
ATOM 7527 O O . SER B 1 171 ? 10.13540 -19.82132 40.97283 1.000 23.99084 152 SER B O 1
ATOM 7535 N N . CYS B 1 172 ? 9.46532 -18.30204 42.49469 1.000 23.47862 153 CYS B N 1
ATOM 7536 C CA . CYS B 1 172 ? 8.82757 -17.43312 41.51585 1.000 27.44756 153 CYS B CA 1
ATOM 7537 C C . CYS B 1 172 ? 9.04611 -15.98203 41.90789 1.000 23.04081 153 CYS B C 1
ATOM 7538 O O . CYS B 1 172 ? 9.52085 -15.67435 43.00526 1.000 26.34813 153 CYS B O 1
ATOM 7546 N N . PHE B 1 173 ? 8.70951 -15.08778 40.98351 1.000 23.90086 154 PHE B N 1
ATOM 7547 C CA . PHE B 1 173 ? 8.51073 -13.67457 41.26420 1.000 23.55396 154 PHE B CA 1
ATOM 7548 C C . PHE B 1 173 ? 7.06389 -13.32725 40.94798 1.000 26.44542 154 PHE B C 1
ATOM 7549 O O . PHE B 1 173 ? 6.47764 -13.87294 40.00717 1.000 25.96003 154 PHE B O 1
ATOM 7566 N N . VAL B 1 174 ? 6.49731 -12.43245 41.73794 1.000 25.84118 155 VAL B N 1
ATOM 7567 C CA . VAL B 1 174 ? 5.21285 -11.80501 41.44138 1.000 24.45478 155 VAL B CA 1
ATOM 7568 C C . VAL B 1 174 ? 5.53863 -10.50846 40.72384 1.000 30.58930 155 VAL B C 1
ATOM 7569 O O . VAL B 1 174 ? 6.20900 -9.64247 41.29593 1.000 25.34156 155 VAL B O 1
ATOM 7582 N N . MET B 1 175 ? 5.12392 -10.40282 39.45881 1.000 24.88856 156 MET B N 1
ATOM 7583 C CA . MET B 1 175 ? 5.37703 -9.23202 38.62784 1.000 31.22888 156 MET B CA 1
ATOM 7584 C C . MET B 1 175 ? 4.08365 -8.42478 38.53693 1.000 29.82106 156 MET B C 1
ATOM 7585 O O . MET B 1 175 ? 3.04800 -8.95007 38.12794 1.000 35.33442 156 MET B O 1
ATOM 7599 N N . ASP B 1 176 ? 4.15372 -7.15122 38.88419 1.000 32.57899 157 ASP B N 1
ATOM 7600 C CA . ASP B 1 176 ? 3.00862 -6.25301 38.79534 1.000 34.20546 157 ASP B CA 1
ATOM 7601 C C . ASP B 1 176 ? 3.33776 -5.19853 37.75900 1.000 34.91358 157 ASP B C 1
ATOM 7602 O O . ASP B 1 176 ? 4.16698 -4.31277 38.01365 1.000 34.06673 157 ASP B O 1
ATOM 7611 N N . THR B 1 177 ? 2.71558 -5.30670 36.58120 1.000 38.09891 158 THR B N 1
ATOM 7612 C CA . THR B 1 177 ? 2.93653 -4.32216 35.52875 1.000 40.10452 158 THR B CA 1
ATOM 7613 C C . THR B 1 177 ? 2.27114 -2.97784 35.81213 1.000 49.12426 158 THR B C 1
ATOM 7614 O O . THR B 1 177 ? 2.57136 -1.99979 35.11705 1.000 47.93872 158 THR B O 1
ATOM 7625 N N . ASN B 1 178 ? 1.35563 -2.91376 36.78759 1.000 55.39159 159 ASN B N 1
ATOM 7626 C CA . ASN B 1 178 ? 0.62745 -1.68418 37.11538 1.000 52.20611 159 ASN B CA 1
ATOM 7627 C C . ASN B 1 178 ? -0.17152 -1.17013 35.91284 1.000 49.92161 159 ASN B C 1
ATOM 7628 O O . ASN B 1 178 ? -0.18441 0.02302 35.61382 1.000 62.07748 159 ASN B O 1
ATOM 7639 N N . ASN B 1 179 ? -0.86696 -2.09110 35.22397 1.000 48.81279 160 ASN B N 1
ATOM 7640 C CA . ASN B 1 179 ? -1.59300 -1.76416 34.00549 1.000 54.96344 160 ASN B CA 1
ATOM 7641 C C . ASN B 1 179 ? -2.57578 -2.86678 33.62467 1.000 62.36566 160 ASN B C 1
ATOM 7642 O O . ASN B 1 179 ? -2.24378 -3.75026 32.81668 1.000 59.72969 160 ASN B O 1
ATOM 7653 N N . PRO B 1 180 ? -3.80682 -2.82332 34.15378 1.000 64.09702 161 PRO B N 1
ATOM 7654 C CA . PRO B 1 180 ? -4.76651 -3.91246 33.91016 1.000 56.43450 161 PRO B CA 1
ATOM 7655 C C . PRO B 1 180 ? -4.96183 -4.41174 32.48583 1.000 55.82716 161 PRO B C 1
ATOM 7656 O O . PRO B 1 180 ? -5.36939 -5.56848 32.33168 1.000 61.75469 161 PRO B O 1
ATOM 7667 N N . ARG B 1 181 ? -4.65517 -3.61570 31.44987 1.000 59.75410 162 ARG B N 1
ATOM 7668 C CA . ARG B 1 181 ? -4.86019 -4.06490 30.06644 1.000 59.25572 162 ARG B CA 1
ATOM 7669 C C . ARG B 1 181 ? -3.73716 -4.96497 29.54221 1.000 65.51491 162 ARG B C 1
ATOM 7670 O O . ARG B 1 181 ? -3.92383 -5.64304 28.51945 1.000 62.26539 162 ARG B O 1
ATOM 7691 N N . LEU B 1 182 ? -2.57543 -4.98916 30.20835 1.000 69.19281 163 LEU B N 1
ATOM 7692 C CA . LEU B 1 182 ? -1.47438 -5.82172 29.72711 1.000 60.57896 163 LEU B CA 1
ATOM 7693 C C . LEU B 1 182 ? -1.76056 -7.31316 29.87218 1.000 58.46252 163 LEU B C 1
ATOM 7694 O O . LEU B 1 182 ? -0.96728 -8.13114 29.39214 1.000 67.73309 163 LEU B O 1
ATOM 7710 N N . GLY B 1 183 ? -2.87242 -7.68387 30.49685 1.000 54.10245 164 GLY B N 1
ATOM 7711 C CA . GLY B 1 183 ? -3.21427 -9.07993 30.63907 1.000 54.46278 164 GLY B CA 1
ATOM 7712 C C . GLY B 1 183 ? -3.04093 -9.52267 32.07317 1.000 60.00031 164 GLY B C 1
ATOM 7713 O O . GLY B 1 183 ? -3.25875 -8.73684 33.00762 1.000 58.91426 164 GLY B O 1
ATOM 7717 N N . GLY B 1 184 ? -2.62494 -10.77423 32.25674 1.000 60.03259 165 GLY B N 1
ATOM 7718 C CA . GLY B 1 184 ? -2.51764 -11.26962 33.59893 1.000 44.91091 165 GLY B CA 1
ATOM 7719 C C . GLY B 1 184 ? -3.84780 -11.11133 34.30248 1.000 49.82781 165 GLY B C 1
ATOM 7720 O O . GLY B 1 184 ? -4.92046 -11.06019 33.68558 1.000 50.65721 165 GLY B O 1
ATOM 7724 N N . THR B 1 185 ? -3.76933 -11.01623 35.61936 1.000 50.71656 166 THR B N 1
ATOM 7725 C CA . THR B 1 185 ? -4.91835 -10.83663 36.50045 1.000 57.65208 166 THR B CA 1
ATOM 7726 C C . THR B 1 185 ? -4.78112 -9.40822 37.02334 1.000 60.13723 166 THR B C 1
ATOM 7727 O O . THR B 1 185 ? -4.15527 -9.16623 38.06183 1.000 57.27186 166 THR B O 1
ATOM 7738 N N . ARG B 1 186 ? -5.35630 -8.45872 36.27287 1.000 55.77360 167 ARG B N 1
ATOM 7739 C CA . ARG B 1 186 ? -5.29513 -7.03716 36.62645 1.000 56.96361 167 ARG B CA 1
ATOM 7740 C C . ARG B 1 186 ? -3.84878 -6.53760 36.58384 1.000 58.93119 167 ARG B C 1
ATOM 7741 O O . ARG B 1 186 ? -3.41225 -5.74706 37.43349 1.000 58.06562 167 ARG B O 1
ATOM 7762 N N . GLY B 1 187 ? -3.09118 -7.02894 35.59375 1.000 49.87772 168 GLY B N 1
ATOM 7763 C CA . GLY B 1 187 ? -1.69522 -6.67190 35.41698 1.000 48.73561 168 GLY B CA 1
ATOM 7764 C C . GLY B 1 187 ? -0.67952 -7.47097 36.20844 1.000 45.72506 168 GLY B C 1
ATOM 7765 O O . GLY B 1 187 ? 0.50699 -7.12563 36.17206 1.000 43.42527 168 GLY B O 1
ATOM 7769 N N . LEU B 1 188 ? -1.09355 -8.50964 36.93924 1.000 40.38868 169 LEU B N 1
ATOM 7770 C CA . LEU B 1 188 ? -0.18536 -9.29012 37.77184 1.000 41.05186 169 LEU B CA 1
ATOM 7771 C C . LEU B 1 188 ? 0.14948 -10.61892 37.09749 1.000 28.61568 169 LEU B C 1
ATOM 7772 O O . LEU B 1 188 ? -0.72255 -11.25941 36.50837 1.000 32.51762 169 LEU B O 1
ATOM 7788 N N . PHE B 1 189 ? 1.40820 -11.04427 37.22046 1.000 25.78869 170 PHE B N 1
ATOM 7789 C CA . PHE B 1 189 ? 1.86546 -12.29970 36.65828 1.000 27.24641 170 PHE B CA 1
ATOM 7790 C C . PHE B 1 189 ? 2.76791 -13.01416 37.66240 1.000 24.36079 170 PHE B C 1
ATOM 7791 O O . PHE B 1 189 ? 3.47456 -12.37397 38.44031 1.000 27.12443 170 PHE B O 1
ATOM 7808 N N . ILE B 1 190 ? 2.77437 -14.33439 37.59935 1.000 22.56676 171 ILE B N 1
ATOM 7809 C CA . ILE B 1 190 ? 3.82199 -15.14744 38.20418 1.000 24.92921 171 ILE B CA 1
ATOM 7810 C C . ILE B 1 190 ? 4.87120 -15.44921 37.12588 1.000 21.45834 171 ILE B C 1
ATOM 7811 O O . ILE B 1 190 ? 4.51888 -15.92011 36.04875 1.000 22.02044 171 ILE B O 1
ATOM 7827 N N . PHE B 1 191 ? 6.14466 -15.13998 37.40724 1.000 22.38236 172 PHE B N 1
ATOM 7828 C CA . PHE B 1 191 ? 7.29229 -15.58048 36.59970 1.000 22.78843 172 PHE B CA 1
ATOM 7829 C C . PHE B 1 191 ? 8.05172 -16.65651 37.37730 1.000 23.68910 172 PHE B C 1
ATOM 7830 O O . PHE B 1 191 ? 8.39894 -16.44086 38.54652 1.000 24.24151 172 PHE B O 1
ATOM 7847 N N . SER B 1 192 ? 8.40139 -17.76305 36.72170 1.000 20.15597 173 SER B N 1
ATOM 7848 C CA . SER B 1 192 ? 9.04114 -18.88689 37.41679 1.000 23.26986 173 SER B CA 1
ATOM 7849 C C . SER B 1 192 ? 9.72493 -19.78743 36.39938 1.000 23.90326 173 SER B C 1
ATOM 7850 O O . SER B 1 192 ? 9.26015 -19.89929 35.25695 1.000 23.16528 173 SER B O 1
ATOM 7858 N N . ASP B 1 193 ? 10.87197 -20.39341 36.76722 1.000 26.00549 174 ASP B N 1
ATOM 7859 C CA . ASP B 1 193 ? 11.69064 -20.20194 37.98379 1.000 21.24555 174 ASP B CA 1
ATOM 7860 C C . ASP B 1 193 ? 12.89393 -19.34155 37.59707 1.000 25.77228 174 ASP B C 1
ATOM 7861 O O . ASP B 1 193 ? 13.75193 -19.74914 36.79056 1.000 25.25311 174 ASP B O 1
ATOM 7870 N N . CYS B 1 194 ? 12.93399 -18.13670 38.14256 1.000 22.94023 175 CYS B N 1
ATOM 7871 C CA . CYS B 1 194 ? 13.89241 -17.12450 37.73768 1.000 22.03921 175 CYS B CA 1
ATOM 7872 C C . CYS B 1 194 ? 15.05177 -16.99666 38.71893 1.000 24.87108 175 CYS B C 1
ATOM 7873 O O . CYS B 1 194 ? 15.86414 -16.08004 38.57545 1.000 22.62789 175 CYS B O 1
ATOM 7881 N N . ALA B 1 195 ? 15.16470 -17.91018 39.68944 1.000 23.78292 176 ALA B N 1
ATOM 7882 C CA . ALA B 1 195 ? 16.23359 -17.78034 40.67160 1.000 25.24621 176 ALA B CA 1
ATOM 7883 C C . ALA B 1 195 ? 16.91609 -19.06438 41.09464 1.000 22.38001 176 ALA B C 1
ATOM 7884 O O . ALA B 1 195 ? 18.05277 -18.97060 41.56053 1.000 25.71068 176 ALA B O 1
ATOM 7891 N N . VAL B 1 196 ? 16.32518 -20.25133 40.95542 1.000 26.70367 177 VAL B N 1
ATOM 7892 C CA . VAL B 1 196 ? 16.90407 -21.42303 41.62089 1.000 31.00568 177 VAL B CA 1
ATOM 7893 C C . VAL B 1 196 ? 17.50163 -22.49386 40.70102 1.000 27.58982 177 VAL B C 1
ATOM 7894 O O . VAL B 1 196 ? 18.71582 -22.72618 40.72664 1.000 29.62337 177 VAL B O 1
ATOM 7907 N N . ILE B 1 197 ? 16.68993 -23.14346 39.87271 1.000 26.49757 178 ILE B N 1
ATOM 7908 C CA . ILE B 1 197 ? 17.11642 -24.31632 39.10832 1.000 27.47073 178 ILE B CA 1
ATOM 7909 C C . ILE B 1 197 ? 17.74402 -23.84559 37.78376 1.000 30.15345 178 ILE B C 1
ATOM 7910 O O . ILE B 1 197 ? 17.00020 -23.39224 36.89668 1.000 28.87028 178 ILE B O 1
ATOM 7926 N N . PRO B 1 198 ? 19.04504 -24.07755 37.56102 1.000 30.93954 179 PRO B N 1
ATOM 7927 C CA . PRO B 1 198 ? 19.67790 -23.60515 36.30487 1.000 28.17522 179 PRO B CA 1
ATOM 7928 C C . PRO B 1 198 ? 19.14114 -24.20608 35.00615 1.000 30.53664 179 PRO B C 1
ATOM 7929 O O . PRO B 1 198 ? 18.86466 -23.45285 34.05748 1.000 29.82982 179 PRO B O 1
ATOM 7940 N N . THR B 1 199 ? 19.00699 -25.53203 34.90012 1.000 21.70266 180 THR B N 1
ATOM 7941 C CA . THR B 1 199 ? 18.41365 -26.14109 33.70669 1.000 26.38821 180 THR B CA 1
ATOM 7942 C C . THR B 1 199 ? 17.43325 -27.23040 34.10354 1.000 30.33011 180 THR B C 1
ATOM 7943 O O . THR B 1 199 ? 17.80484 -28.40500 34.21365 1.000 34.32885 180 THR B O 1
ATOM 7954 N N . PRO B 1 200 ? 16.16239 -26.88664 34.29322 1.000 28.17848 181 PRO B N 1
ATOM 7955 C CA . PRO B 1 200 ? 15.19111 -27.90642 34.70043 1.000 25.25089 181 PRO B CA 1
ATOM 7956 C C . PRO B 1 200 ? 15.10664 -29.03739 33.69554 1.000 32.46608 181 PRO B C 1
ATOM 7957 O O . PRO B 1 200 ? 14.99057 -28.79920 32.49337 1.000 32.86347 181 PRO B O 1
ATOM 7968 N N . THR B 1 201 ? 15.10861 -30.28306 34.20762 1.000 31.25571 182 THR B N 1
ATOM 7969 C CA . THR B 1 201 ? 14.66277 -31.42157 33.41139 1.000 29.80178 182 THR B CA 1
ATOM 7970 C C . THR B 1 201 ? 13.17837 -31.26648 33.09067 1.000 23.91125 182 THR B C 1
ATOM 7971 O O . THR B 1 201 ? 12.48846 -30.39654 33.62499 1.000 29.14881 182 THR B O 1
ATOM 7982 N N . ALA B 1 202 ? 12.66795 -32.15755 32.24190 1.000 25.73191 183 ALA B N 1
ATOM 7983 C CA . ALA B 1 202 ? 11.26382 -32.07368 31.86676 1.000 28.83034 183 ALA B CA 1
ATOM 7984 C C . ALA B 1 202 ? 10.38694 -32.31382 33.07593 1.000 27.89444 183 ALA B C 1
ATOM 7985 O O . ALA B 1 202 ? 9.36285 -31.64744 33.26447 1.000 25.92826 183 ALA B O 1
ATOM 7992 N N . GLU B 1 203 ? 10.77490 -33.28217 33.90436 1.000 30.48384 184 GLU B N 1
ATOM 7993 C CA . GLU B 1 203 ? 10.06093 -33.52612 35.15289 1.000 33.69503 184 GLU B CA 1
ATOM 7994 C C . GLU B 1 203 ? 10.11982 -32.31015 36.06991 1.000 26.39846 184 GLU B C 1
ATOM 7995 O O . GLU B 1 203 ? 9.11336 -31.92369 36.67456 1.000 24.26172 184 GLU B O 1
ATOM 8007 N N . GLN B 1 204 ? 11.28815 -31.68252 36.17410 1.000 21.83992 185 GLN B N 1
ATOM 8008 C CA . GLN B 1 204 ? 11.40906 -30.48763 36.99492 1.000 25.84485 185 GLN B CA 1
ATOM 8009 C C . GLN B 1 204 ? 10.60829 -29.31346 36.44247 1.000 28.71447 185 GLN B C 1
ATOM 8010 O O . GLN B 1 204 ? 10.08680 -28.50062 37.21777 1.000 25.54757 185 GLN B O 1
ATOM 8024 N N . LEU B 1 205 ? 10.55406 -29.15486 35.12297 1.000 25.83906 186 LEU B N 1
ATOM 8025 C CA . LEU B 1 205 ? 9.76380 -28.06938 34.55439 1.000 23.91808 186 LEU B CA 1
ATOM 8026 C C . LEU B 1 205 ? 8.28215 -28.26913 34.85254 1.000 22.11511 186 LEU B C 1
ATOM 8027 O O . LEU B 1 205 ? 7.54619 -27.31089 35.08413 1.000 19.65745 186 LEU B O 1
ATOM 8043 N N . ALA B 1 206 ? 7.81025 -29.50653 34.75458 1.000 23.70219 187 ALA B N 1
ATOM 8044 C CA . ALA B 1 206 ? 6.43605 -29.78208 35.11456 1.000 22.49739 187 ALA B CA 1
ATOM 8045 C C . ALA B 1 206 ? 6.19008 -29.44462 36.59122 1.000 27.45792 187 ALA B C 1
ATOM 8046 O O . ALA B 1 206 ? 5.13234 -28.90595 36.92853 1.000 26.02009 187 ALA B O 1
ATOM 8053 N N . ASP B 1 207 ? 7.15261 -29.76218 37.47559 1.000 26.83106 188 ASP B N 1
ATOM 8054 C CA . ASP B 1 207 ? 7.01305 -29.41841 38.89578 1.000 27.36604 188 ASP B CA 1
ATOM 8055 C C . ASP B 1 207 ? 6.95473 -27.90931 39.09047 1.000 27.66475 188 ASP B C 1
ATOM 8056 O O . ASP B 1 207 ? 6.12782 -27.38832 39.84731 1.000 27.61742 188 ASP B O 1
ATOM 8065 N N . ILE B 1 208 ? 7.86369 -27.19037 38.41969 1.000 25.54213 189 ILE B N 1
ATOM 8066 C CA . ILE B 1 208 ? 7.84969 -25.73131 38.48499 1.000 29.91541 189 ILE B CA 1
ATOM 8067 C C . ILE B 1 208 ? 6.48245 -25.19472 38.07165 1.000 23.58289 189 ILE B C 1
ATOM 8068 O O . ILE B 1 208 ? 5.95666 -24.26546 38.69156 1.000 20.96876 189 ILE B O 1
ATOM 8084 N N . ALA B 1 209 ? 5.88632 -25.76108 37.01390 1.000 26.96713 190 ALA B N 1
ATOM 8085 C CA . ALA B 1 209 ? 4.56476 -25.30077 36.58719 1.000 23.67430 190 ALA B CA 1
ATOM 8086 C C . ALA B 1 209 ? 3.52575 -25.53464 37.67794 1.000 26.25228 190 ALA B C 1
ATOM 8087 O O . ALA B 1 209 ? 2.65760 -24.68408 37.91131 1.000 23.17378 190 ALA B O 1
ATOM 8094 N N . CYS B 1 210 ? 3.56576 -26.70729 38.31161 1.000 26.90281 191 CYS B N 1
ATOM 8095 C CA . CYS B 1 210 ? 2.62772 -26.99648 39.39328 1.000 30.55490 191 CYS B CA 1
ATOM 8096 C C . CYS B 1 210 ? 2.80669 -26.02223 40.54896 1.000 26.01967 191 CYS B C 1
ATOM 8097 O O . CYS B 1 210 ? 1.83130 -25.49001 41.08945 1.000 24.25272 191 CYS B O 1
ATOM 8105 N N . SER B 1 211 ? 4.05096 -25.77963 40.94463 1.000 26.03459 192 SER B N 1
ATOM 8106 C CA . SER B 1 211 ? 4.29271 -24.88867 42.07758 1.000 25.29180 192 SER B CA 1
ATOM 8107 C C . SER B 1 211 ? 3.96193 -23.44102 41.71966 1.000 26.45190 192 SER B C 1
ATOM 8108 O O . SER B 1 211 ? 3.49374 -22.66933 42.55253 1.000 23.05996 192 SER B O 1
ATOM 8116 N N . ALA B 1 212 ? 4.23240 -23.04187 40.47044 1.000 22.60938 193 ALA B N 1
ATOM 8117 C CA . ALA B 1 212 ? 3.92195 -21.68216 40.06814 1.000 19.77744 193 ALA B CA 1
ATOM 8118 C C . ALA B 1 212 ? 2.41508 -21.46743 40.01954 1.000 18.73219 193 ALA B C 1
ATOM 8119 O O . ALA B 1 212 ? 1.92963 -20.36300 40.28812 1.000 22.61932 193 ALA B O 1
ATOM 8126 N N . ALA B 1 213 ? 1.66650 -22.49928 39.67304 1.000 20.29710 194 ALA B N 1
ATOM 8127 C CA . ALA B 1 213 ? 0.21895 -22.37661 39.70457 1.000 18.96998 194 ALA B CA 1
ATOM 8128 C C . ALA B 1 213 ? -0.28807 -22.21090 41.14582 1.000 23.16674 194 ALA B C 1
ATOM 8129 O O . ALA B 1 213 ? -1.22181 -21.44751 41.40144 1.000 23.92765 194 ALA B O 1
ATOM 8136 N N . GLU B 1 214 ? 0.30719 -22.94220 42.08269 1.000 25.86523 195 GLU B N 1
ATOM 8137 C CA . GLU B 1 214 ? -0.00506 -22.74172 43.50179 1.000 27.64361 195 GLU B CA 1
ATOM 8138 C C . GLU B 1 214 ? 0.29029 -21.30516 43.91586 1.000 32.04317 195 GLU B C 1
ATOM 8139 O O . GLU B 1 214 ? -0.52465 -20.64985 44.59697 1.000 25.95572 195 GLU B O 1
ATOM 8151 N N . SER B 1 215 ? 1.45192 -20.77672 43.49103 1.000 24.24770 196 SER B N 1
ATOM 8152 C CA . SER B 1 215 ? 1.80220 -19.42488 43.90836 1.000 26.30247 196 SER B CA 1
ATOM 8153 C C . SER B 1 215 ? 0.87172 -18.39740 43.27981 1.000 27.92077 196 SER B C 1
ATOM 8154 O O . SER B 1 215 ? 0.54160 -17.40053 43.91870 1.000 25.44593 196 SER B O 1
ATOM 8162 N N . CYS B 1 216 ? 0.44057 -18.61352 42.02313 1.000 23.21164 197 CYS B N 1
ATOM 8163 C CA . CYS B 1 216 ? -0.56106 -17.73149 41.42788 1.000 26.29181 197 CYS B CA 1
ATOM 8164 C C . CYS B 1 216 ? -1.80135 -17.61870 42.32012 1.000 27.45237 197 CYS B C 1
ATOM 8165 O O . CYS B 1 216 ? -2.27356 -16.51735 42.61313 1.000 25.19745 197 CYS B O 1
ATOM 8173 N N . ARG B 1 217 ? -2.34247 -18.75665 42.75672 1.000 21.78852 198 ARG B N 1
ATOM 8174 C CA . ARG B 1 217 ? -3.52688 -18.71327 43.62011 1.000 31.24670 198 ARG B CA 1
ATOM 8175 C C . ARG B 1 217 ? -3.24876 -17.94081 44.90144 1.000 25.21617 198 ARG B C 1
ATOM 8176 O O . ARG B 1 217 ? -4.05214 -17.09601 45.31776 1.000 27.09997 198 ARG B O 1
ATOM 8197 N N . THR B 1 218 ? -2.09126 -18.17794 45.51764 1.000 28.24071 199 THR B N 1
ATOM 8198 C CA . THR B 1 218 ? -1.81573 -17.56780 46.81242 1.000 28.86856 199 THR B CA 1
ATOM 8199 C C . THR B 1 218 ? -1.58187 -16.06982 46.67408 1.000 37.96150 199 THR B C 1
ATOM 8200 O O . THR B 1 218 ? -2.12709 -15.27823 47.45967 1.000 29.67717 199 THR B O 1
ATOM 8211 N N . PHE B 1 219 ? -0.80717 -15.64926 45.66524 1.000 31.03085 200 PHE B N 1
ATOM 8212 C CA . PHE B 1 219 ? -0.27492 -14.28707 45.64136 1.000 28.54583 200 PHE B CA 1
ATOM 8213 C C . PHE B 1 219 ? -1.07143 -13.32666 44.77389 1.000 34.05272 200 PHE B C 1
ATOM 8214 O O . PHE B 1 219 ? -1.13272 -12.13183 45.08586 1.000 34.60747 200 PHE B O 1
ATOM 8231 N N . ILE B 1 220 ? -1.65204 -13.81545 43.68501 1.000 32.06764 201 ILE B N 1
ATOM 8232 C CA . ILE B 1 220 ? -2.46934 -13.01325 42.79163 1.000 33.89172 201 ILE B CA 1
ATOM 8233 C C . ILE B 1 220 ? -3.95006 -13.19262 43.08110 1.000 34.15295 201 ILE B C 1
ATOM 8234 O O . ILE B 1 220 ? -4.73797 -12.26315 42.91980 1.000 37.55330 201 ILE B O 1
ATOM 8250 N N . GLY B 1 221 ? -4.33866 -14.40059 43.45152 1.000 33.09353 202 GLY B N 1
ATOM 8251 C CA . GLY B 1 221 ? -5.70257 -14.67172 43.81576 1.000 34.70703 202 GLY B CA 1
ATOM 8252 C C . GLY B 1 221 ? -6.62369 -15.01912 42.67717 1.000 41.27865 202 GLY B C 1
ATOM 8253 O O . GLY B 1 221 ? -7.84436 -15.05354 42.88696 1.000 42.49829 202 GLY B O 1
ATOM 8257 N N . GLU B 1 222 ? -6.09564 -15.29439 41.48453 1.000 40.66719 203 GLU B N 1
ATOM 8258 C CA . GLU B 1 222 ? -6.91428 -15.74929 40.36351 1.000 35.94963 203 GLU B CA 1
ATOM 8259 C C . GLU B 1 222 ? -6.49113 -17.14921 39.92865 1.000 34.77962 203 GLU B C 1
ATOM 8260 O O . GLU B 1 222 ? -5.40245 -17.62269 40.25363 1.000 32.86103 203 GLU B O 1
ATOM 8272 N N . GLU B 1 223 ? -7.41162 -17.82784 39.24321 1.000 28.61011 204 GLU B N 1
ATOM 8273 C CA . GLU B 1 223 ? -7.15297 -19.10801 38.60502 1.000 40.90775 204 GLU B CA 1
ATOM 8274 C C . GLU B 1 223 ? -5.84502 -19.03285 37.80922 1.000 35.25840 204 GLU B C 1
ATOM 8275 O O . GLU B 1 223 ? -5.64410 -18.07545 37.04708 1.000 33.57226 204 GLU B O 1
ATOM 8287 N N . PRO B 1 224 ? -4.95856 -20.01297 37.92940 1.000 28.12476 205 PRO B N 1
ATOM 8288 C CA . PRO B 1 224 ? -3.72096 -19.97407 37.14258 1.000 29.26700 205 PRO B CA 1
ATOM 8289 C C . PRO B 1 224 ? -3.93531 -20.48203 35.71853 1.000 26.47461 205 PRO B C 1
ATOM 8290 O O . PRO B 1 224 ? -4.54012 -21.52807 35.49275 1.000 25.63171 205 PRO B O 1
ATOM 8301 N N . THR B 1 225 ? -3.43484 -19.72277 34.75287 1.000 27.56033 206 THR B N 1
ATOM 8302 C CA . THR B 1 225 ? -3.33634 -20.16760 33.35450 1.000 26.31433 206 THR B CA 1
ATOM 8303 C C . THR B 1 225 ? -1.86629 -20.05265 32.99225 1.000 21.26518 206 THR B C 1
ATOM 8304 O O . THR B 1 225 ? -1.30205 -18.94357 32.98300 1.000 23.98478 206 THR B O 1
ATOM 8315 N N . VAL B 1 226 ? -1.25171 -21.19160 32.72571 1.000 22.44744 207 VAL B N 1
ATOM 8316 C CA . VAL B 1 226 ? 0.19190 -21.33852 32.68229 1.000 23.41855 207 VAL B CA 1
ATOM 8317 C C . VAL B 1 226 ? 0.64049 -21.54812 31.24191 1.000 27.37034 207 VAL B C 1
ATOM 8318 O O . VAL B 1 226 ? 0.17389 -22.47733 30.56785 1.000 23.54590 207 VAL B O 1
ATOM 8331 N N . ALA B 1 227 ? 1.59516 -20.72330 30.80218 1.000 23.97964 208 ALA B N 1
ATOM 8332 C CA . ALA B 1 227 ? 2.27966 -20.88908 29.52126 1.000 26.94252 208 ALA B CA 1
ATOM 8333 C C . ALA B 1 227 ? 3.69996 -21.35717 29.80440 1.000 22.51921 208 ALA B C 1
ATOM 8334 O O . ALA B 1 227 ? 4.43587 -20.67534 30.52984 1.000 21.74812 208 ALA B O 1
ATOM 8341 N N . LEU B 1 228 ? 4.07639 -22.52022 29.25159 1.000 21.30690 209 LEU B N 1
ATOM 8342 C CA . LEU B 1 228 ? 5.46756 -22.96868 29.26084 1.000 21.20339 209 LEU B CA 1
ATOM 8343 C C . LEU B 1 228 ? 6.15961 -22.43357 28.01122 1.000 23.97488 209 LEU B C 1
ATOM 8344 O O . LEU B 1 228 ? 5.85686 -22.85954 26.86293 1.000 22.20680 209 LEU B O 1
ATOM 8360 N N . LEU B 1 229 ? 7.12768 -21.53985 28.22683 1.000 23.10272 210 LEU B N 1
ATOM 8361 C CA . LEU B 1 229 ? 7.69025 -20.71708 27.16166 1.000 20.83079 210 LEU B CA 1
ATOM 8362 C C . LEU B 1 229 ? 8.89882 -21.33084 26.46647 1.000 19.29499 210 LEU B C 1
ATOM 8363 O O . LEU B 1 229 ? 9.59794 -22.19876 27.01151 1.000 18.64194 210 LEU B O 1
ATOM 8379 N N . SER B 1 230 ? 9.16443 -20.81903 25.24738 1.000 20.76086 211 SER B N 1
ATOM 8380 C CA . SER B 1 230 ? 10.25535 -21.24350 24.36975 1.000 25.05726 211 SER B CA 1
ATOM 8381 C C . SER B 1 230 ? 10.41517 -20.20352 23.25698 1.000 25.00732 211 SER B C 1
ATOM 8382 O O . SER B 1 230 ? 9.62018 -19.25721 23.14176 1.000 21.36398 211 SER B O 1
ATOM 8390 N N . TYR B 1 231 ? 11.47626 -20.35555 22.46438 1.000 19.76451 212 TYR B N 1
ATOM 8391 C CA . TYR B 1 231 ? 11.54577 -19.60343 21.21661 1.000 20.50571 212 TYR B CA 1
ATOM 8392 C C . TYR B 1 231 ? 10.69867 -20.24664 20.11991 1.000 20.38477 212 TYR B C 1
ATOM 8393 O O . TYR B 1 231 ? 10.50364 -19.64400 19.05638 1.000 23.49685 212 TYR B O 1
ATOM 8411 N N . SER B 1 232 ? 10.17679 -21.44207 20.37285 1.000 19.92394 213 SER B N 1
ATOM 8412 C CA . SER B 1 232 ? 9.34221 -22.19730 19.45588 1.000 22.89394 213 SER B CA 1
ATOM 8413 C C . SER B 1 232 ? 7.90612 -22.16665 19.95421 1.000 25.40443 213 SER B C 1
ATOM 8414 O O . SER B 1 232 ? 7.65491 -22.08167 21.16373 1.000 21.81075 213 SER B O 1
ATOM 8422 N N . THR B 1 233 ? 6.95942 -22.15225 19.00623 1.000 22.10087 214 THR B N 1
ATOM 8423 C CA . THR B 1 233 ? 5.53100 -22.26348 19.29248 1.000 23.98350 214 THR B CA 1
ATOM 8424 C C . THR B 1 233 ? 5.00175 -23.50791 18.58490 1.000 31.27655 214 THR B C 1
ATOM 8425 O O . THR B 1 233 ? 5.00728 -23.57287 17.33590 1.000 25.39393 214 THR B O 1
ATOM 8436 N N . LYS B 1 234 ? 4.57867 -24.48947 19.37157 1.000 27.50605 215 LYS B N 1
ATOM 8437 C CA . LYS B 1 234 ? 3.88684 -25.69549 18.88371 1.000 29.57608 215 LYS B CA 1
ATOM 8438 C C . LYS B 1 234 ? 4.54650 -26.25670 17.63283 1.000 32.79283 215 LYS B C 1
ATOM 8439 O O . LYS B 1 234 ? 3.91297 -26.48274 16.60692 1.000 31.64242 215 LYS B O 1
ATOM 8458 N N . GLY B 1 235 ? 5.85739 -26.45201 17.71420 1.000 35.41060 216 GLY B N 1
ATOM 8459 C CA . GLY B 1 235 ? 6.59595 -27.10439 16.66454 1.000 32.28068 216 GLY B CA 1
ATOM 8460 C C . GLY B 1 235 ? 7.37540 -26.20156 15.74084 1.000 30.15106 216 GLY B C 1
ATOM 8461 O O . GLY B 1 235 ? 8.16506 -26.71588 14.94816 1.000 31.52493 216 GLY B O 1
ATOM 8465 N N . SER B 1 236 ? 7.20706 -24.87631 15.83058 1.000 30.96352 217 SER B N 1
ATOM 8466 C CA . SER B 1 236 ? 7.78925 -23.97774 14.83288 1.000 29.41558 217 SER B CA 1
ATOM 8467 C C . SER B 1 236 ? 9.31087 -24.00614 14.84510 1.000 32.59546 217 SER B C 1
ATOM 8468 O O . SER B 1 236 ? 9.94805 -23.69467 13.83120 1.000 27.61017 217 SER B O 1
ATOM 8476 N N . GLY B 1 237 ? 9.92353 -24.33472 15.97074 1.000 27.42787 218 GLY B N 1
ATOM 8477 C CA . GLY B 1 237 ? 11.36928 -24.41925 15.97638 1.000 26.84018 218 GLY B CA 1
ATOM 8478 C C . GLY B 1 237 ? 11.93266 -25.78759 15.67040 1.000 25.50328 218 GLY B C 1
ATOM 8479 O O . GLY B 1 237 ? 13.14301 -26.00080 15.83170 1.000 30.18186 218 GLY B O 1
ATOM 8483 N N . GLY B 1 238 ? 11.09533 -26.72627 15.25278 1.000 33.60482 219 GLY B N 1
ATOM 8484 C CA . GLY B 1 238 ? 11.56053 -28.04201 14.83885 1.000 38.31184 219 GLY B CA 1
ATOM 8485 C C . GLY B 1 238 ? 11.46488 -29.05110 15.96006 1.000 40.67411 219 GLY B C 1
ATOM 8486 O O . GLY B 1 238 ? 10.82899 -28.82315 16.99360 1.000 36.83302 219 GLY B O 1
ATOM 8490 N N . ASP B 1 239 ? 12.13930 -30.18799 15.75533 1.000 42.36016 220 ASP B N 1
ATOM 8491 C CA . ASP B 1 239 ? 12.01658 -31.32514 16.66086 1.000 36.46635 220 ASP B CA 1
ATOM 8492 C C . ASP B 1 239 ? 13.36299 -31.87215 17.08831 1.000 34.24344 220 ASP B C 1
ATOM 8493 O O . ASP B 1 239 ? 13.41910 -32.97415 17.64542 1.000 41.74312 220 ASP B O 1
ATOM 8502 N N . SER B 1 240 ? 14.44108 -31.14690 16.82031 1.000 36.60581 221 SER B N 1
ATOM 8503 C CA . SER B 1 240 ? 15.78088 -31.60063 17.15345 1.000 35.99022 221 SER B CA 1
ATOM 8504 C C . SER B 1 240 ? 16.38554 -30.90102 18.36072 1.000 37.80504 221 SER B C 1
ATOM 8505 O O . SER B 1 240 ? 17.15781 -31.53413 19.08969 1.000 38.93876 221 SER B O 1
ATOM 8513 N N . ASP B 1 241 ? 16.07089 -29.62459 18.60959 1.000 33.36430 222 ASP B N 1
ATOM 8514 C CA . ASP B 1 241 ? 16.71675 -28.89264 19.69584 1.000 33.62934 222 ASP B CA 1
ATOM 8515 C C . ASP B 1 241 ? 16.23870 -29.46638 21.02823 1.000 34.24741 222 ASP B C 1
ATOM 8516 O O . ASP B 1 241 ? 15.03525 -29.45454 21.32341 1.000 32.47472 222 ASP B O 1
ATOM 8525 N N . GLU B 1 242 ? 17.18670 -29.96247 21.82891 1.000 32.58924 223 GLU B N 1
ATOM 8526 C CA . GLU B 1 242 ? 16.83025 -30.58573 23.09923 1.000 39.31138 223 GLU B CA 1
ATOM 8527 C C . GLU B 1 242 ? 16.09065 -29.62171 24.01960 1.000 38.13301 223 GLU B C 1
ATOM 8528 O O . GLU B 1 242 ? 15.20143 -30.04484 24.76915 1.000 35.84266 223 GLU B O 1
ATOM 8540 N N . ASN B 1 243 ? 16.43377 -28.32945 23.97949 1.000 32.83057 224 ASN B N 1
ATOM 8541 C CA . ASN B 1 243 ? 15.71078 -27.36186 24.79795 1.000 32.98767 224 ASN B CA 1
ATOM 8542 C C . ASN B 1 243 ? 14.25647 -27.23274 24.37730 1.000 28.39368 224 ASN B C 1
ATOM 8543 O O . ASN B 1 243 ? 13.39845 -26.95838 25.22274 1.000 37.05316 224 ASN B O 1
ATOM 8554 N N . ILE B 1 244 ? 13.94226 -27.41534 23.08570 1.000 31.73005 225 ILE B N 1
ATOM 8555 C CA . ILE B 1 244 ? 12.53521 -27.40408 22.69652 1.000 28.81250 225 ILE B CA 1
ATOM 8556 C C . ILE B 1 244 ? 11.84822 -28.64994 23.23898 1.000 32.11044 225 ILE B C 1
ATOM 8557 O O . ILE B 1 244 ? 10.72539 -28.58966 23.75309 1.000 32.11558 225 ILE B O 1
ATOM 8573 N N . LEU B 1 245 ? 12.51373 -29.80449 23.11393 1.000 31.90050 226 LEU B N 1
ATOM 8574 C CA . LEU B 1 245 ? 11.90177 -31.06865 23.50341 1.000 37.32947 226 LEU B CA 1
ATOM 8575 C C . LEU B 1 245 ? 11.69625 -31.14423 25.01565 1.000 29.94521 226 LEU B C 1
ATOM 8576 O O . LEU B 1 245 ? 10.67786 -31.66041 25.47677 1.000 34.58148 226 LEU B O 1
ATOM 8592 N N . ARG B 1 246 ? 12.63778 -30.61158 25.79682 1.000 31.95260 227 ARG B N 1
ATOM 8593 C CA . ARG B 1 246 ? 12.45534 -30.52871 27.24965 1.000 34.67753 227 ARG B CA 1
ATOM 8594 C C . ARG B 1 246 ? 11.14623 -29.83153 27.60926 1.000 36.24175 227 ARG B C 1
ATOM 8595 O O . ARG B 1 246 ? 10.40603 -30.27974 28.49843 1.000 31.81105 227 ARG B O 1
ATOM 8616 N N . VAL B 1 247 ? 10.84647 -28.70994 26.94849 1.000 30.19097 228 VAL B N 1
ATOM 8617 C CA . VAL B 1 247 ? 9.60706 -28.00196 27.25177 1.000 21.21823 228 VAL B CA 1
ATOM 8618 C C . VAL B 1 247 ? 8.39823 -28.81393 26.79574 1.000 26.56894 228 VAL B C 1
ATOM 8619 O O . VAL B 1 247 ? 7.40526 -28.94616 27.53508 1.000 23.94227 228 VAL B O 1
ATOM 8632 N N . ARG B 1 248 ? 8.46443 -29.40196 25.58963 1.000 26.41051 229 ARG B N 1
ATOM 8633 C CA . ARG B 1 248 ? 7.35028 -30.19388 25.07399 1.000 25.08200 229 ARG B CA 1
ATOM 8634 C C . ARG B 1 248 ? 7.09819 -31.41600 25.93944 1.000 24.33634 229 ARG B C 1
ATOM 8635 O O . ARG B 1 248 ? 5.94956 -31.78891 26.19024 1.000 26.09392 229 ARG B O 1
ATOM 8656 N N . GLU B 1 249 ? 8.17211 -32.07077 26.36718 1.000 27.23207 230 GLU B N 1
ATOM 8657 C CA . GLU B 1 249 ? 8.06791 -33.19257 27.28938 1.000 34.02608 230 GLU B CA 1
ATOM 8658 C C . GLU B 1 249 ? 7.36490 -32.78104 28.58242 1.000 32.23787 230 GLU B C 1
ATOM 8659 O O . GLU B 1 249 ? 6.46662 -33.47925 29.06057 1.000 29.97166 230 GLU B O 1
ATOM 8671 N N . ALA B 1 250 ? 7.74744 -31.63578 29.16390 1.000 34.37347 231 ALA B N 1
ATOM 8672 C CA . ALA B 1 250 ? 7.10354 -31.20934 30.40742 1.000 27.85494 231 ALA B CA 1
ATOM 8673 C C . ALA B 1 250 ? 5.61204 -31.01591 30.21110 1.000 31.04700 231 ALA B C 1
ATOM 8674 O O . ALA B 1 250 ? 4.81100 -31.29694 31.10799 1.000 26.00479 231 ALA B O 1
ATOM 8681 N N . VAL B 1 251 ? 5.21582 -30.54856 29.03332 1.000 29.81601 232 VAL B N 1
ATOM 8682 C CA . VAL B 1 251 ? 3.80060 -30.39625 28.75137 1.000 28.27951 232 VAL B CA 1
ATOM 8683 C C . VAL B 1 251 ? 3.11678 -31.76044 28.70760 1.000 30.72405 232 VAL B C 1
ATOM 8684 O O . VAL B 1 251 ? 2.02186 -31.93390 29.25716 1.000 26.51070 232 VAL B O 1
ATOM 8697 N N . ARG B 1 252 ? 3.73647 -32.73679 28.03215 1.000 28.16695 233 ARG B N 1
ATOM 8698 C CA . ARG B 1 252 ? 3.19641 -34.09851 28.02800 1.000 36.42831 233 ARG B CA 1
ATOM 8699 C C . ARG B 1 252 ? 3.07469 -34.61467 29.46511 1.000 32.28552 233 ARG B C 1
ATOM 8700 O O . ARG B 1 252 ? 2.05202 -35.19976 29.84839 1.000 32.32114 233 ARG B O 1
ATOM 8721 N N . ILE B 1 253 ? 4.09746 -34.36178 30.28524 1.000 32.94125 234 ILE B N 1
ATOM 8722 C CA . ILE B 1 253 ? 4.05819 -34.80859 31.67654 1.000 31.81028 234 ILE B CA 1
ATOM 8723 C C . ILE B 1 253 ? 2.88885 -34.17656 32.42061 1.000 32.15289 234 ILE B C 1
ATOM 8724 O O . ILE B 1 253 ? 2.16164 -34.85740 33.14326 1.000 34.12875 234 ILE B O 1
ATOM 8740 N N . LEU B 1 254 ? 2.65656 -32.87961 32.23325 1.000 29.75080 235 LEU B N 1
ATOM 8741 C CA . LEU B 1 254 ? 1.51844 -32.25744 32.89959 1.000 29.39744 235 LEU B CA 1
ATOM 8742 C C . LEU B 1 254 ? 0.19504 -32.89276 32.47722 1.000 35.53205 235 LEU B C 1
ATOM 8743 O O . LEU B 1 254 ? -0.71599 -33.04974 33.29759 1.000 32.90945 235 LEU B O 1
ATOM 8759 N N . HIS B 1 255 ? 0.05853 -33.26598 31.20345 1.000 37.08599 236 HIS B N 1
ATOM 8760 C CA . HIS B 1 255 ? -1.15978 -33.96698 30.78245 1.000 37.58555 236 HIS B CA 1
ATOM 8761 C C . HIS B 1 255 ? -1.28863 -35.30969 31.49749 1.000 29.41037 236 HIS B C 1
ATOM 8762 O O . HIS B 1 255 ? -2.34560 -35.63687 32.04016 1.000 37.74288 236 HIS B O 1
ATOM 8776 N N . GLU B 1 256 ? -0.19557 -36.08036 31.53410 1.000 31.23607 237 GLU B N 1
ATOM 8777 C CA . GLU B 1 256 ? -0.18581 -37.37190 32.20595 1.000 38.12407 237 GLU B CA 1
ATOM 8778 C C . GLU B 1 256 ? -0.56648 -37.24967 33.67148 1.000 40.64878 237 GLU B C 1
ATOM 8779 O O . GLU B 1 256 ? -1.31838 -38.08037 34.18810 1.000 38.82889 237 GLU B O 1
ATOM 8791 N N . ARG B 1 257 ? -0.03381 -36.24354 34.36861 1.000 35.69270 238 ARG B N 1
ATOM 8792 C CA . ARG B 1 257 ? -0.40577 -36.03402 35.76448 1.000 34.80217 238 ARG B CA 1
ATOM 8793 C C . ARG B 1 257 ? -1.85993 -35.62801 35.94007 1.000 35.69151 238 ARG B C 1
ATOM 8794 O O . ARG B 1 257 ? -2.34432 -35.58246 37.06801 1.000 36.35199 238 ARG B O 1
ATOM 8815 N N . ARG B 1 258 ? -2.56207 -35.27906 34.86672 1.000 36.33079 239 ARG B N 1
ATOM 8816 C CA . ARG B 1 258 ? -3.93563 -34.80875 34.99957 1.000 34.40373 239 ARG B CA 1
ATOM 8817 C C . ARG B 1 258 ? -4.04136 -33.67582 36.02761 1.000 39.85005 239 ARG B C 1
ATOM 8818 O O . ARG B 1 258 ? -4.85935 -33.72184 36.95452 1.000 36.64988 239 ARG B O 1
ATOM 8839 N N . VAL B 1 259 ? -3.20417 -32.63489 35.85631 1.000 26.98815 240 VAL B N 1
ATOM 8840 C CA . VAL B 1 259 ? -3.23641 -31.48694 36.77046 1.000 27.57719 240 VAL B CA 1
ATOM 8841 C C . VAL B 1 259 ? -4.53045 -30.72016 36.56358 1.000 32.82359 240 VAL B C 1
ATOM 8842 O O . VAL B 1 259 ? -5.20014 -30.85509 35.54595 1.000 33.94011 240 VAL B O 1
ATOM 8855 N N . ASP B 1 260 ? -4.88982 -29.89664 37.54444 1.000 28.45019 241 ASP B N 1
ATOM 8856 C CA . ASP B 1 260 ? -6.19459 -29.24893 37.52643 1.000 33.99407 241 ASP B CA 1
ATOM 8857 C C . ASP B 1 260 ? -6.15462 -27.80798 37.04662 1.000 41.45168 241 ASP B C 1
ATOM 8858 O O . ASP B 1 260 ? -7.19218 -27.13462 37.06861 1.000 41.49782 241 ASP B O 1
ATOM 8867 N N . PHE B 1 261 ? -5.00326 -27.31783 36.59067 1.000 30.04147 242 PHE B N 1
ATOM 8868 C CA . PHE B 1 261 ? -4.91789 -25.96056 36.07838 1.000 28.45961 242 PHE B CA 1
ATOM 8869 C C . PHE B 1 261 ? -4.75373 -26.02207 34.56682 1.000 25.93485 242 PHE B C 1
ATOM 8870 O O . PHE B 1 261 ? -4.32486 -27.03227 34.02163 1.000 27.72624 242 PHE B O 1
ATOM 8887 N N . THR B 1 262 ? -5.12097 -24.93822 33.91355 1.000 27.86376 243 THR B N 1
ATOM 8888 C CA . THR B 1 262 ? -4.97671 -24.81794 32.45946 1.000 29.34154 243 THR B CA 1
ATOM 8889 C C . THR B 1 262 ? -3.53638 -24.49454 32.10076 1.000 27.88114 243 THR B C 1
ATOM 8890 O O . THR B 1 262 ? -2.89970 -23.65293 32.74705 1.000 30.16015 243 THR B O 1
ATOM 8901 N N . PHE B 1 263 ? -3.01118 -25.19654 31.09771 1.000 29.15129 244 PHE B N 1
ATOM 8902 C CA . PHE B 1 263 ? -1.64130 -24.98831 30.65043 1.000 29.07492 244 PHE B CA 1
ATOM 8903 C C . PHE B 1 263 ? -1.51133 -25.28712 29.16344 1.000 31.69761 244 PHE B C 1
ATOM 8904 O O . PHE B 1 263 ? -2.36758 -25.92714 28.55503 1.000 25.62237 244 PHE B O 1
ATOM 8921 N N . ASP B 1 264 ? -0.40621 -24.83936 28.59207 1.000 26.55253 245 ASP B N 1
ATOM 8922 C CA . ASP B 1 264 ? -0.05184 -25.21178 27.23199 1.000 32.42591 245 ASP B CA 1
ATOM 8923 C C . ASP B 1 264 ? 1.39241 -24.78974 26.99178 1.000 28.11868 245 ASP B C 1
ATOM 8924 O O . ASP B 1 264 ? 1.94190 -23.92409 27.68977 1.000 22.73234 245 ASP B O 1
ATOM 8933 N N . GLY B 1 265 ? 2.01472 -25.47193 26.04272 1.000 25.17272 246 GLY B N 1
ATOM 8934 C CA . GLY B 1 265 ? 3.35958 -25.17937 25.57049 1.000 29.74561 246 GLY B CA 1
ATOM 8935 C C . GLY B 1 265 ? 3.69025 -26.16726 24.47206 1.000 28.06431 246 GLY B C 1
ATOM 8936 O O . GLY B 1 265 ? 2.88489 -27.04012 24.15832 1.000 27.47220 246 GLY B O 1
ATOM 8940 N N . GLU B 1 266 ? 4.89625 -26.03915 23.88978 1.000 22.94342 247 GLU B N 1
ATOM 8941 C CA . GLU B 1 266 ? 5.78621 -24.89326 24.11489 1.000 21.25852 247 GLU B CA 1
ATOM 8942 C C . GLU B 1 266 ? 5.22524 -23.68251 23.35854 1.000 24.08366 247 GLU B C 1
ATOM 8943 O O . GLU B 1 266 ? 4.73293 -23.82010 22.21827 1.000 26.95923 247 GLU B O 1
ATOM 8955 N N . LEU B 1 267 ? 5.31353 -22.50512 23.97302 1.000 20.38696 248 LEU B N 1
ATOM 8956 C CA . LEU B 1 267 ? 4.80077 -21.27819 23.38924 1.000 22.39960 248 LEU B CA 1
ATOM 8957 C C . LEU B 1 267 ? 5.82322 -20.15385 23.43912 1.000 26.20524 248 LEU B C 1
ATOM 8958 O O . LEU B 1 267 ? 6.48351 -19.94006 24.45997 1.000 19.84286 248 LEU B O 1
ATOM 8974 N N . GLN B 1 268 ? 5.93456 -19.41024 22.33041 1.000 21.94533 249 GLN B N 1
ATOM 8975 C CA . GLN B 1 268 ? 6.60135 -18.11767 22.40340 1.000 20.81257 249 GLN B CA 1
ATOM 8976 C C . GLN B 1 268 ? 5.80349 -17.15453 23.27519 1.000 17.14564 249 GLN B C 1
ATOM 8977 O O . GLN B 1 268 ? 4.60912 -17.33672 23.54851 1.000 22.50403 249 GLN B O 1
ATOM 8991 N N . LEU B 1 269 ? 6.49237 -16.11061 23.73065 1.000 21.68766 250 LEU B N 1
ATOM 8992 C CA . LEU B 1 269 ? 5.85965 -15.19671 24.68127 1.000 22.36047 250 LEU B CA 1
ATOM 8993 C C . LEU B 1 269 ? 4.68807 -14.45066 24.03309 1.000 25.51997 250 LEU B C 1
ATOM 8994 O O . LEU B 1 269 ? 3.64482 -14.25245 24.67246 1.000 19.29166 250 LEU B O 1
ATOM 9010 N N . ASP B 1 270 ? 4.83669 -14.02340 22.78061 1.000 26.26851 251 ASP B N 1
ATOM 9011 C CA . ASP B 1 270 ? 3.73358 -13.32310 22.13047 1.000 23.88645 251 ASP B CA 1
ATOM 9012 C C . ASP B 1 270 ? 2.55769 -14.26647 21.88437 1.000 20.87729 251 ASP B C 1
ATOM 9013 O O . ASP B 1 270 ? 1.39579 -13.87444 22.04463 1.000 23.99542 251 ASP B O 1
ATOM 9022 N N . ALA B 1 271 ? 2.82523 -15.52181 21.54222 1.000 21.76494 252 ALA B N 1
ATOM 9023 C CA . ALA B 1 271 ? 1.71597 -16.45450 21.40718 1.000 22.04811 252 ALA B CA 1
ATOM 9024 C C . ALA B 1 271 ? 1.03379 -16.69999 22.73733 1.000 23.34166 252 ALA B C 1
ATOM 9025 O O . ALA B 1 271 ? -0.17134 -16.95124 22.77670 1.000 24.02366 252 ALA B O 1
ATOM 9032 N N . ALA B 1 272 ? 1.78246 -16.63636 23.83479 1.000 24.98971 253 ALA B N 1
ATOM 9033 C CA . ALA B 1 272 ? 1.14634 -16.80871 25.13415 1.000 23.08070 253 ALA B CA 1
ATOM 9034 C C . ALA B 1 272 ? 0.23579 -15.63883 25.46759 1.000 24.28097 253 ALA B C 1
ATOM 9035 O O . ALA B 1 272 ? -0.87158 -15.83492 25.99508 1.000 24.88006 253 ALA B O 1
ATOM 9042 N N . LEU B 1 273 ? 0.69097 -14.40713 25.19233 1.000 21.16506 254 LEU B N 1
ATOM 9043 C CA . LEU B 1 273 ? 0.05743 -13.22796 25.74182 1.000 22.26964 254 LEU B CA 1
ATOM 9044 C C . LEU B 1 273 ? -0.83410 -12.46444 24.76661 1.000 28.41620 254 LEU B C 1
ATOM 9045 O O . LEU B 1 273 ? -1.62739 -11.63926 25.23475 1.000 26.80423 254 LEU B O 1
ATOM 9061 N N . VAL B 1 274 ? -0.73773 -12.71316 23.46363 1.000 28.30428 255 VAL B N 1
ATOM 9062 C CA . VAL B 1 274 ? -1.40470 -11.90743 22.45026 1.000 29.46508 255 VAL B CA 1
ATOM 9063 C C . VAL B 1 274 ? -2.34185 -12.79793 21.65157 1.000 28.98404 255 VAL B C 1
ATOM 9064 O O . VAL B 1 274 ? -1.92617 -13.50585 20.72624 1.000 25.74630 255 VAL B O 1
ATOM 9077 N N . PRO B 1 275 ? -3.63883 -12.74359 21.94235 1.000 29.12451 256 PRO B N 1
ATOM 9078 C CA . PRO B 1 275 ? -4.55536 -13.71658 21.33347 1.000 31.81853 256 PRO B CA 1
ATOM 9079 C C . PRO B 1 275 ? -4.59117 -13.69144 19.81174 1.000 29.36690 256 PRO B C 1
ATOM 9080 O O . PRO B 1 275 ? -4.76702 -14.75813 19.20763 1.000 31.87024 256 PRO B O 1
ATOM 9091 N N . LYS B 1 276 ? -4.44352 -12.52593 19.16124 1.000 31.58002 257 LYS B N 1
ATOM 9092 C CA . LYS B 1 276 ? -4.37974 -12.52625 17.69826 1.000 35.11999 257 LYS B CA 1
ATOM 9093 C C . LYS B 1 276 ? -3.26451 -13.44374 17.20909 1.000 38.75661 257 LYS B C 1
ATOM 9094 O O . LYS B 1 276 ? -3.40504 -14.10845 16.17688 1.000 32.41002 257 LYS B O 1
ATOM 9113 N N . ILE B 1 277 ? -2.13948 -13.48222 17.94023 1.000 31.33411 258 ILE B N 1
ATOM 9114 C CA . ILE B 1 277 ? -1.00659 -14.31338 17.53822 1.000 25.84124 258 ILE B CA 1
ATOM 9115 C C . ILE B 1 277 ? -1.24691 -15.75328 17.93130 1.000 26.39812 258 ILE B C 1
ATOM 9116 O O . ILE B 1 277 ? -0.95897 -16.67718 17.16194 1.000 26.19582 258 ILE B O 1
ATOM 9132 N N . THR B 1 278 ? -1.81438 -15.96821 19.11988 1.000 28.00415 259 THR B N 1
ATOM 9133 C CA . THR B 1 278 ? -2.19625 -17.31529 19.52807 1.000 27.82556 259 THR B CA 1
ATOM 9134 C C . THR B 1 278 ? -3.05610 -18.00135 18.45752 1.000 31.46243 259 THR B C 1
ATOM 9135 O O . THR B 1 278 ? -2.87984 -19.19004 18.16190 1.000 29.19871 259 THR B O 1
ATOM 9146 N N . GLU B 1 279 ? -4.01530 -17.26744 17.89551 1.000 36.55087 260 GLU B N 1
ATOM 9147 C CA . GLU B 1 279 ? -4.93604 -17.85853 16.91863 1.000 33.82120 260 GLU B CA 1
ATOM 9148 C C . GLU B 1 279 ? -4.21509 -18.31374 15.65699 1.000 32.66672 260 GLU B C 1
ATOM 9149 O O . GLU B 1 279 ? -4.63759 -19.28383 15.02285 1.000 37.19981 260 GLU B O 1
ATOM 9161 N N . LYS B 1 280 ? -3.09858 -17.66711 15.31402 1.000 32.38082 261 LYS B N 1
ATOM 9162 C CA . LYS B 1 280 ? -2.29243 -18.08483 14.17214 1.000 36.00458 261 LYS B CA 1
ATOM 9163 C C . LYS B 1 280 ? -1.34384 -19.22273 14.54028 1.000 37.24441 261 LYS B C 1
ATOM 9164 O O . LYS B 1 280 ? -1.38057 -20.29658 13.93448 1.000 33.52886 261 LYS B O 1
ATOM 9183 N N . LYS B 1 281 ? -0.48191 -19.00894 15.54536 1.000 37.08786 262 LYS B N 1
ATOM 9184 C CA . LYS B 1 281 ? 0.59090 -19.95870 15.82163 1.000 31.41027 262 LYS B CA 1
ATOM 9185 C C . LYS B 1 281 ? 0.15612 -21.13151 16.69597 1.000 31.91342 262 LYS B C 1
ATOM 9186 O O . LYS B 1 281 ? 0.81475 -22.18139 16.68676 1.000 29.58761 262 LYS B O 1
ATOM 9205 N N . ALA B 1 282 ? -0.92645 -21.00430 17.44793 1.000 28.81654 263 ALA B N 1
ATOM 9206 C CA . ALA B 1 282 ? -1.36176 -22.04544 18.39106 1.000 35.75310 263 ALA B CA 1
ATOM 9207 C C . ALA B 1 282 ? -2.88019 -22.11638 18.41560 1.000 36.92702 263 ALA B C 1
ATOM 9208 O O . ALA B 1 282 ? -3.52439 -21.91027 19.43617 1.000 33.40494 263 ALA B O 1
ATOM 9215 N N . PRO B 1 283 ? -3.49422 -22.41396 17.26098 1.000 37.98192 264 PRO B N 1
ATOM 9216 C CA . PRO B 1 283 ? -4.96232 -22.37045 17.18459 1.000 34.10282 264 PRO B CA 1
ATOM 9217 C C . PRO B 1 283 ? -5.58495 -23.35014 18.16687 1.000 33.99822 264 PRO B C 1
ATOM 9218 O O . PRO B 1 283 ? -5.08340 -24.45579 18.38514 1.000 36.38230 264 PRO B O 1
ATOM 9229 N N . HIS B 1 284 ? -6.67923 -22.92067 18.76979 1.000 36.57252 265 HIS B N 1
ATOM 9230 C CA . HIS B 1 284 ? -7.38796 -23.71274 19.77882 1.000 46.01592 265 HIS B CA 1
ATOM 9231 C C . HIS B 1 284 ? -6.53142 -23.97907 21.02315 1.000 44.90001 265 HIS B C 1
ATOM 9232 O O . HIS B 1 284 ? -6.68552 -25.00358 21.68758 1.000 40.78938 265 HIS B O 1
ATOM 9246 N N . SER B 1 285 ? -5.58800 -23.11242 21.34391 1.000 36.80511 266 SER B N 1
ATOM 9247 C CA . SER B 1 285 ? -4.86346 -23.31605 22.58885 1.000 39.16418 266 SER B CA 1
ATOM 9248 C C . SER B 1 285 ? -5.80258 -23.05895 23.76393 1.000 31.21611 266 SER B C 1
ATOM 9249 O O . SER B 1 285 ? -6.59618 -22.11553 23.72740 1.000 34.83443 266 SER B O 1
ATOM 9257 N N . PRO B 1 286 ? -5.72986 -23.87236 24.82368 1.000 38.83571 267 PRO B N 1
ATOM 9258 C CA . PRO B 1 286 ? -6.57656 -23.61704 26.00106 1.000 32.86266 267 PRO B CA 1
ATOM 9259 C C . PRO B 1 286 ? -6.24636 -22.33301 26.73738 1.000 33.02622 267 PRO B C 1
ATOM 9260 O O . PRO B 1 286 ? -7.08870 -21.85089 27.50281 1.000 32.96835 267 PRO B O 1
ATOM 9271 N N . ILE B 1 287 ? -5.04816 -21.75585 26.56214 1.000 33.02478 268 ILE B N 1
ATOM 9272 C CA . ILE B 1 287 ? -4.65775 -20.60842 27.39254 1.000 30.31469 268 ILE B CA 1
ATOM 9273 C C . ILE B 1 287 ? -5.04188 -19.25781 26.80369 1.000 31.08411 268 ILE B C 1
ATOM 9274 O O . ILE B 1 287 ? -4.82470 -18.21843 27.45930 1.000 27.73873 268 ILE B O 1
ATOM 9290 N N . THR B 1 288 ? -5.65906 -19.23455 25.62298 1.000 28.86003 269 THR B N 1
ATOM 9291 C CA . THR B 1 288 ? -5.79548 -18.01344 24.85747 1.000 32.39566 269 THR B CA 1
ATOM 9292 C C . THR B 1 288 ? -6.44068 -16.88974 25.65316 1.000 27.96562 269 THR B C 1
ATOM 9293 O O . THR B 1 288 ? -7.56408 -17.01950 26.15333 1.000 32.94733 269 THR B O 1
ATOM 9304 N N . GLY B 1 289 ? -5.74467 -15.76495 25.72431 1.000 27.91144 270 GLY B N 1
ATOM 9305 C CA . GLY B 1 289 ? -6.26884 -14.57391 26.34239 1.000 31.42847 270 GLY B CA 1
ATOM 9306 C C . GLY B 1 289 ? -6.32471 -14.58696 27.85172 1.000 30.00397 270 GLY B C 1
ATOM 9307 O O . GLY B 1 289 ? -6.80952 -13.60165 28.44132 1.000 31.87383 270 GLY B O 1
ATOM 9311 N N . LYS B 1 290 ? -5.82914 -15.63986 28.50786 1.000 31.50433 271 LYS B N 1
ATOM 9312 C CA . LYS B 1 290 ? -5.96963 -15.78234 29.95701 1.000 30.57782 271 LYS B CA 1
ATOM 9313 C C . LYS B 1 290 ? -4.68078 -15.98541 30.73791 1.000 29.64680 271 LYS B C 1
ATOM 9314 O O . LYS B 1 290 ? -4.73730 -16.11180 31.95995 1.000 30.34071 271 LYS B O 1
ATOM 9333 N N . VAL B 1 291 ? -3.52763 -16.01879 30.08479 1.000 27.04499 272 VAL B N 1
ATOM 9334 C CA . VAL B 1 291 ? -2.28870 -16.39620 30.74094 1.000 23.82972 272 VAL B CA 1
ATOM 9335 C C . VAL B 1 291 ? -1.93287 -15.40495 31.82771 1.000 26.20718 272 VAL B C 1
ATOM 9336 O O . VAL B 1 291 ? -1.94358 -14.18142 31.62757 1.000 25.23910 272 VAL B O 1
ATOM 9349 N N . ASN B 1 292 ? -1.61943 -15.93529 33.01028 1.000 22.90439 273 ASN B N 1
ATOM 9350 C CA . ASN B 1 292 ? -1.10057 -15.12640 34.07963 1.000 23.82463 273 ASN B CA 1
ATOM 9351 C C . ASN B 1 292 ? 0.12617 -15.73682 34.75482 1.000 26.90424 273 ASN B C 1
ATOM 9352 O O . ASN B 1 292 ? 0.65492 -15.13993 35.70045 1.000 24.28773 273 ASN B O 1
ATOM 9363 N N . THR B 1 293 ? 0.61405 -16.87249 34.26605 1.000 22.95165 274 THR B N 1
ATOM 9364 C CA . THR B 1 293 ? 1.71268 -17.59797 34.90127 1.000 24.54719 274 THR B CA 1
ATOM 9365 C C . THR B 1 293 ? 2.64996 -18.05242 33.79425 1.000 24.73681 274 THR B C 1
ATOM 9366 O O . THR B 1 293 ? 2.22966 -18.79233 32.90877 1.000 22.80430 274 THR B O 1
ATOM 9377 N N . LEU B 1 294 ? 3.89087 -17.58571 33.83577 1.000 20.46265 275 LEU B N 1
ATOM 9378 C CA . LEU B 1 294 ? 4.88857 -17.82493 32.79866 1.000 22.45814 275 LEU B CA 1
ATOM 9379 C C . LEU B 1 294 ? 5.96358 -18.75495 33.34924 1.000 24.66872 275 LEU B C 1
ATOM 9380 O O . LEU B 1 294 ? 6.62798 -18.41008 34.31533 1.000 23.33165 275 LEU B O 1
ATOM 9396 N N . VAL B 1 295 ? 6.17574 -19.89214 32.69725 1.000 23.89514 276 VAL B N 1
ATOM 9397 C CA . VAL B 1 295 ? 7.21744 -20.84058 33.07064 1.000 18.72269 276 VAL B CA 1
ATOM 9398 C C . VAL B 1 295 ? 8.35540 -20.78166 32.04637 1.000 22.04548 276 VAL B C 1
ATOM 9399 O O . VAL B 1 295 ? 8.17206 -21.13001 30.86335 1.000 20.51969 276 VAL B O 1
ATOM 9412 N N . PHE B 1 296 ? 9.51512 -20.35486 32.50176 1.000 20.55529 277 PHE B N 1
ATOM 9413 C CA . PHE B 1 296 ? 10.67078 -20.20179 31.63749 1.000 20.01533 277 PHE B CA 1
ATOM 9414 C C . PHE B 1 296 ? 11.44218 -21.51091 31.49682 1.000 20.20820 277 PHE B C 1
ATOM 9415 O O . PHE B 1 296 ? 11.43021 -22.36007 32.40420 1.000 19.98725 277 PHE B O 1
ATOM 9432 N N . PRO B 1 297 ? 12.11252 -21.70265 30.36501 1.000 21.57378 278 PRO B N 1
ATOM 9433 C CA . PRO B 1 297 ? 12.72098 -23.01531 30.08386 1.000 22.12830 278 PRO B CA 1
ATOM 9434 C C . PRO B 1 297 ? 14.03953 -23.24692 30.79671 1.000 24.39723 278 PRO B C 1
ATOM 9435 O O . PRO B 1 297 ? 14.49318 -24.40044 30.85391 1.000 24.03617 278 PRO B O 1
ATOM 9446 N N . ASP B 1 298 ? 14.68170 -22.20187 31.30581 1.000 25.23141 279 ASP B N 1
ATOM 9447 C CA . ASP B 1 298 ? 15.92966 -22.33987 32.05173 1.000 25.30221 279 ASP B CA 1
ATOM 9448 C C . ASP B 1 298 ? 16.16097 -21.03545 32.81459 1.000 28.30619 279 ASP B C 1
ATOM 9449 O O . ASP B 1 298 ? 15.34033 -20.11834 32.79018 1.000 23.53424 279 ASP B O 1
ATOM 9458 N N . LEU B 1 299 ? 17.26951 -20.98443 33.55336 1.000 24.28013 280 LEU B N 1
ATOM 9459 C CA . LEU B 1 299 ? 17.42827 -19.91186 34.52851 1.000 22.57345 280 LEU B CA 1
ATOM 9460 C C . LEU B 1 299 ? 17.93380 -18.64030 33.87816 1.000 20.28554 280 LEU B C 1
ATOM 9461 O O . LEU B 1 299 ? 17.58370 -17.53146 34.31812 1.000 20.92726 280 LEU B O 1
ATOM 9477 N N . SER B 1 300 ? 18.71781 -18.76218 32.81030 1.000 20.39421 281 SER B N 1
ATOM 9478 C CA . SER B 1 300 ? 19.11368 -17.54599 32.10129 1.000 24.31087 281 SER B CA 1
ATOM 9479 C C . SER B 1 300 ? 17.89463 -16.83427 31.53379 1.000 21.55438 281 SER B C 1
ATOM 9480 O O . SER B 1 300 ? 17.74201 -15.62546 31.69997 1.000 21.43636 281 SER B O 1
ATOM 9488 N N . SER B 1 301 ? 16.99681 -17.57803 30.88850 1.000 20.69820 282 SER B N 1
ATOM 9489 C CA . SER B 1 301 ? 15.83590 -16.93287 30.28619 1.000 22.25104 282 SER B CA 1
ATOM 9490 C C . SER B 1 301 ? 14.95411 -16.29442 31.35587 1.000 21.67009 282 SER B C 1
ATOM 9491 O O . SER B 1 301 ? 14.46054 -15.17272 31.17380 1.000 22.97610 282 SER B O 1
ATOM 9499 N N . GLY B 1 302 ? 14.75864 -16.98436 32.47924 1.000 19.44096 283 GLY B N 1
ATOM 9500 C CA . GLY B 1 302 ? 13.92755 -16.42398 33.54258 1.000 20.78344 283 GLY B CA 1
ATOM 9501 C C . GLY B 1 302 ? 14.59383 -15.29561 34.32410 1.000 19.09650 283 GLY B C 1
ATOM 9502 O O . GLY B 1 302 ? 13.94017 -14.29374 34.66772 1.000 19.30684 283 GLY B O 1
ATOM 9506 N N . ASN B 1 303 ? 15.86685 -15.45802 34.67945 1.000 21.96858 284 ASN B N 1
ATOM 9507 C CA . ASN B 1 303 ? 16.56058 -14.41053 35.43223 1.000 22.37108 284 ASN B CA 1
ATOM 9508 C C . ASN B 1 303 ? 16.69760 -13.14573 34.59101 1.000 22.76254 284 ASN B C 1
ATOM 9509 O O . ASN B 1 303 ? 16.45225 -12.03441 35.07301 1.000 20.79369 284 ASN B O 1
ATOM 9520 N N . ILE B 1 304 ? 17.09759 -13.29790 33.32202 1.000 21.44109 285 ILE B N 1
ATOM 9521 C CA . ILE B 1 304 ? 17.15436 -12.14686 32.42043 1.000 20.78381 285 ILE B CA 1
ATOM 9522 C C . ILE B 1 304 ? 15.76011 -11.59124 32.21631 1.000 17.42853 285 ILE B C 1
ATOM 9523 O O . ILE B 1 304 ? 15.55157 -10.37296 32.24413 1.000 18.30310 285 ILE B O 1
ATOM 9539 N N . GLY B 1 305 ? 14.77936 -12.48268 32.04917 1.000 18.88956 286 GLY B N 1
ATOM 9540 C CA . GLY B 1 305 ? 13.45365 -12.05556 31.64783 1.000 19.97831 286 GLY B CA 1
ATOM 9541 C C . GLY B 1 305 ? 12.75379 -11.18922 32.67430 1.000 20.68826 286 GLY B C 1
ATOM 9542 O O . GLY B 1 305 ? 12.23629 -10.12601 32.34064 1.000 20.53931 286 GLY B O 1
ATOM 9546 N N . TYR B 1 306 ? 12.71549 -11.63852 33.94670 1.000 20.94555 287 TYR B N 1
ATOM 9547 C CA . TYR B 1 306 ? 12.03629 -10.83833 34.95599 1.000 19.81249 287 TYR B CA 1
ATOM 9548 C C . TYR B 1 306 ? 12.75080 -9.51085 35.15601 1.000 19.95061 287 TYR B C 1
ATOM 9549 O O . TYR B 1 306 ? 12.10771 -8.47325 35.32053 1.000 20.82429 287 TYR B O 1
ATOM 9567 N N . LYS B 1 307 ? 14.08126 -9.51829 35.13187 1.000 19.34608 288 LYS B N 1
ATOM 9568 C CA . LYS B 1 307 ? 14.83910 -8.26812 35.27706 1.000 19.38741 288 LYS B CA 1
ATOM 9569 C C . LYS B 1 307 ? 14.60114 -7.30360 34.12307 1.000 20.84608 288 LYS B C 1
ATOM 9570 O O . LYS B 1 307 ? 14.55704 -6.08652 34.33147 1.000 23.13921 288 LYS B O 1
ATOM 9589 N N . LEU B 1 308 ? 14.49334 -7.80510 32.89303 1.000 20.37199 289 LEU B N 1
ATOM 9590 C CA . LEU B 1 308 ? 14.13565 -6.91821 31.78520 1.000 24.21279 289 LEU B CA 1
ATOM 9591 C C . LEU B 1 308 ? 12.81213 -6.20807 32.06698 1.000 20.52859 289 LEU B C 1
ATOM 9592 O O . LEU B 1 308 ? 12.67326 -4.99920 31.85582 1.000 23.24886 289 LEU B O 1
ATOM 9608 N N . VAL B 1 309 ? 11.81597 -6.95043 32.52801 1.000 21.10602 290 VAL B N 1
ATOM 9609 C CA . VAL B 1 309 ? 10.52341 -6.32931 32.78249 1.000 22.09059 290 VAL B CA 1
ATOM 9610 C C . VAL B 1 309 ? 10.62917 -5.32423 33.92921 1.000 25.79003 290 VAL B C 1
ATOM 9611 O O . VAL B 1 309 ? 10.07646 -4.22120 33.86274 1.000 25.69106 290 VAL B O 1
ATOM 9624 N N . GLN B 1 310 ? 11.33116 -5.70466 35.00149 1.000 24.04747 291 GLN B N 1
ATOM 9625 C CA . GLN B 1 310 ? 11.52714 -4.81456 36.13418 1.000 26.11055 291 GLN B CA 1
ATOM 9626 C C . GLN B 1 310 ? 12.27349 -3.54717 35.72270 1.000 25.61564 291 GLN B C 1
ATOM 9627 O O . GLN B 1 310 ? 11.82809 -2.43026 36.00483 1.000 26.41334 291 GLN B O 1
ATOM 9641 N N . ARG B 1 311 ? 13.38569 -3.69302 35.01589 1.000 26.57866 292 ARG B N 1
ATOM 9642 C CA . ARG B 1 311 ? 14.24543 -2.54126 34.78646 1.000 25.28915 292 ARG B CA 1
ATOM 9643 C C . ARG B 1 311 ? 13.84842 -1.67545 33.59866 1.000 29.33520 292 ARG B C 1
ATOM 9644 O O . ARG B 1 311 ? 14.17898 -0.49293 33.61147 1.000 32.17464 292 ARG B O 1
ATOM 9665 N N . LEU B 1 312 ? 13.14449 -2.20207 32.59801 1.000 26.97571 293 LEU B N 1
ATOM 9666 C CA . LEU B 1 312 ? 12.83624 -1.44019 31.39262 1.000 32.41891 293 LEU B CA 1
ATOM 9667 C C . LEU B 1 312 ? 11.36505 -1.05602 31.29685 1.000 32.20368 293 LEU B C 1
ATOM 9668 O O . LEU B 1 312 ? 10.90795 -0.62887 30.22839 1.000 32.26117 293 LEU B O 1
ATOM 9684 N N . SER B 1 313 ? 10.61000 -1.18309 32.38071 1.000 34.44498 294 SER B N 1
ATOM 9685 C CA . SER B 1 313 ? 9.19703 -0.82428 32.36362 1.000 37.44882 294 SER B CA 1
ATOM 9686 C C . SER B 1 313 ? 8.80456 -0.35252 33.75715 1.000 36.96986 294 SER B C 1
ATOM 9687 O O . SER B 1 313 ? 9.61977 -0.34215 34.68052 1.000 35.46452 294 SER B O 1
ATOM 9695 N N . ASP B 1 314 ? 7.53265 0.01522 33.89831 1.000 43.44438 295 ASP B N 1
ATOM 9696 C CA . ASP B 1 314 ? 6.97621 0.45099 35.17114 1.000 42.41974 295 ASP B CA 1
ATOM 9697 C C . ASP B 1 314 ? 6.67041 -0.69736 36.12337 1.000 42.14284 295 ASP B C 1
ATOM 9698 O O . ASP B 1 314 ? 6.22684 -0.43681 37.24741 1.000 39.56492 295 ASP B O 1
ATOM 9707 N N . ALA B 1 315 ? 6.90728 -1.94725 35.72631 1.000 32.84050 296 ALA B N 1
ATOM 9708 C CA . ALA B 1 315 ? 6.58975 -3.07591 36.59508 1.000 34.58087 296 ALA B CA 1
ATOM 9709 C C . ALA B 1 315 ? 7.43158 -3.09158 37.87323 1.000 30.22472 296 ALA B C 1
ATOM 9710 O O . ALA B 1 315 ? 8.58072 -2.63765 37.90092 1.000 33.28858 296 ALA B O 1
ATOM 9717 N N . ASP B 1 316 ? 6.82950 -3.61741 38.95362 1.000 34.68253 297 ASP B N 1
ATOM 9718 C CA . ASP B 1 316 ? 7.53311 -3.99516 40.17245 1.000 33.43472 297 ASP B CA 1
ATOM 9719 C C . ASP B 1 316 ? 7.68313 -5.52111 40.25056 1.000 27.83589 297 ASP B C 1
ATOM 9720 O O . ASP B 1 316 ? 6.80109 -6.27386 39.82621 1.000 31.66715 297 ASP B O 1
ATOM 9729 N N . ALA B 1 317 ? 8.78488 -5.96805 40.85514 1.000 28.02825 298 ALA B N 1
ATOM 9730 C CA . ALA B 1 317 ? 9.07213 -7.38952 41.03246 1.000 28.70472 298 ALA B CA 1
ATOM 9731 C C . ALA B 1 317 ? 9.18785 -7.72489 42.51128 1.000 32.14743 298 ALA B C 1
ATOM 9732 O O . ALA B 1 317 ? 10.03738 -7.17156 43.22318 1.000 33.12158 298 ALA B O 1
ATOM 9739 N N . TYR B 1 318 ? 8.34451 -8.62807 42.97569 1.000 29.34796 299 TYR B N 1
ATOM 9740 C CA . TYR B 1 318 ? 8.32308 -9.04084 44.37679 1.000 27.36092 299 TYR B CA 1
ATOM 9741 C C . TYR B 1 318 ? 8.80121 -10.47688 44.44026 1.000 31.07176 299 TYR B C 1
ATOM 9742 O O . TYR B 1 318 ? 8.29308 -11.32887 43.70479 1.000 26.50317 299 TYR B O 1
ATOM 9760 N N . GLY B 1 319 ? 9.78440 -10.73549 45.29841 1.000 27.98667 300 GLY B N 1
ATOM 9761 C CA . GLY B 1 319 ? 10.36066 -12.05491 45.42073 1.000 27.41400 300 GLY B CA 1
ATOM 9762 C C . GLY B 1 319 ? 11.86249 -11.97305 45.49797 1.000 22.88058 300 GLY B C 1
ATOM 9763 O O . GLY B 1 319 ? 12.43170 -10.89569 45.69410 1.000 30.12052 300 GLY B O 1
ATOM 9767 N N . PRO B 1 320 ? 12.55151 -13.09841 45.28803 1.000 25.66856 301 PRO B N 1
ATOM 9768 C CA . PRO B 1 320 ? 12.01144 -14.41888 44.91812 1.000 23.21540 301 PRO B CA 1
ATOM 9769 C C . PRO B 1 320 ? 11.31331 -15.09414 46.09051 1.000 31.53817 301 PRO B C 1
ATOM 9770 O O . PRO B 1 320 ? 11.72204 -14.91115 47.22752 1.000 26.31223 301 PRO B O 1
ATOM 9781 N N . PHE B 1 321 ? 10.22431 -15.78433 45.79524 1.000 27.01743 302 PHE B N 1
ATOM 9782 C CA . PHE B 1 321 ? 9.46608 -16.56004 46.77239 1.000 26.27889 302 PHE B CA 1
ATOM 9783 C C . PHE B 1 321 ? 9.70371 -18.02763 46.46673 1.000 33.40006 302 PHE B C 1
ATOM 9784 O O . PHE B 1 321 ? 9.57546 -18.46491 45.31572 1.000 23.14384 302 PHE B O 1
ATOM 9801 N N . LEU B 1 322 ? 10.09668 -18.77092 47.47937 1.000 26.96571 303 LEU B N 1
ATOM 9802 C CA . LEU B 1 322 ? 10.29133 -20.20483 47.32576 1.000 24.96388 303 LEU B CA 1
ATOM 9803 C C . LEU B 1 322 ? 8.93430 -20.86769 47.19995 1.000 24.27398 303 LEU B C 1
ATOM 9804 O O . LEU B 1 322 ? 7.92516 -20.34608 47.67683 1.000 28.12561 303 LEU B O 1
ATOM 9820 N N . GLN B 1 323 ? 8.90588 -22.00599 46.51577 1.000 24.02828 304 GLN B N 1
ATOM 9821 C CA . GLN B 1 323 ? 7.63494 -22.68958 46.28750 1.000 24.17808 304 GLN B CA 1
ATOM 9822 C C . GLN B 1 323 ? 7.93289 -24.17024 46.17191 1.000 20.61980 304 GLN B C 1
ATOM 9823 O O . GLN B 1 323 ? 9.05244 -24.57713 45.86126 1.000 26.28076 304 GLN B O 1
ATOM 9837 N N . GLY B 1 324 ? 6.92270 -24.98487 46.43266 1.000 22.34857 305 GLY B N 1
ATOM 9838 C CA . GLY B 1 324 ? 7.09010 -26.41460 46.34194 1.000 28.53110 305 GLY B CA 1
ATOM 9839 C C . GLY B 1 324 ? 7.48283 -27.08409 47.64426 1.000 27.03236 305 GLY B C 1
ATOM 9840 O O . GLY B 1 324 ? 7.39823 -28.31370 47.73540 1.000 24.40565 305 GLY B O 1
ATOM 9844 N N . PHE B 1 325 ? 7.88364 -26.31950 48.65114 1.000 24.97621 306 PHE B N 1
ATOM 9845 C CA . PHE B 1 325 ? 8.19186 -26.92109 49.95801 1.000 30.98239 306 PHE B CA 1
ATOM 9846 C C . PHE B 1 325 ? 6.92786 -27.37849 50.69434 1.000 28.99796 306 PHE B C 1
ATOM 9847 O O . PHE B 1 325 ? 5.88368 -26.73120 50.63879 1.000 24.42772 306 PHE B O 1
ATOM 9864 N N . ALA B 1 326 ? 7.03370 -28.50632 51.41449 1.000 30.42140 307 ALA B N 1
ATOM 9865 C CA . ALA B 1 326 ? 5.88396 -28.99541 52.17721 1.000 32.81114 307 ALA B CA 1
ATOM 9866 C C . ALA B 1 326 ? 5.36543 -27.97259 53.18407 1.000 23.63759 307 ALA B C 1
ATOM 9867 O O . ALA B 1 326 ? 4.17837 -27.98069 53.50961 1.000 29.29875 307 ALA B O 1
ATOM 9874 N N . LYS B 1 327 ? 6.22286 -27.08872 53.69958 1.000 23.38323 308 LYS B N 1
ATOM 9875 C CA . LYS B 1 327 ? 5.80454 -26.02117 54.58790 1.000 25.49445 308 LYS B CA 1
ATOM 9876 C C . LYS B 1 327 ? 6.59107 -24.78851 54.17642 1.000 21.77214 308 LYS B C 1
ATOM 9877 O O . LYS B 1 327 ? 7.76422 -24.91612 53.83049 1.000 26.70261 308 LYS B O 1
ATOM 9896 N N . PRO B 1 328 ? 5.99793 -23.59592 54.22470 1.000 23.26641 309 PRO B N 1
ATOM 9897 C CA . PRO B 1 328 ? 6.65022 -22.43962 53.57861 1.000 28.08440 309 PRO B CA 1
ATOM 9898 C C . PRO B 1 328 ? 7.88524 -21.93449 54.31825 1.000 32.29007 309 PRO B C 1
ATOM 9899 O O . PRO B 1 328 ? 7.91200 -21.81315 55.55494 1.000 26.22325 309 PRO B O 1
ATOM 9910 N N . LEU B 1 329 ? 8.92221 -21.64511 53.53791 1.000 28.47460 310 LEU B N 1
ATOM 9911 C CA . LEU B 1 329 ? 10.09057 -20.95883 54.05449 1.000 29.12031 310 LEU B CA 1
ATOM 9912 C C . LEU B 1 329 ? 10.56900 -19.93064 53.05008 1.000 29.70912 310 LEU B C 1
ATOM 9913 O O . LEU B 1 329 ? 10.28480 -20.00767 51.85489 1.000 27.50154 310 LEU B O 1
ATOM 9929 N N . SER B 1 330 ? 11.32676 -18.98200 53.54990 1.000 27.65763 311 SER B N 1
ATOM 9930 C CA . SER B 1 330 ? 11.83416 -17.87364 52.76333 1.000 31.72917 311 SER B CA 1
ATOM 9931 C C . SER B 1 330 ? 13.30868 -17.66193 53.06015 1.000 35.60265 311 SER B C 1
ATOM 9932 O O . SER B 1 330 ? 13.75021 -17.72559 54.21741 1.000 33.30747 311 SER B O 1
ATOM 9940 N N . ASP B 1 331 ? 14.06459 -17.41658 51.99192 1.000 26.44762 312 ASP B N 1
ATOM 9941 C CA . ASP B 1 331 ? 15.46720 -17.05162 52.05995 1.000 29.41713 312 ASP B CA 1
ATOM 9942 C C . ASP B 1 331 ? 15.58889 -15.55511 51.80984 1.000 38.93367 312 ASP B C 1
ATOM 9943 O O . ASP B 1 331 ? 15.25625 -15.07422 50.72197 1.000 41.67806 312 ASP B O 1
ATOM 9952 N N . LEU B 1 332 ? 16.08759 -14.83016 52.80444 1.000 35.42637 313 LEU B N 1
ATOM 9953 C CA . LEU B 1 332 ? 16.31167 -13.40375 52.68979 1.000 34.27115 313 LEU B CA 1
ATOM 9954 C C . LEU B 1 332 ? 17.65928 -13.12636 52.02742 1.000 36.23146 313 LEU B C 1
ATOM 9955 O O . LEU B 1 332 ? 18.53911 -13.99060 51.96360 1.000 35.22638 313 LEU B O 1
ATOM 9971 N N . SER B 1 333 ? 17.81452 -11.89599 51.54430 1.000 44.50869 314 SER B N 1
ATOM 9972 C CA . SER B 1 333 ? 19.12066 -11.38544 51.15026 1.000 48.14188 314 SER B CA 1
ATOM 9973 C C . SER B 1 333 ? 19.93769 -11.00639 52.37947 1.000 44.33431 314 SER B C 1
ATOM 9974 O O . SER B 1 333 ? 19.40380 -10.47390 53.36269 1.000 43.13787 314 SER B O 1
ATOM 9982 N N . ARG B 1 334 ? 21.24438 -11.27603 52.30584 1.000 43.59053 315 ARG B N 1
ATOM 9983 C CA . ARG B 1 334 ? 22.15463 -10.93311 53.39321 1.000 45.11382 315 ARG B CA 1
ATOM 9984 C C . ARG B 1 334 ? 22.03454 -9.46697 53.80914 1.000 43.97807 315 ARG B C 1
ATOM 9985 O O . ARG B 1 334 ? 22.21560 -9.14326 54.98460 1.000 50.23292 315 ARG B O 1
ATOM 10006 N N . GLY B 1 335 ? 21.74381 -8.57226 52.86802 1.000 45.91575 316 GLY B N 1
ATOM 10007 C CA . GLY B 1 335 ? 21.71354 -7.15249 53.16009 1.000 50.37393 316 GLY B CA 1
ATOM 10008 C C . GLY B 1 335 ? 20.33595 -6.55660 53.35444 1.000 47.51433 316 GLY B C 1
ATOM 10009 O O . GLY B 1 335 ? 20.14551 -5.34817 53.18539 1.000 47.99794 316 GLY B O 1
ATOM 10013 N N . CYS B 1 336 ? 19.37349 -7.38844 53.72963 1.000 49.05918 317 CYS B N 1
ATOM 10014 C CA . CYS B 1 336 ? 17.97942 -6.97246 53.76399 1.000 51.26267 317 CYS B CA 1
ATOM 10015 C C . CYS B 1 336 ? 17.72400 -5.93458 54.85450 1.000 46.37949 317 CYS B C 1
ATOM 10016 O O . CYS B 1 336 ? 18.41094 -5.87867 55.87934 1.000 39.18255 317 CYS B O 1
ATOM 10024 N N . SER B 1 337 ? 16.71764 -5.10453 54.61625 1.000 45.06090 318 SER B N 1
ATOM 10025 C CA . SER B 1 337 ? 16.21240 -4.12969 55.56122 1.000 39.47835 318 SER B CA 1
ATOM 10026 C C . SER B 1 337 ? 15.36588 -4.81918 56.62730 1.000 40.31665 318 SER B C 1
ATOM 10027 O O . SER B 1 337 ? 14.96873 -5.97689 56.49225 1.000 39.88695 318 SER B O 1
ATOM 10035 N N . VAL B 1 338 ? 15.09729 -4.09738 57.72217 1.000 39.28428 319 VAL B N 1
ATOM 10036 C CA . VAL B 1 338 ? 14.21011 -4.65034 58.73895 1.000 37.14439 319 VAL B CA 1
ATOM 10037 C C . VAL B 1 338 ? 12.81674 -4.82262 58.16144 1.000 37.19681 319 VAL B C 1
ATOM 10038 O O . VAL B 1 338 ? 12.17479 -5.86300 58.34158 1.000 31.15936 319 VAL B O 1
ATOM 10051 N N . GLU B 1 339 ? 12.33451 -3.80578 57.43790 1.000 38.19275 320 GLU B N 1
ATOM 10052 C CA . GLU B 1 339 ? 11.03408 -3.90320 56.78056 1.000 39.91161 320 GLU B CA 1
ATOM 10053 C C . GLU B 1 339 ? 10.99838 -5.02436 55.73934 1.000 36.31521 320 GLU B C 1
ATOM 10054 O O . GLU B 1 339 ? 9.94983 -5.65434 55.54944 1.000 35.80480 320 GLU B O 1
ATOM 10066 N N . ASP B 1 340 ? 12.12221 -5.30555 55.06961 1.000 39.16178 321 ASP B N 1
ATOM 10067 C CA . ASP B 1 340 ? 12.14860 -6.44031 54.14265 1.000 39.72439 321 ASP B CA 1
ATOM 10068 C C . ASP B 1 340 ? 11.87383 -7.75168 54.87830 1.000 41.49213 321 ASP B C 1
ATOM 10069 O O . ASP B 1 340 ? 11.17051 -8.63783 54.36880 1.000 31.91123 321 ASP B O 1
ATOM 10078 N N . ILE B 1 341 ? 12.48107 -7.91620 56.06325 1.000 38.97421 322 ILE B N 1
ATOM 10079 C CA . ILE B 1 341 ? 12.27495 -9.13221 56.84755 1.000 37.41017 322 ILE B CA 1
ATOM 10080 C C . ILE B 1 341 ? 10.80551 -9.27405 57.21314 1.000 33.29285 322 ILE B C 1
ATOM 10081 O O . ILE B 1 341 ? 10.21573 -10.35538 57.07590 1.000 32.05956 322 ILE B O 1
ATOM 10097 N N . VAL B 1 342 ? 10.17513 -8.17545 57.64325 1.000 28.82444 323 VAL B N 1
ATOM 10098 C CA . VAL B 1 342 ? 8.76643 -8.22982 58.01730 1.000 34.27347 323 VAL B CA 1
ATOM 10099 C C . VAL B 1 342 ? 7.91719 -8.65263 56.82541 1.000 33.38834 323 VAL B C 1
ATOM 10100 O O . VAL B 1 342 ? 7.03521 -9.51107 56.94386 1.000 30.02433 323 VAL B O 1
ATOM 10113 N N . ALA B 1 343 ? 8.18303 -8.06260 55.64892 1.000 32.42431 324 ALA B N 1
ATOM 10114 C CA . ALA B 1 343 ? 7.40662 -8.39725 54.45421 1.000 30.96900 324 ALA B CA 1
ATOM 10115 C C . ALA B 1 343 ? 7.58694 -9.85220 54.06247 1.000 28.33127 324 ALA B C 1
ATOM 10116 O O . ALA B 1 343 ? 6.63644 -10.51537 53.63298 1.000 29.03982 324 ALA B O 1
ATOM 10123 N N . ALA B 1 344 ? 8.81108 -10.36676 54.17324 1.000 27.51778 325 ALA B N 1
ATOM 10124 C CA . ALA B 1 344 ? 9.04471 -11.76154 53.86071 1.000 25.98212 325 ALA B CA 1
ATOM 10125 C C . ALA B 1 344 ? 8.29837 -12.67594 54.81752 1.000 32.71803 325 ALA B C 1
ATOM 10126 O O . ALA B 1 344 ? 7.77520 -13.71512 54.40966 1.000 28.74485 325 ALA B O 1
ATOM 10133 N N . CYS B 1 345 ? 8.26880 -12.32580 56.11368 1.000 29.43156 326 CYS B N 1
ATOM 10134 C CA . CYS B 1 345 ? 7.53570 -13.13623 57.06972 1.000 28.75251 326 CYS B CA 1
ATOM 10135 C C . CYS B 1 345 ? 6.05399 -13.16588 56.72467 1.000 23.82726 326 CYS B C 1
ATOM 10136 O O . CYS B 1 345 ? 5.41831 -14.22533 56.76509 1.000 27.88279 326 CYS B O 1
ATOM 10144 N N . ALA B 1 346 ? 5.49243 -12.01291 56.36705 1.000 25.26298 327 ALA B N 1
ATOM 10145 C CA . ALA B 1 346 ? 4.06683 -11.95738 56.05847 1.000 29.39994 327 ALA B CA 1
ATOM 10146 C C . ALA B 1 346 ? 3.72754 -12.82132 54.85160 1.000 28.01314 327 ALA B C 1
ATOM 10147 O O . ALA B 1 346 ? 2.74706 -13.57350 54.88154 1.000 26.13066 327 ALA B O 1
ATOM 10154 N N . VAL B 1 347 ? 4.53203 -12.75416 53.79336 1.000 29.06829 328 VAL B N 1
ATOM 10155 C CA . VAL B 1 347 ? 4.24440 -13.56245 52.60243 1.000 28.99723 328 VAL B CA 1
ATOM 10156 C C . VAL B 1 347 ? 4.31921 -15.04258 52.93053 1.000 28.13765 328 VAL B C 1
ATOM 10157 O O . VAL B 1 347 ? 3.47517 -15.83190 52.49904 1.000 23.76649 328 VAL B O 1
ATOM 10170 N N . THR B 1 348 ? 5.33991 -15.44949 53.70166 1.000 25.81615 329 THR B N 1
ATOM 10171 C CA . THR B 1 348 ? 5.50501 -16.86280 54.01684 1.000 30.08250 329 THR B CA 1
ATOM 10172 C C . THR B 1 348 ? 4.36849 -17.36312 54.91371 1.000 25.63805 329 THR B C 1
ATOM 10173 O O . THR B 1 348 ? 3.91096 -18.50957 54.76212 1.000 24.37483 329 THR B O 1
ATOM 10184 N N . LEU B 1 349 ? 3.87112 -16.50255 55.79491 1.000 26.14784 330 LEU B N 1
ATOM 10185 C CA . LEU B 1 349 ? 2.71384 -16.86724 56.60650 1.000 32.97763 330 LEU B CA 1
ATOM 10186 C C . LEU B 1 349 ? 1.46102 -16.98046 55.73898 1.000 31.64527 330 LEU B C 1
ATOM 10187 O O . LEU B 1 349 ? 0.67197 -17.91729 55.90383 1.000 28.50016 330 LEU B O 1
ATOM 10203 N N . VAL B 1 350 ? 1.26831 -16.05109 54.80093 1.000 31.57684 331 VAL B N 1
ATOM 10204 C CA . VAL B 1 350 ? 0.13698 -16.18836 53.87650 1.000 26.83889 331 VAL B CA 1
ATOM 10205 C C . VAL B 1 350 ? 0.26152 -17.47348 53.05728 1.000 31.28354 331 VAL B C 1
ATOM 10206 O O . VAL B 1 350 ? -0.74551 -18.09996 52.71331 1.000 29.75136 331 VAL B O 1
ATOM 10219 N N . GLN B 1 351 ? 1.49625 -17.90694 52.76386 1.000 29.83771 332 GLN B N 1
ATOM 10220 C CA . GLN B 1 351 ? 1.70518 -19.17284 52.06127 1.000 28.57814 332 GLN B CA 1
ATOM 10221 C C . GLN B 1 351 ? 1.32828 -20.43059 52.84050 1.000 33.85320 332 GLN B C 1
ATOM 10222 O O . GLN B 1 351 ? 1.19103 -21.48527 52.21645 1.000 29.19947 332 GLN B O 1
ATOM 10236 N N . SER B 1 352 ? 1.20386 -20.39559 54.16990 1.000 33.24825 333 SER B N 1
ATOM 10237 C CA . SER B 1 352 ? 0.84745 -21.63800 54.85799 1.000 33.82701 333 SER B CA 1
ATOM 10238 C C . SER B 1 352 ? -0.65015 -21.98304 54.75219 1.000 37.30499 333 SER B C 1
ATOM 10239 O O . SER B 1 352 ? -1.01491 -23.10363 54.38075 1.000 43.07064 333 SER B O 1
#

Sequence (666 aa):
MTFVESMQRRAVLAQKRLVLPEACEQRTLEAARLIVFRNIAAKVFLVGCERDIKNTADRCGIDLTDMVVIDPSVSKHRDQFAERYFQKRKHKGISLAQAAEDMRDPLRFAAMMLDQGHADAMVAGAENTTARVLRAGLTIIGTLPSVKTASSCFVMDTNNPRLGGTRGLFIFSDCAVIPTPTAEQLADIACSAAESCRTFIGEEPTVALLSYSTKGSGGDSDENILRVREAVRILHERRVDFTFDGELQLDAALVPKITEKKAPHSPITGKVNTLVFPDLSSGNIGYKLVQRLSDADAYGPFLQGFAKPLSDLSRGCSVEDIVAACAVTLVQSMTFVESMQRRAVLAQKRLVLPEACEQRTLEAARRLIVFRNIAAKVFLVGCERDIKNTADRCGIDLTDMVVIDPSVSKHRDQFAERYFQKRKHKGISLAQAAEDMRDPLRFAAMMMLDQGHADAMVAGAENTTARVLRAGLTIIGTLPSVKTASSCFVMDTNNPRLGGTRGLFIFSDCAVIPTPTAEQLADIACSAAESCRTFIGEEPTVALLSYSTKGSGGDSDENILRVREAVRILHERRVDFTFDGELQLDAALVPKITEKKAPHSPITGKVNTLVFPDLSSGNIGYKLVQRLSDADAYGPFLQGFAKPLSDLSRGCSVEDIVAACAVTLVQS

Nearest PDB structures (foldseek):
  8fir-assembly1_B  TM=9.982E-01  e=3.223E-67  Treponema pallidum
  6iox-assembly1_B  TM=9.613E-01  e=1.639E-39  Porphyromonas gingivalis ATCC 33277
  2af3-assembly1_C  TM=9.670E-01  e=1.043E-36  Methanosarcina thermophila
  1vmi-assembly1_A-2  TM=9.127E-01  e=1.745E-35  Escherichia coli
  7t88-assembly1_A-2  TM=9.135E-01  e=5.985E-35  Escherichia coli str. K-12 substr. MG1655